Protein AF-0000000085264648 (afdb_homodimer)

Structure (mmCIF, N/CA/C/O backbone):
data_AF-0000000085264648-model_v1
#
loop_
_entity.id
_entity.type
_entity.pdbx_description
1 polymer 'Serine/threonine-protein phosphatase PGAM5, mitochondrial'
#
loop_
_atom_site.group_PDB
_atom_site.id
_atom_site.type_symbol
_atom_site.label_atom_id
_atom_site.label_alt_id
_atom_site.label_comp_id
_atom_site.label_asym_id
_atom_site.label_entity_id
_atom_site.label_seq_id
_atom_site.pdbx_PDB_ins_code
_atom_site.Cartn_x
_atom_site.Cartn_y
_atom_site.Cartn_z
_atom_site.occupancy
_atom_site.B_iso_or_equiv
_atom_site.auth_seq_id
_atom_site.auth_comp_id
_atom_site.auth_asym_id
_atom_site.auth_atom_id
_atom_site.pdbx_PDB_model_num
ATOM 1 N N . MET A 1 1 ? 40.344 -23.625 101.312 1 22.17 1 MET A N 1
ATOM 2 C CA . MET A 1 1 ? 41.281 -23.594 100.188 1 22.17 1 MET A CA 1
ATOM 3 C C . MET A 1 1 ? 40.719 -22.719 99.062 1 22.17 1 MET A C 1
ATOM 5 O O . MET A 1 1 ? 39.781 -23.125 98.375 1 22.17 1 MET A O 1
ATOM 9 N N . TRP A 1 2 ? 40.75 -21.438 99.125 1 22.52 2 TRP A N 1
ATOM 10 C CA . TRP A 1 2 ? 40.094 -20.141 98.938 1 22.52 2 TRP A CA 1
ATOM 11 C C . TRP A 1 2 ? 40.438 -19.547 97.562 1 22.52 2 TRP A C 1
ATOM 13 O O . TRP A 1 2 ? 41.438 -18.812 97.438 1 22.52 2 TRP A O 1
ATOM 23 N N . VAL A 1 3 ? 40.438 -20.453 96.438 1 24.47 3 VAL A N 1
ATOM 24 C CA . VAL A 1 3 ? 41.156 -20.219 95.188 1 24.47 3 VAL A CA 1
ATOM 25 C C . VAL A 1 3 ? 40.625 -18.953 94.562 1 24.47 3 VAL A C 1
ATOM 27 O O . VAL A 1 3 ? 39.406 -18.797 94.375 1 24.47 3 VAL A O 1
ATOM 30 N N . LYS A 1 4 ? 41.438 -17.891 94.375 1 23.34 4 LYS A N 1
ATOM 31 C CA . LYS A 1 4 ? 41.625 -16.484 94.062 1 23.34 4 LYS A CA 1
ATOM 32 C C . LYS A 1 4 ? 41.188 -16.172 92.625 1 23.34 4 LYS A C 1
ATOM 34 O O . LYS A 1 4 ? 41.562 -16.891 91.688 1 23.34 4 LYS A O 1
ATOM 39 N N . LYS A 1 5 ? 40.188 -15.32 92.375 1 23.94 5 LYS A N 1
ATOM 40 C CA . LYS A 1 5 ? 39.219 -14.727 91.438 1 23.94 5 LYS A CA 1
ATOM 41 C C . LYS A 1 5 ? 39.938 -13.914 90.375 1 23.94 5 LYS A C 1
ATOM 43 O O . LYS A 1 5 ? 40.281 -12.742 90.562 1 23.94 5 LYS A O 1
ATOM 48 N N . LEU A 1 6 ? 41.125 -14.477 89.812 1 23.92 6 LEU A N 1
ATOM 49 C CA . LEU A 1 6 ? 42.094 -13.719 89 1 23.92 6 LEU A CA 1
ATOM 50 C C . LEU A 1 6 ? 41.406 -13.023 87.812 1 23.92 6 LEU A C 1
ATOM 52 O O . LEU A 1 6 ? 40.688 -13.672 87.062 1 23.92 6 LEU A O 1
ATOM 56 N N . GLY A 1 7 ? 41.094 -11.719 87.938 1 22.66 7 GLY A N 1
ATOM 57 C CA . GLY A 1 7 ? 40.406 -10.633 87.25 1 22.66 7 GLY A CA 1
ATOM 58 C C . GLY A 1 7 ? 40.969 -10.391 85.875 1 22.66 7 GLY A C 1
ATOM 59 O O . GLY A 1 7 ? 42.156 -10.086 85.688 1 22.66 7 GLY A O 1
ATOM 60 N N . ARG A 1 8 ? 40.594 -11.188 84.812 1 24 8 ARG A N 1
ATOM 61 C CA . ARG A 1 8 ? 41.125 -11.375 83.5 1 24 8 ARG A CA 1
ATOM 62 C C . ARG A 1 8 ? 41.219 -10.047 82.75 1 24 8 ARG A C 1
ATOM 64 O O . ARG A 1 8 ? 40.25 -9.281 82.688 1 24 8 ARG A O 1
ATOM 71 N N . MET A 1 9 ? 42.406 -9.461 82.625 1 21.47 9 MET A N 1
ATOM 72 C CA . MET A 1 9 ? 43 -8.25 82.062 1 21.47 9 MET A CA 1
ATOM 73 C C . MET A 1 9 ? 42.562 -8.039 80.625 1 21.47 9 MET A C 1
ATOM 75 O O . MET A 1 9 ? 42.781 -8.898 79.75 1 21.47 9 MET A O 1
ATOM 79 N N . SER A 1 10 ? 41.406 -7.352 80.312 1 22.8 10 SER A N 1
ATOM 80 C CA . SER A 1 10 ? 40.688 -6.988 79.125 1 22.8 10 SER A CA 1
ATOM 81 C C . SER A 1 10 ? 41.562 -6.125 78.188 1 22.8 10 SER A C 1
ATOM 83 O O . SER A 1 10 ? 41.938 -5.012 78.562 1 22.8 10 SER A O 1
ATOM 85 N N . ILE A 1 11 ? 42.594 -6.73 77.562 1 22.22 11 ILE A N 1
ATOM 86 C CA . ILE A 1 11 ? 43.594 -6.094 76.75 1 22.22 11 ILE A CA 1
ATOM 87 C C . ILE A 1 11 ? 42.906 -5.234 75.688 1 22.22 11 ILE A C 1
ATOM 89 O O . ILE A 1 11 ? 42.156 -5.742 74.812 1 22.22 11 ILE A O 1
ATOM 93 N N . LEU A 1 12 ? 42.656 -3.975 76 1 21.28 12 LEU A N 1
ATOM 94 C CA . LEU A 1 12 ? 42.062 -2.869 75.25 1 21.28 12 LEU A CA 1
ATOM 95 C C . LEU A 1 12 ? 42.906 -2.525 74 1 21.28 12 LEU A C 1
ATOM 97 O O . LEU A 1 12 ? 44 -1.94 74.125 1 21.28 12 LEU A O 1
ATOM 101 N N . ALA A 1 13 ? 43.25 -3.516 73.188 1 22.33 13 ALA A N 1
ATOM 102 C CA . ALA A 1 13 ? 44.188 -3.248 72.125 1 22.33 13 ALA A CA 1
ATOM 103 C C . ALA A 1 13 ? 43.688 -2.078 71.25 1 22.33 13 ALA A C 1
ATOM 105 O O . ALA A 1 13 ? 42.594 -2.111 70.75 1 22.33 13 ALA A O 1
ATOM 106 N N . ALA A 1 14 ? 44.062 -0.857 71.625 1 22.88 14 ALA A N 1
ATOM 107 C CA . ALA A 1 14 ? 43.844 0.448 71 1 22.88 14 ALA A CA 1
ATOM 108 C C . ALA A 1 14 ? 44.281 0.469 69.562 1 22.88 14 ALA A C 1
ATOM 110 O O . ALA A 1 14 ? 45.5 0.455 69.25 1 22.88 14 ALA A O 1
ATOM 111 N N . ALA A 1 15 ? 43.844 -0.385 68.75 1 23.17 15 ALA A N 1
ATOM 112 C CA . ALA A 1 15 ? 44.125 -0.521 67.312 1 23.17 15 ALA A CA 1
ATOM 113 C C . ALA A 1 15 ? 44.031 0.822 66.562 1 23.17 15 ALA A C 1
ATOM 115 O O . ALA A 1 15 ? 43.031 1.546 66.75 1 23.17 15 ALA A O 1
ATOM 116 N N . ALA A 1 16 ? 45.156 1.471 66.25 1 24.91 16 ALA A N 1
ATOM 117 C CA . ALA A 1 16 ? 45.625 2.699 65.562 1 24.91 16 ALA A CA 1
ATOM 118 C C . ALA A 1 16 ? 44.688 3.082 64.438 1 24.91 16 ALA A C 1
ATOM 120 O O . ALA A 1 16 ? 44.156 2.213 63.75 1 24.91 16 ALA A O 1
ATOM 121 N N . GLY A 1 17 ? 44.156 4.289 64.438 1 23.14 17 GLY A N 1
ATOM 122 C CA . GLY A 1 17 ? 43.094 5.078 63.812 1 23.14 17 GLY A CA 1
ATOM 123 C C . GLY A 1 17 ? 43.25 5.23 62.312 1 23.14 17 GLY A C 1
ATOM 124 O O . GLY A 1 17 ? 43.406 6.344 61.812 1 23.14 17 GLY A O 1
ATOM 125 N N . GLY A 1 18 ? 44.156 4.508 61.719 1 22.36 18 GLY A N 1
ATOM 126 C CA . GLY A 1 18 ? 44.531 4.77 60.344 1 22.36 18 GLY A CA 1
ATOM 127 C C . GLY A 1 18 ? 43.312 5.016 59.438 1 22.36 18 GLY A C 1
ATOM 128 O O . GLY A 1 18 ? 42.281 4.367 59.594 1 22.36 18 GLY A O 1
ATOM 129 N N . ALA A 1 19 ? 43.188 6.355 59.062 1 24.11 19 ALA A N 1
ATOM 130 C CA . ALA A 1 19 ? 42.125 6.887 58.219 1 24.11 19 ALA A CA 1
ATOM 131 C C . ALA A 1 19 ? 41.875 5.957 57.031 1 24.11 19 ALA A C 1
ATOM 133 O O . ALA A 1 19 ? 42.781 5.719 56.219 1 24.11 19 ALA A O 1
ATOM 134 N N . ILE A 1 20 ? 41.312 4.887 57.25 1 21.83 20 ILE A N 1
ATOM 135 C CA . ILE A 1 20 ? 40.969 3.975 56.156 1 21.83 20 ILE A CA 1
ATOM 136 C C . ILE A 1 20 ? 40.188 4.73 55.062 1 21.83 20 ILE A C 1
ATOM 138 O O . ILE A 1 20 ?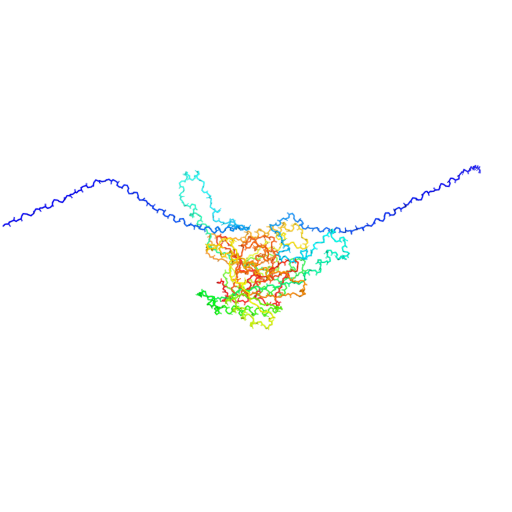 39.125 5.27 55.344 1 21.83 20 ILE A O 1
ATOM 142 N N . VAL A 1 21 ? 40.906 5.562 54.312 1 23.8 21 VAL A N 1
ATOM 143 C CA . VAL A 1 21 ? 40.312 6.125 53.125 1 23.8 21 VAL A CA 1
ATOM 144 C C . VAL A 1 21 ? 39.531 5.035 52.375 1 23.8 21 VAL A C 1
ATOM 146 O O . VAL A 1 21 ? 40.125 4.059 51.906 1 23.8 21 VAL A O 1
ATOM 149 N N . GLY A 1 22 ? 38.469 4.598 52.844 1 21.84 22 GLY A N 1
ATOM 150 C CA . GLY A 1 22 ? 37.594 3.676 52.156 1 21.84 22 GLY A CA 1
ATOM 151 C C . GLY A 1 22 ? 37.406 4.023 50.688 1 21.84 22 GLY A C 1
ATOM 152 O O . GLY A 1 22 ? 36.938 5.113 50.375 1 21.84 22 GLY A O 1
ATOM 153 N N . TYR A 1 23 ? 38.375 3.609 49.906 1 22.78 23 TYR A N 1
ATOM 154 C CA . TYR A 1 23 ? 38.156 3.648 48.469 1 22.78 23 TYR A CA 1
ATOM 155 C C . TYR A 1 23 ? 36.812 3.039 48.062 1 22.78 23 TYR A C 1
ATOM 157 O O . TYR A 1 23 ? 36.594 1.851 48.312 1 22.78 23 TYR A O 1
ATOM 165 N N . VAL A 1 24 ? 35.75 3.564 48.438 1 23.44 24 VAL A N 1
ATOM 166 C CA . VAL A 1 24 ? 34.531 3.094 47.812 1 23.44 24 VAL A CA 1
ATOM 167 C C . VAL A 1 24 ? 34.781 2.941 46.312 1 23.44 24 VAL A C 1
ATOM 169 O O . VAL A 1 24 ? 35.031 3.922 45.625 1 23.44 24 VAL A O 1
ATOM 172 N N . VAL A 1 25 ? 35.375 1.916 45.875 1 24.72 25 VAL A N 1
ATOM 173 C CA . VAL A 1 25 ? 35.312 1.527 44.469 1 24.72 25 VAL A CA 1
ATOM 174 C C . VAL A 1 25 ? 33.844 1.569 44 1 24.72 25 VAL A C 1
ATOM 176 O O . VAL A 1 25 ? 33.031 0.775 44.438 1 24.72 25 VAL A O 1
ATOM 179 N N . SER A 1 26 ? 33.156 2.621 43.938 1 25.53 26 SER A N 1
ATOM 180 C CA . SER A 1 26 ? 31.906 2.723 43.219 1 25.53 26 SER A CA 1
ATOM 181 C C . SER A 1 26 ? 31.984 1.978 41.875 1 25.53 26 SER A C 1
ATOM 183 O O . SER A 1 26 ? 32.781 2.342 41 1 25.53 26 SER A O 1
ATOM 185 N N . SER A 1 27 ? 31.969 0.67 41.875 1 27.03 27 SER A N 1
ATOM 186 C CA . SER A 1 27 ? 31.812 -0.158 40.688 1 27.03 27 SER A CA 1
ATOM 187 C C . SER A 1 27 ? 30.719 0.388 39.781 1 27.03 27 SER A C 1
ATOM 189 O O . SER A 1 27 ? 29.547 0.369 40.125 1 27.03 27 SER A O 1
ATOM 191 N N . ASP A 1 28 ? 30.781 1.528 39.25 1 26.17 28 ASP A N 1
ATOM 192 C CA . ASP A 1 28 ? 30.031 2.008 38.094 1 26.17 28 ASP A CA 1
ATOM 193 C C . ASP A 1 28 ? 29.922 0.918 37.031 1 26.17 28 ASP A C 1
ATOM 195 O O . ASP A 1 28 ? 30.844 0.69 36.25 1 26.17 28 ASP A O 1
ATOM 199 N N . GLU A 1 29 ? 29.453 -0.225 37.375 1 26.59 29 GLU A N 1
ATOM 200 C CA . GLU A 1 29 ? 29.031 -1.179 36.344 1 26.59 29 GLU A CA 1
ATOM 201 C C . GLU A 1 29 ? 28.188 -0.503 35.281 1 26.59 29 GLU A C 1
ATOM 203 O O . GLU A 1 29 ? 26.984 -0.322 35.469 1 26.59 29 GLU A O 1
ATOM 208 N N . ARG A 1 30 ? 28.531 0.547 34.688 1 26.77 30 ARG A N 1
ATOM 209 C CA . ARG A 1 30 ? 28 0.848 33.344 1 26.77 30 ARG A CA 1
ATOM 210 C C . ARG A 1 30 ? 27.844 -0.425 32.531 1 26.77 30 ARG A C 1
ATOM 212 O O . ARG A 1 30 ? 28.828 -1.029 32.094 1 26.77 30 ARG A O 1
ATOM 219 N N . ARG A 1 31 ? 26.938 -1.242 32.875 1 24.67 31 ARG A N 1
ATOM 220 C CA . ARG A 1 31 ? 26.453 -2.17 31.844 1 24.67 31 ARG A CA 1
ATOM 221 C C . ARG A 1 31 ? 26.453 -1.519 30.469 1 24.67 31 ARG A C 1
ATOM 223 O O . ARG A 1 31 ? 25.688 -0.581 30.219 1 24.67 31 ARG A O 1
ATOM 230 N N . ARG A 1 32 ? 27.578 -1.32 29.953 1 27.17 32 ARG A N 1
ATOM 231 C CA . ARG A 1 32 ? 27.578 -1.191 28.5 1 27.17 32 ARG A CA 1
ATOM 232 C C . ARG A 1 32 ? 26.453 -2.006 27.875 1 27.17 32 ARG A C 1
ATOM 234 O O . ARG A 1 32 ? 26.453 -3.236 27.938 1 27.17 32 ARG A O 1
ATOM 241 N N . THR A 1 33 ? 25.312 -1.659 28.219 1 27.73 33 THR A N 1
ATOM 242 C CA . THR A 1 33 ? 24.344 -2.184 27.266 1 27.73 33 THR A CA 1
ATOM 243 C C . THR A 1 33 ? 24.969 -2.348 25.875 1 27.73 33 THR A C 1
ATOM 245 O O . THR A 1 33 ? 25.406 -1.37 25.266 1 27.73 33 THR A O 1
ATOM 248 N N . ALA A 1 34 ? 25.859 -3.242 25.797 1 29.61 34 ALA A N 1
ATOM 249 C CA . ALA A 1 34 ? 26.094 -3.65 24.406 1 29.61 34 ALA A CA 1
ATOM 250 C C . ALA A 1 34 ? 24.906 -3.311 23.531 1 29.61 34 ALA A C 1
ATOM 252 O O . ALA A 1 34 ? 23.828 -3.904 23.656 1 29.61 34 ALA A O 1
ATOM 253 N N . GLN A 1 35 ? 24.641 -2.127 23.484 1 31.36 35 GLN A N 1
ATOM 254 C CA . GLN A 1 35 ? 23.812 -1.92 22.297 1 31.36 35 GLN A CA 1
ATOM 255 C C . GLN A 1 35 ? 24.25 -2.824 21.156 1 31.36 35 GLN A C 1
ATOM 257 O O . GLN A 1 35 ? 25.266 -2.561 20.5 1 31.36 35 GLN A O 1
ATOM 262 N N . ALA A 1 36 ? 24.438 -4.066 21.438 1 32.34 36 ALA A N 1
ATOM 263 C CA . ALA A 1 36 ? 24.531 -4.848 20.219 1 32.34 36 ALA A CA 1
ATOM 264 C C . ALA A 1 36 ? 23.828 -4.141 19.062 1 32.34 36 ALA A C 1
ATOM 266 O O . ALA A 1 36 ? 22.609 -4.156 18.969 1 32.34 36 ALA A O 1
ATOM 267 N N . SER A 1 37 ? 24.172 -2.912 18.891 1 35.81 37 SER A N 1
ATOM 268 C CA . SER A 1 37 ? 23.844 -2.383 17.562 1 35.81 37 SER A CA 1
ATOM 269 C C . SER A 1 37 ? 23.797 -3.494 16.516 1 35.81 37 SER A C 1
ATOM 271 O O . SER A 1 37 ? 24.594 -4.438 16.578 1 35.81 37 SER A O 1
ATOM 273 N N . TRP A 1 38 ? 22.734 -3.891 15.906 1 42.78 38 TRP A N 1
ATOM 274 C CA . TRP A 1 38 ? 22.422 -4.746 14.766 1 42.78 38 TRP A CA 1
ATOM 275 C C . TRP A 1 38 ? 23.531 -4.699 13.719 1 42.78 38 TRP A C 1
ATOM 277 O O . TRP A 1 38 ? 23.5 -3.859 12.82 1 42.78 38 TRP A O 1
ATOM 287 N N . THR A 1 39 ? 24.688 -4.578 14.117 1 43.56 39 THR A N 1
ATOM 288 C CA . THR A 1 39 ? 25.625 -4.48 13 1 43.56 39 THR A CA 1
ATOM 289 C C . THR A 1 39 ? 25.5 -5.688 12.078 1 43.56 39 THR A C 1
ATOM 291 O O . THR A 1 39 ? 26.078 -6.742 12.336 1 43.56 39 THR A O 1
ATOM 294 N N . THR A 1 40 ? 24.234 -6.09 11.727 1 52.81 40 THR A N 1
ATOM 295 C CA . THR A 1 40 ? 24.312 -6.973 10.562 1 52.81 40 THR A CA 1
ATOM 296 C C . THR A 1 40 ? 25.219 -6.375 9.492 1 52.81 40 THR A C 1
ATOM 298 O O . THR A 1 40 ? 25.391 -5.156 9.43 1 52.81 40 THR A O 1
ATOM 301 N N . GLY A 1 41 ? 26.281 -7.035 9.281 1 58.84 41 GLY A N 1
ATOM 302 C CA . GLY A 1 41 ? 27.094 -6.598 8.156 1 58.84 41 GLY A CA 1
ATOM 303 C C . GLY A 1 41 ? 26.266 -6.125 6.973 1 58.84 41 GLY A C 1
ATOM 304 O O . GLY A 1 41 ? 26.812 -5.793 5.918 1 58.84 41 GLY A O 1
ATOM 305 N N . TYR A 1 42 ? 24.969 -6.004 7.297 1 69.5 42 TYR A N 1
ATOM 306 C CA . TYR A 1 42 ? 24.109 -5.555 6.203 1 69.5 42 TYR A CA 1
ATOM 307 C C . TYR A 1 42 ? 24.078 -4.031 6.137 1 69.5 42 TYR A C 1
ATOM 309 O O . TYR A 1 42 ? 23.859 -3.363 7.148 1 69.5 42 TYR A O 1
ATOM 317 N N . THR A 1 43 ? 24.359 -3.455 5.02 1 80.38 43 THR A N 1
ATOM 318 C CA . THR A 1 43 ? 24.25 -2.023 4.766 1 80.38 43 THR A CA 1
ATOM 319 C C . THR A 1 43 ? 22.984 -1.716 3.959 1 80.38 43 THR A C 1
ATOM 321 O O . THR A 1 43 ? 22.844 -2.164 2.818 1 80.38 43 THR A O 1
ATOM 324 N N . PRO A 1 44 ? 22.125 -0.914 4.629 1 81.56 44 PRO A N 1
ATOM 325 C CA . PRO A 1 44 ? 20.938 -0.562 3.863 1 81.56 44 PRO A CA 1
ATOM 326 C C . PRO A 1 44 ? 21.25 0.288 2.635 1 81.56 44 PRO A C 1
ATOM 328 O O . PRO A 1 44 ? 22.219 1.035 2.629 1 81.56 44 PRO A O 1
ATOM 331 N N . SER A 1 45 ? 20.359 0.063 1.64 1 86.12 45 SER A N 1
ATOM 332 C CA . SER A 1 45 ? 20.547 0.859 0.43 1 86.12 45 SER A CA 1
ATOM 333 C C . SER A 1 45 ? 20.266 2.336 0.693 1 86.12 45 SER A C 1
ATOM 335 O O . SER A 1 45 ? 20.922 3.207 0.114 1 86.12 45 SER A O 1
ATOM 337 N N . VAL A 1 46 ? 19.266 2.676 1.547 1 87.25 46 VAL A N 1
ATOM 338 C CA . VAL A 1 46 ? 18.953 4.035 1.971 1 87.25 46 VAL A CA 1
ATOM 339 C C . VAL A 1 46 ? 18.719 4.066 3.48 1 87.25 46 VAL A C 1
ATOM 341 O O . VAL A 1 46 ? 17.891 3.311 4.004 1 87.25 46 VAL A O 1
ATOM 344 N N . LYS A 1 47 ? 19.422 4.898 4.105 1 92.62 47 LYS A N 1
ATOM 345 C CA . LYS A 1 47 ? 19.266 5.031 5.551 1 92.62 47 LYS A CA 1
ATOM 346 C C . LYS A 1 47 ? 18.047 5.887 5.891 1 92.62 47 LYS A C 1
ATOM 348 O O . LYS A 1 47 ? 17.766 6.879 5.215 1 92.62 47 LYS A O 1
ATOM 353 N N . TRP A 1 48 ? 17.453 5.527 6.961 1 95.81 48 TRP A N 1
ATOM 354 C CA . TRP A 1 48 ? 16.297 6.273 7.426 1 95.81 48 TRP A CA 1
ATOM 355 C C . TRP A 1 48 ? 16.703 7.629 7.992 1 95.81 48 TRP A C 1
ATOM 357 O O . TRP A 1 48 ? 17.594 7.707 8.844 1 95.81 48 TRP A O 1
ATOM 367 N N . ASP A 1 49 ? 16.078 8.719 7.48 1 96.25 49 ASP A N 1
ATOM 368 C CA . ASP A 1 49 ? 16.266 10.047 8.055 1 96.25 49 ASP A CA 1
ATOM 369 C C . ASP A 1 49 ? 15.297 10.281 9.211 1 96.25 49 ASP A C 1
ATOM 371 O O . ASP A 1 49 ? 14.102 10.5 8.992 1 96.25 49 ASP A O 1
ATOM 375 N N . TRP A 1 50 ? 15.82 10.281 10.414 1 94.75 50 TRP A N 1
ATOM 376 C CA . TRP A 1 50 ? 14.984 10.43 11.594 1 94.75 50 TRP A CA 1
ATOM 377 C C . TRP A 1 50 ? 14.461 11.859 11.711 1 94.75 50 TRP A C 1
ATOM 379 O O . TRP A 1 50 ? 13.516 12.117 12.461 1 94.75 50 TRP A O 1
ATOM 389 N N . ASN A 1 51 ? 15.055 12.82 11.07 1 95.06 51 ASN A N 1
ATOM 390 C CA . ASN A 1 51 ? 14.648 14.219 11.117 1 95.06 51 ASN A CA 1
ATOM 391 C C . ASN A 1 51 ? 14.039 14.664 9.789 1 95.06 51 ASN A C 1
ATOM 393 O O . ASN A 1 51 ? 14.219 15.812 9.367 1 95.06 51 ASN A O 1
ATOM 397 N N . TRP A 1 52 ? 13.336 13.742 9.172 1 95.62 52 TRP A N 1
ATOM 398 C CA . TRP A 1 52 ? 12.812 13.984 7.836 1 95.62 52 TRP A CA 1
ATOM 399 C C . TRP A 1 52 ? 11.789 15.117 7.844 1 95.62 52 TRP A C 1
ATOM 401 O O . TRP A 1 52 ? 11.578 15.773 6.824 1 95.62 52 TRP A O 1
ATOM 411 N N . ASP A 1 53 ? 11.133 15.414 8.898 1 95.44 53 ASP A N 1
ATOM 412 C CA . ASP A 1 53 ? 10.125 16.453 9 1 95.44 53 ASP A CA 1
ATOM 413 C C . ASP A 1 53 ? 10.656 17.672 9.758 1 95.44 53 ASP A C 1
ATOM 415 O O . ASP A 1 53 ? 9.906 18.594 10.07 1 95.44 53 ASP A O 1
ATOM 419 N N . ARG A 1 54 ? 11.969 17.609 10.141 1 93.19 54 ARG A N 1
ATOM 420 C CA . ARG A 1 54 ? 12.68 18.672 10.836 1 93.19 54 ARG A CA 1
ATOM 421 C C . ARG A 1 54 ? 12.047 18.969 12.188 1 93.19 54 ARG A C 1
ATOM 423 O O . ARG A 1 54 ? 11.977 20.125 12.609 1 93.19 54 ARG A O 1
ATOM 430 N N . ARG A 1 55 ? 11.562 17.891 12.781 1 90.75 55 ARG A N 1
ATOM 431 C CA . ARG A 1 55 ? 10.906 18.047 14.078 1 90.75 55 ARG A CA 1
ATOM 432 C C . ARG A 1 55 ? 11.461 17.062 15.102 1 90.75 55 ARG A C 1
ATOM 434 O O . ARG A 1 55 ? 10.82 16.812 16.125 1 90.75 55 ARG A O 1
ATOM 441 N N . GLU A 1 56 ? 12.555 16.516 14.82 1 89.31 56 GLU A N 1
ATOM 442 C CA . GLU A 1 56 ? 13.203 15.656 15.805 1 89.31 56 GLU A CA 1
ATOM 443 C C . GLU A 1 56 ? 13.617 16.453 17.047 1 89.31 56 GLU A C 1
ATOM 445 O O . GLU A 1 56 ? 14.133 17.562 16.922 1 89.31 56 GLU A O 1
ATOM 450 N N . ALA A 1 57 ? 13.445 15.906 18.141 1 83 57 ALA A N 1
ATOM 451 C CA . ALA A 1 57 ? 13.633 16.625 19.391 1 83 57 ALA A CA 1
ATOM 452 C C . ALA A 1 57 ? 15.047 17.188 19.5 1 83 57 ALA A C 1
ATOM 454 O O . ALA A 1 57 ? 15.234 18.328 19.922 1 83 57 ALA A O 1
ATOM 455 N N . HIS A 1 58 ? 16.031 16.422 19.156 1 79.12 58 HIS A N 1
ATOM 456 C CA . HIS A 1 58 ? 17.422 16.844 19.281 1 79.12 58 HIS A CA 1
ATOM 457 C C . HIS A 1 58 ? 17.703 18.062 18.406 1 79.12 58 HIS A C 1
ATOM 459 O O . HIS A 1 58 ? 18.609 18.844 18.703 1 79.12 58 HIS A O 1
ATOM 465 N N . SER A 1 59 ? 16.906 18.188 17.422 1 78.94 59 SER A N 1
ATOM 466 C CA . SER A 1 59 ? 17.109 19.297 16.484 1 78.94 59 SER A CA 1
ATOM 467 C C . SER A 1 59 ? 16.406 20.562 16.984 1 78.94 59 SER A C 1
ATOM 469 O O . SER A 1 59 ? 16.656 21.656 16.469 1 78.94 59 SER A O 1
ATOM 471 N N . LEU A 1 60 ? 15.625 20.391 17.938 1 78.31 60 LEU A N 1
ATOM 472 C CA . LEU A 1 60 ? 14.812 21.516 18.406 1 78.31 60 LEU A CA 1
ATOM 473 C C . LEU A 1 60 ? 15.445 22.172 19.625 1 78.31 60 LEU A C 1
ATOM 475 O O . LEU A 1 60 ? 14.953 23.188 20.109 1 78.31 60 LEU A O 1
ATOM 479 N N . VAL A 1 61 ? 16.484 21.516 20.156 1 74.25 61 VAL A N 1
ATOM 480 C CA . VAL A 1 61 ? 17.141 22.047 21.344 1 74.25 61 VAL A CA 1
ATOM 481 C C . VAL A 1 61 ? 18.484 22.672 20.953 1 74.25 61 VAL A C 1
ATOM 483 O O . VAL A 1 61 ? 19.312 22.031 20.312 1 74.25 61 VAL A O 1
ATOM 486 N N . LYS A 1 62 ? 18.594 23.938 21.203 1 71.62 62 LYS A N 1
ATOM 487 C CA . LYS A 1 62 ? 19.844 24.641 20.922 1 71.62 62 LYS A CA 1
ATOM 488 C C . LYS A 1 62 ? 21.016 24 21.672 1 71.62 62 LYS A C 1
ATOM 490 O O . LYS A 1 62 ? 20.922 23.734 22.859 1 71.62 62 LYS A O 1
ATOM 495 N N . PRO A 1 63 ? 22.031 23.625 20.828 1 64.62 63 PRO A N 1
ATOM 496 C CA . PRO A 1 63 ? 23.188 23.078 21.531 1 64.62 63 PRO A CA 1
ATOM 497 C C . PRO A 1 63 ? 23.812 24.047 22.516 1 64.62 63 PRO A C 1
ATOM 499 O O . PRO A 1 63 ? 23.75 25.266 22.312 1 64.62 63 PRO A O 1
ATOM 502 N N . ARG A 1 64 ? 24.062 23.594 23.641 1 57.19 64 ARG A N 1
ATOM 503 C CA . ARG A 1 64 ? 24.766 24.438 24.609 1 57.19 64 ARG A CA 1
ATOM 504 C C . ARG A 1 64 ? 26.109 24.891 24.078 1 57.19 64 ARG A C 1
ATOM 506 O O . ARG A 1 64 ? 26.844 24.125 23.438 1 57.19 64 ARG A O 1
ATOM 513 N N . ASN A 1 65 ? 26.266 26.109 23.875 1 54.78 65 ASN A N 1
ATOM 514 C CA . ASN A 1 65 ? 27.594 26.641 23.672 1 54.78 65 ASN A CA 1
ATOM 515 C C . ASN A 1 65 ? 28.422 26.641 24.953 1 54.78 65 ASN A C 1
ATOM 517 O O . ASN A 1 65 ? 28.031 27.266 25.953 1 54.78 65 ASN A O 1
ATOM 521 N N . PRO A 1 66 ? 29.391 25.766 25.031 1 51.06 66 PRO A N 1
ATOM 522 C CA . PRO A 1 66 ? 30.188 25.75 26.266 1 51.06 66 PRO A CA 1
ATOM 523 C C . PRO A 1 66 ? 30.641 27.141 26.688 1 51.06 66 PRO A C 1
ATOM 525 O O . PRO A 1 66 ? 30.75 27.406 27.891 1 51.06 66 PRO A O 1
ATOM 528 N N . LYS A 1 67 ? 31.031 28.047 25.766 1 53.22 67 LYS A N 1
ATOM 529 C CA . LYS A 1 67 ? 31.688 29.281 26.203 1 53.22 67 LYS A CA 1
ATOM 530 C C . LYS A 1 67 ? 30.719 30.188 26.969 1 53.22 67 LYS A C 1
ATOM 532 O O . LYS A 1 67 ? 31.078 30.797 27.969 1 53.22 67 LYS A O 1
ATOM 537 N N . ASN A 1 68 ? 29.547 30.438 26.375 1 47.19 68 ASN A N 1
ATOM 538 C CA . ASN A 1 68 ? 28.641 31.406 27 1 47.19 68 ASN A CA 1
ATOM 539 C C . ASN A 1 68 ? 27.938 30.812 28.219 1 47.19 68 ASN A C 1
ATOM 541 O O . ASN A 1 68 ? 27.281 31.531 28.969 1 47.19 68 ASN A O 1
ATOM 545 N N . ASP A 1 69 ? 27.812 29.5 28.281 1 46.75 69 ASP A N 1
ATOM 546 C CA . ASP A 1 69 ? 27.125 28.922 29.438 1 46.75 69 ASP A CA 1
ATOM 547 C C . ASP A 1 69 ? 27.984 29.031 30.703 1 46.75 69 ASP A C 1
ATOM 549 O O . ASP A 1 69 ? 27.609 28.531 31.75 1 46.75 69 ASP A O 1
ATOM 553 N N . ILE A 1 70 ? 29.234 29.375 30.547 1 43.62 70 ILE A N 1
ATOM 554 C CA . ILE A 1 70 ? 30 29.562 31.766 1 43.62 70 ILE A CA 1
ATOM 555 C C . ILE A 1 70 ? 29.375 30.688 32.594 1 43.62 70 ILE A C 1
ATOM 557 O O . ILE A 1 70 ? 29.312 30.578 33.844 1 43.62 70 ILE A O 1
ATOM 561 N N . ASN A 1 71 ? 29.188 31.922 31.953 1 43.06 71 ASN A N 1
ATOM 562 C CA . ASN A 1 71 ? 28.828 33.031 32.812 1 43.06 71 ASN A CA 1
ATOM 563 C C . ASN A 1 71 ? 27.422 32.875 33.375 1 43.06 71 ASN A C 1
ATOM 565 O O . ASN A 1 71 ? 27.047 33.594 34.312 1 43.06 71 ASN A O 1
ATOM 569 N N . ASN A 1 72 ? 26.344 32.938 32.469 1 43.19 72 ASN A N 1
ATOM 570 C CA . ASN A 1 72 ? 25.016 33 33.094 1 43.19 72 ASN A CA 1
ATOM 571 C C . ASN A 1 72 ? 24.656 31.688 33.781 1 43.19 72 ASN A C 1
ATOM 573 O O . ASN A 1 72 ? 24.859 30.609 33.219 1 43.19 72 ASN A O 1
ATOM 577 N N . ASN A 1 73 ? 24.828 31.5 35.094 1 39.38 73 ASN A N 1
ATOM 578 C CA . ASN A 1 73 ? 24.359 30.484 36.031 1 39.38 73 ASN A CA 1
ATOM 579 C C . ASN A 1 73 ? 23.094 29.781 35.5 1 39.38 73 ASN A C 1
ATOM 581 O O . ASN A 1 73 ? 22.156 29.562 36.281 1 39.38 73 ASN A O 1
ATOM 585 N N . ILE A 1 74 ? 22.516 30.266 34.438 1 40.88 74 ILE A N 1
ATOM 586 C CA . ILE A 1 74 ? 21.281 29.578 34.094 1 40.88 74 ILE A CA 1
ATOM 587 C C . ILE A 1 74 ? 21.5 28.062 34.219 1 40.88 74 ILE A C 1
ATOM 589 O O . ILE A 1 74 ? 22.391 27.5 33.562 1 40.88 74 ILE A O 1
ATOM 593 N N . VAL A 1 75 ? 21.031 27.406 35.188 1 40.41 75 VAL A N 1
ATOM 594 C CA . VAL A 1 75 ? 20.797 26.062 35.688 1 40.41 75 VAL A CA 1
ATOM 595 C C . VAL A 1 75 ? 20.828 25.062 34.531 1 40.41 75 VAL A C 1
ATOM 597 O O . VAL A 1 75 ? 20.625 25.438 33.375 1 40.41 75 VAL A O 1
ATOM 600 N N . ASN A 1 76 ? 21.062 23.688 34.781 1 44.16 76 ASN A N 1
ATOM 601 C CA . ASN A 1 76 ? 21.484 22.312 34.594 1 44.16 76 ASN A CA 1
ATOM 602 C C . ASN A 1 76 ? 20.594 21.562 33.594 1 44.16 76 ASN A C 1
ATOM 604 O O . ASN A 1 76 ? 20.594 20.344 33.562 1 44.16 76 ASN A O 1
ATOM 608 N N . GLY A 1 77 ? 19.422 21.906 33.281 1 52.25 77 GLY A N 1
ATOM 609 C CA . GLY A 1 77 ? 18.797 20.688 32.812 1 52.25 77 GLY A CA 1
ATOM 610 C C . GLY A 1 77 ? 19.547 20.062 31.641 1 52.25 77 GLY A C 1
ATOM 611 O O . GLY A 1 77 ? 20.125 20.781 30.812 1 52.25 77 GLY A O 1
ATOM 612 N N . ASN A 1 78 ? 20.281 18.875 31.906 1 64.31 78 ASN A N 1
ATOM 613 C CA . ASN A 1 78 ? 20.969 18 30.953 1 64.31 78 ASN A CA 1
ATOM 614 C C . ASN A 1 78 ? 20.266 18.016 29.594 1 64.31 78 ASN A C 1
ATOM 616 O O . ASN A 1 78 ? 19.047 18.188 29.516 1 64.31 78 ASN A O 1
ATOM 620 N N . PHE A 1 79 ? 21.203 18.578 28.625 1 66.56 79 PHE A N 1
ATOM 621 C CA . PHE A 1 79 ? 20.766 18.5 27.234 1 66.56 79 PHE A CA 1
ATOM 622 C C . PHE A 1 79 ? 19.703 17.406 27.062 1 66.56 79 PHE A C 1
ATOM 624 O O . PHE A 1 79 ? 18.688 17.625 26.406 1 66.56 79 PHE A O 1
ATOM 631 N N . GLU A 1 80 ? 19.906 16.406 27.766 1 73.75 80 GLU A N 1
ATOM 632 C CA . GLU A 1 80 ? 19.016 15.266 27.625 1 73.75 80 GLU A CA 1
ATOM 633 C C . GLU A 1 80 ? 17.656 15.547 28.25 1 73.75 80 GLU A C 1
ATOM 635 O O . GLU A 1 80 ? 16.625 15.102 27.734 1 73.75 80 GLU A O 1
ATOM 640 N N . ASP A 1 81 ? 17.641 16.312 29.266 1 74.44 81 ASP A N 1
ATOM 641 C CA . ASP A 1 81 ? 16.391 16.656 29.938 1 74.44 81 ASP A CA 1
ATOM 642 C C . ASP A 1 81 ? 15.562 17.609 29.078 1 74.44 81 ASP A C 1
ATOM 644 O O . ASP A 1 81 ? 14.336 17.5 29.016 1 74.44 81 ASP A O 1
ATOM 648 N N . ARG A 1 82 ? 16.266 18.484 28.516 1 74.56 82 ARG A N 1
ATOM 649 C CA . ARG A 1 82 ? 15.578 19.438 27.656 1 74.56 82 ARG A CA 1
ATOM 650 C C . ARG A 1 82 ? 15.008 18.75 26.422 1 74.56 82 ARG A C 1
ATOM 652 O O . ARG A 1 82 ? 13.914 19.078 25.969 1 74.56 82 ARG A O 1
ATOM 659 N N . VAL A 1 83 ? 15.719 17.781 25.953 1 77.88 83 VAL A N 1
ATOM 660 C CA . VAL A 1 83 ? 15.273 17 24.797 1 77.88 83 VAL A CA 1
ATOM 661 C C . VAL A 1 83 ? 14.031 16.203 25.156 1 77.88 83 VAL A C 1
ATOM 663 O O . VAL A 1 83 ? 13.078 16.125 24.375 1 77.88 83 VAL A O 1
ATOM 666 N N . GLU A 1 84 ? 14.047 15.672 26.25 1 77.12 84 GLU A N 1
ATOM 667 C CA . GLU A 1 84 ? 12.93 14.844 26.703 1 77.12 84 GLU A CA 1
ATOM 668 C C . GLU A 1 84 ? 11.656 15.664 26.828 1 77.12 84 GLU A C 1
ATOM 670 O O . GLU A 1 84 ? 10.555 15.164 26.578 1 77.12 84 GLU A O 1
ATOM 675 N N . LYS A 1 85 ? 11.82 16.891 27.172 1 76.5 85 LYS A N 1
ATOM 676 C CA . LYS A 1 85 ? 10.672 17.766 27.375 1 76.5 85 LYS A CA 1
ATOM 677 C C . LYS A 1 85 ? 10.008 18.125 26.047 1 76.5 85 LYS A C 1
ATOM 679 O O . LYS A 1 85 ? 8.836 18.516 26.016 1 76.5 85 LYS A O 1
ATOM 684 N N . VAL A 1 86 ? 10.711 17.906 25.062 1 79.25 86 VAL A N 1
ATOM 685 C CA . VAL A 1 86 ? 10.172 18.359 23.781 1 79.25 86 VAL A CA 1
ATOM 686 C C . VAL A 1 86 ? 9.914 17.141 22.891 1 79.25 86 VAL A C 1
ATOM 688 O O . VAL A 1 86 ? 9.859 17.281 21.656 1 79.25 86 VAL A O 1
ATOM 691 N N . LYS A 1 87 ? 9.766 16.062 23.469 1 86 87 LYS A N 1
ATOM 692 C CA . LYS A 1 87 ? 9.484 14.859 22.688 1 86 87 LYS A CA 1
ATOM 693 C C . LYS A 1 87 ? 7.98 14.672 22.5 1 86 87 LYS A C 1
ATOM 695 O O . LYS A 1 87 ? 7.223 14.695 23.469 1 86 87 LYS A O 1
ATOM 700 N N . PRO A 1 88 ? 7.605 14.586 21.219 1 91.75 88 PRO A N 1
ATOM 701 C CA . PRO A 1 88 ? 6.199 14.242 21 1 91.75 88 PRO A CA 1
ATOM 702 C C . PRO A 1 88 ? 5.832 12.875 21.578 1 91.75 88 PRO A C 1
ATOM 704 O O . PRO A 1 88 ? 6.703 12.008 21.719 1 91.75 88 PRO A O 1
ATOM 707 N N . SER A 1 89 ? 4.602 12.781 21.938 1 93 89 SER A N 1
ATOM 708 C CA . SER A 1 89 ? 4.188 11.516 22.547 1 93 89 SER A CA 1
ATOM 709 C C . SER A 1 89 ? 3.037 10.883 21.766 1 93 89 SER A C 1
ATOM 711 O O . SER A 1 89 ? 2.795 9.68 21.859 1 93 89 SER A O 1
ATOM 713 N N . ALA A 1 90 ? 2.369 11.656 20.953 1 97.38 90 ALA A N 1
ATOM 714 C CA . ALA A 1 90 ? 1.176 11.18 20.266 1 97.38 90 ALA A CA 1
ATOM 715 C C . ALA A 1 90 ? 1.502 10.758 18.844 1 97.38 90 ALA A C 1
ATOM 717 O O . ALA A 1 90 ? 2.404 11.312 18.219 1 97.38 90 ALA A O 1
ATOM 718 N N . SER A 1 91 ? 0.751 9.805 18.344 1 98.25 91 SER A N 1
ATOM 719 C CA . SER A 1 91 ? 0.807 9.445 16.938 1 98.25 91 SER A CA 1
ATOM 720 C C . SER A 1 91 ? -0.251 10.203 16.141 1 98.25 91 SER A C 1
ATOM 722 O O . SER A 1 91 ? -1.31 10.547 16.656 1 98.25 91 SER A O 1
ATOM 724 N N . ARG A 1 92 ? 0.071 10.469 14.93 1 98.56 92 ARG A N 1
ATOM 725 C CA . ARG A 1 92 ? -0.91 11.031 14.008 1 98.56 92 ARG A CA 1
ATOM 726 C C . ARG A 1 92 ? -1.306 10.008 12.945 1 98.56 92 ARG A C 1
ATOM 728 O O . ARG A 1 92 ? -0.449 9.492 12.227 1 98.56 92 ARG A O 1
ATOM 735 N N . HIS A 1 93 ? -2.582 9.68 12.945 1 98.62 93 HIS A N 1
ATOM 736 C CA . HIS A 1 93 ? -3.162 8.867 11.883 1 98.62 93 HIS A CA 1
ATOM 737 C C . HIS A 1 93 ? -3.68 9.742 10.742 1 98.62 93 HIS A C 1
ATOM 739 O O . HIS A 1 93 ? -4.602 10.539 10.938 1 98.62 93 HIS A O 1
ATOM 745 N N . LEU A 1 94 ? -3.051 9.625 9.641 1 98.81 94 LEU A N 1
ATOM 746 C CA . LEU A 1 94 ? -3.43 10.391 8.453 1 98.81 94 LEU A CA 1
ATOM 747 C C . LEU A 1 94 ? -4.121 9.5 7.43 1 98.81 94 LEU A C 1
ATOM 749 O O . LEU A 1 94 ? -3.502 8.586 6.875 1 98.81 94 LEU A O 1
ATOM 753 N N . ILE A 1 95 ? -5.371 9.727 7.203 1 98.81 95 ILE A N 1
ATOM 754 C CA . ILE A 1 95 ? -6.18 8.945 6.273 1 98.81 95 ILE A CA 1
ATOM 755 C C . ILE A 1 95 ? -6.438 9.75 5.004 1 98.81 95 ILE A C 1
ATOM 757 O O . ILE A 1 95 ? -7.16 10.75 5.031 1 98.81 95 ILE A O 1
ATOM 761 N N . PHE A 1 96 ? -5.832 9.312 3.928 1 98.94 96 PHE A N 1
ATOM 762 C CA . PHE A 1 96 ? -5.973 9.984 2.641 1 98.94 96 PHE A CA 1
ATOM 763 C C . PHE A 1 96 ? -7.016 9.281 1.777 1 98.94 96 PHE A C 1
ATOM 765 O O . PHE A 1 96 ? -6.98 8.062 1.622 1 98.94 96 PHE A O 1
ATOM 772 N N . ILE A 1 97 ? -7.891 10.07 1.208 1 98.94 97 ILE A N 1
ATOM 773 C CA . ILE A 1 97 ? -8.969 9.539 0.374 1 98.94 97 ILE A CA 1
ATOM 774 C C . ILE A 1 97 ? -8.898 10.164 -1.016 1 98.94 97 ILE A C 1
ATOM 776 O O . ILE A 1 97 ? -8.836 11.391 -1.148 1 98.94 97 ILE A O 1
ATOM 780 N N . ARG A 1 98 ? -8.898 9.312 -2.012 1 98.94 98 ARG A N 1
ATOM 781 C CA . ARG A 1 98 ? -9.031 9.812 -3.373 1 98.94 98 ARG A CA 1
ATOM 782 C C . ARG A 1 98 ? -10.477 10.203 -3.67 1 98.94 98 ARG A C 1
ATOM 784 O O . ARG A 1 98 ? -11.414 9.516 -3.25 1 98.94 98 ARG A O 1
ATOM 791 N N . HIS A 1 99 ? -10.695 11.18 -4.449 1 98.88 99 HIS A N 1
ATOM 792 C CA . HIS A 1 99 ? -12.047 11.594 -4.832 1 98.88 99 HIS A CA 1
ATOM 793 C C . HIS A 1 99 ? -12.758 10.492 -5.605 1 98.88 99 HIS A C 1
ATOM 795 O O . HIS A 1 99 ? -12.125 9.555 -6.09 1 98.88 99 HIS A O 1
ATOM 801 N N . GLY A 1 100 ? -14.109 10.641 -5.672 1 98.81 100 GLY A N 1
ATOM 802 C CA . GLY A 1 100 ? -14.922 9.727 -6.465 1 98.81 100 GLY A CA 1
ATOM 803 C C . GLY A 1 100 ? -14.812 9.984 -7.957 1 98.81 100 GLY A C 1
ATOM 804 O O . GLY A 1 100 ? -14.227 10.984 -8.383 1 98.81 100 GLY A O 1
ATOM 805 N N . GLN A 1 101 ? -15.422 9.094 -8.68 1 98.69 101 GLN A N 1
ATOM 806 C CA . GLN A 1 101 ? -15.469 9.25 -10.125 1 98.69 101 GLN A CA 1
ATOM 807 C C . GLN A 1 101 ? -16.125 10.57 -10.516 1 98.69 101 GLN A C 1
ATOM 809 O O . GLN A 1 101 ? -17.094 10.992 -9.891 1 98.69 101 GLN A O 1
ATOM 814 N N . TYR A 1 102 ? -15.656 11.164 -11.602 1 98.06 102 TYR A N 1
ATOM 815 C CA . TYR A 1 102 ? -16.109 12.508 -11.945 1 98.06 102 TYR A CA 1
ATOM 816 C C . TYR A 1 102 ? -16.266 12.656 -13.461 1 98.06 102 TYR A C 1
ATOM 818 O O . TYR A 1 102 ? -15.828 11.797 -14.227 1 98.06 102 TYR A O 1
ATOM 826 N N . ASN A 1 103 ? -16.922 13.688 -13.867 1 97.19 103 ASN A N 1
ATOM 827 C CA . ASN A 1 103 ? -17.172 14 -15.273 1 97.19 103 ASN A CA 1
ATOM 828 C C . ASN A 1 103 ? -15.898 14.43 -15.984 1 97.19 103 ASN A C 1
ATOM 830 O O . ASN A 1 103 ? -15.438 15.562 -15.82 1 97.19 103 ASN A O 1
ATOM 834 N N . LEU A 1 104 ? 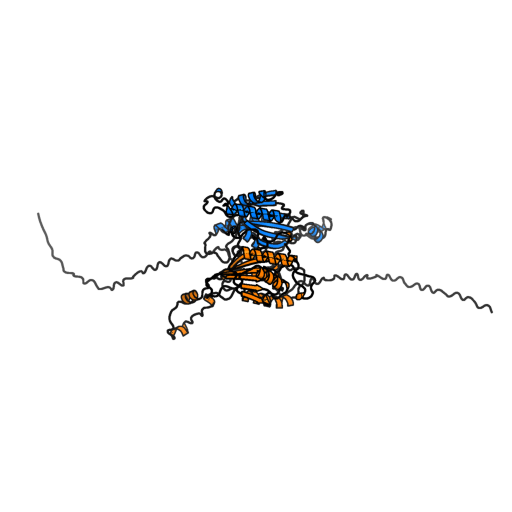-15.398 13.594 -16.859 1 93.69 104 LEU A N 1
ATOM 835 C CA . LEU A 1 104 ? -14.125 13.828 -17.531 1 93.69 104 LEU A CA 1
ATOM 836 C C . LEU A 1 104 ? -14.312 14.781 -18.719 1 93.69 104 LEU A C 1
ATOM 838 O O . LEU A 1 104 ? -13.344 15.312 -19.25 1 93.69 104 LEU A O 1
ATOM 842 N N . GLU A 1 105 ? -15.469 15.031 -19.094 1 93.44 105 GLU A N 1
ATOM 843 C CA . GLU A 1 105 ? -15.758 15.852 -20.266 1 93.44 105 GLU A CA 1
ATOM 844 C C . GLU A 1 105 ? -15.766 17.344 -19.922 1 93.44 105 GLU A C 1
ATOM 846 O O . GLU A 1 105 ? -15.812 18.188 -20.797 1 93.44 105 GLU A O 1
ATOM 851 N N . GLY A 1 106 ? -15.75 17.578 -18.672 1 93.75 106 GLY A N 1
ATOM 852 C CA . GLY A 1 106 ? -15.766 18.984 -18.25 1 93.75 106 GLY A CA 1
ATOM 853 C C . GLY A 1 106 ? -14.508 19.734 -18.625 1 93.75 106 GLY A C 1
ATOM 854 O O . GLY A 1 106 ? -13.398 19.203 -18.5 1 93.75 106 GLY A O 1
ATOM 855 N N . VAL A 1 107 ? -14.734 20.938 -19.047 1 92.88 107 VAL A N 1
ATOM 856 C CA . VAL A 1 107 ? -13.617 21.781 -19.469 1 92.88 107 VAL A CA 1
ATOM 857 C C . VAL A 1 107 ? -13.086 22.562 -18.266 1 92.88 107 VAL A C 1
ATOM 859 O O . VAL A 1 107 ? -11.875 22.672 -18.078 1 92.88 107 VAL A O 1
ATOM 862 N N . SER A 1 108 ? -13.984 23.016 -17.5 1 96.12 108 SER A N 1
ATOM 863 C CA . SER A 1 108 ? -13.625 23.766 -16.297 1 96.12 108 SER A CA 1
ATOM 864 C C . SER A 1 108 ? -13.727 22.891 -15.055 1 96.12 108 SER A C 1
ATOM 866 O O . SER A 1 108 ? -14.367 21.828 -15.078 1 96.12 108 SER A O 1
ATOM 868 N N . ASP A 1 109 ? -13.086 23.297 -14.047 1 96.69 109 ASP A N 1
ATOM 869 C CA . ASP A 1 109 ? -13.125 22.547 -12.789 1 96.69 109 ASP A CA 1
ATOM 870 C C . ASP A 1 109 ? -14.562 22.375 -12.312 1 96.69 109 ASP A C 1
ATOM 872 O O . ASP A 1 109 ? -14.938 21.281 -11.844 1 96.69 109 ASP A O 1
ATOM 876 N N . SER A 1 110 ? -15.328 23.406 -12.43 1 96.5 110 SER A N 1
ATOM 877 C CA . SER A 1 110 ? -16.719 23.344 -11.961 1 96.5 110 SER A CA 1
ATOM 878 C C . SER A 1 110 ? -17.516 22.297 -12.727 1 96.5 110 SER A C 1
ATOM 880 O O . SER A 1 110 ? -18.484 21.75 -12.203 1 96.5 110 SER A O 1
ATOM 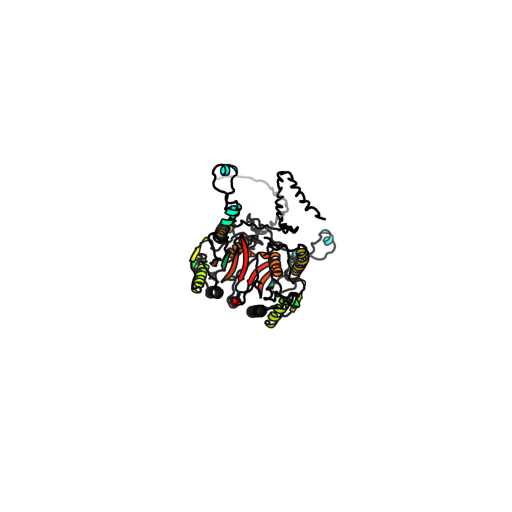882 N N . GLU A 1 111 ? -17.078 21.938 -13.891 1 96.94 111 GLU A N 1
ATOM 883 C CA . GLU A 1 111 ? -17.766 20.953 -14.727 1 96.94 111 GLU A CA 1
ATOM 884 C C . GLU A 1 111 ? -17.297 19.531 -14.43 1 96.94 111 GLU A C 1
ATOM 886 O O . GLU A 1 111 ? -17.891 18.562 -14.891 1 96.94 111 GLU A O 1
ATOM 891 N N . ARG A 1 112 ? -16.297 19.5 -13.695 1 97.69 112 ARG A N 1
ATOM 892 C CA . ARG A 1 112 ? -15.75 18.188 -13.32 1 97.69 112 ARG A CA 1
ATOM 893 C C . ARG A 1 112 ? -16.312 17.734 -11.977 1 97.69 112 ARG A C 1
ATOM 895 O O . ARG A 1 112 ? -15.555 17.359 -11.078 1 97.69 112 ARG A O 1
ATOM 902 N N . TYR A 1 113 ? -17.641 17.719 -11.898 1 98.19 113 TYR A N 1
ATOM 903 C CA . TYR A 1 113 ? -18.375 17.281 -10.727 1 98.19 113 TYR A CA 1
ATOM 904 C C . TYR A 1 113 ? -18.469 15.758 -10.68 1 98.19 113 TYR A C 1
ATOM 906 O O . TYR A 1 113 ? -18.203 15.086 -11.68 1 98.19 113 TYR A O 1
ATOM 914 N N . LEU A 1 114 ? -18.812 15.227 -9.586 1 98.62 114 LEU A N 1
ATOM 915 C CA . LEU A 1 114 ? -18.922 13.781 -9.422 1 98.62 114 LEU A CA 1
ATOM 916 C C . LEU A 1 114 ? -20.031 13.203 -10.289 1 98.62 114 LEU A C 1
ATOM 918 O O . LEU A 1 114 ? -21.109 13.797 -10.391 1 98.62 114 LEU A O 1
ATOM 922 N N . THR A 1 115 ? -19.781 12.078 -10.891 1 98.56 115 THR A N 1
ATOM 923 C CA . THR A 1 115 ? -20.859 11.289 -11.492 1 98.56 115 THR A CA 1
ATOM 924 C C . THR A 1 115 ? -21.719 10.633 -10.414 1 98.56 115 THR A C 1
ATOM 926 O O . THR A 1 115 ? -21.406 10.734 -9.219 1 98.56 115 THR A O 1
ATOM 929 N N . GLN A 1 116 ? -22.781 10.016 -10.828 1 98.62 116 GLN A N 1
ATOM 930 C CA . GLN A 1 116 ? -23.578 9.266 -9.867 1 98.62 116 GLN A CA 1
ATOM 931 C C . GLN A 1 116 ? -22.75 8.18 -9.188 1 98.62 116 GLN A C 1
ATOM 933 O O . GLN A 1 116 ? -22.844 7.98 -7.977 1 98.62 116 GLN A O 1
ATOM 938 N N . LEU A 1 117 ? -21.969 7.512 -9.961 1 98.69 117 LEU A N 1
ATOM 939 C CA . LEU A 1 117 ? -21.078 6.508 -9.398 1 98.69 117 LEU A CA 1
ATOM 940 C C . LEU A 1 117 ? -20.125 7.141 -8.383 1 98.69 117 LEU A C 1
ATOM 942 O O . LEU A 1 117 ? -19.906 6.582 -7.305 1 98.69 117 LEU A O 1
ATOM 946 N N . GLY A 1 118 ? -19.578 8.258 -8.734 1 98.75 118 GLY A N 1
ATOM 947 C CA . GLY A 1 118 ? -18.688 8.969 -7.832 1 98.75 118 GLY A CA 1
ATOM 948 C C . GLY A 1 118 ? -19.328 9.32 -6.508 1 98.75 118 GLY A C 1
ATOM 949 O O . GLY A 1 118 ? -18.703 9.219 -5.453 1 98.75 118 GLY A O 1
ATOM 950 N N . ARG A 1 119 ? -20.547 9.742 -6.574 1 98.81 119 ARG A N 1
ATOM 951 C CA . ARG A 1 119 ? -21.297 10.086 -5.367 1 98.81 119 ARG A CA 1
ATOM 952 C C . ARG A 1 119 ? -21.531 8.852 -4.508 1 98.81 119 ARG A C 1
ATOM 954 O O . ARG A 1 119 ? -21.422 8.914 -3.279 1 98.81 119 ARG A O 1
ATOM 961 N N . GLU A 1 120 ? -21.844 7.797 -5.16 1 98.81 120 GLU A N 1
ATOM 962 C CA . GLU A 1 120 ? -22.031 6.543 -4.434 1 98.81 120 GLU A CA 1
ATOM 963 C C . GLU A 1 120 ? -20.734 6.078 -3.777 1 98.81 120 GLU A C 1
ATOM 965 O O . GLU A 1 120 ? -20.75 5.602 -2.641 1 98.81 120 GLU A O 1
ATOM 970 N N . GLN A 1 121 ? -19.641 6.203 -4.484 1 98.81 121 GLN A N 1
ATOM 971 C CA . GLN A 1 121 ? -18.344 5.859 -3.938 1 98.81 121 GLN A CA 1
ATOM 972 C C . GLN A 1 121 ? -18.031 6.684 -2.689 1 98.81 121 GLN A C 1
ATOM 974 O O . GLN A 1 121 ? -17.594 6.141 -1.672 1 98.81 121 GLN A O 1
ATOM 979 N N . ALA A 1 122 ? -18.281 7.98 -2.789 1 98.81 122 ALA A N 1
ATOM 980 C CA . ALA A 1 122 ? -18.047 8.875 -1.658 1 98.81 122 ALA A CA 1
ATOM 981 C C . ALA A 1 122 ? -18.906 8.477 -0.458 1 98.81 122 ALA A C 1
ATOM 983 O O . ALA A 1 122 ? -18.438 8.477 0.679 1 98.81 122 ALA A O 1
ATOM 984 N N . SER A 1 123 ? -20.125 8.133 -0.755 1 98.69 123 SER A N 1
ATOM 985 C CA . SER A 1 123 ? -21.031 7.715 0.305 1 98.69 123 SER A CA 1
ATOM 986 C C . SER A 1 123 ? -20.547 6.441 0.982 1 98.69 123 SER A C 1
ATOM 988 O O . SER A 1 123 ? -20.562 6.34 2.211 1 98.69 123 SER A O 1
ATOM 990 N N . LEU A 1 124 ? -20.125 5.5 0.224 1 98.75 124 LEU A N 1
ATOM 991 C CA . LEU A 1 124 ? -19.625 4.242 0.761 1 98.75 124 LEU A CA 1
ATOM 992 C C . LEU A 1 124 ? -18.359 4.469 1.594 1 98.75 124 LEU A C 1
ATOM 994 O O . LEU A 1 124 ? -18.172 3.818 2.625 1 98.75 124 LEU A O 1
ATOM 998 N N . THR A 1 125 ? -17.547 5.359 1.146 1 98.75 125 THR A N 1
ATOM 999 C CA . THR A 1 125 ? -16.359 5.707 1.904 1 98.75 125 THR A CA 1
ATOM 1000 C C . THR A 1 125 ? -16.734 6.34 3.242 1 98.75 125 THR A C 1
ATOM 1002 O O . THR A 1 125 ? -16.156 5.992 4.277 1 98.75 125 THR A O 1
ATOM 1005 N N . GLY A 1 126 ? -17.656 7.273 3.166 1 98.38 126 GLY A N 1
ATOM 1006 C CA . GLY A 1 126 ? -18.156 7.848 4.406 1 98.38 126 GLY A CA 1
ATOM 1007 C C . GLY A 1 126 ? -18.734 6.816 5.355 1 98.38 126 GLY A C 1
ATOM 1008 O O . GLY A 1 126 ? -18.484 6.871 6.562 1 98.38 126 GLY A O 1
ATOM 1009 N N . ASP A 1 127 ? -19.484 5.906 4.855 1 98.25 127 ASP A N 1
ATOM 1010 C CA . ASP A 1 127 ? -20.062 4.832 5.66 1 98.25 127 ASP A CA 1
ATOM 1011 C C . ASP A 1 127 ? -18.969 3.996 6.32 1 98.25 127 ASP A C 1
ATOM 1013 O O . ASP A 1 127 ? -19.094 3.594 7.48 1 98.25 127 ASP A O 1
ATOM 1017 N N . ARG A 1 128 ? -17.969 3.73 5.57 1 98.44 128 ARG A N 1
ATOM 1018 C CA . ARG A 1 128 ? -16.875 2.947 6.133 1 98.44 128 ARG A CA 1
ATOM 1019 C C . ARG A 1 128 ? -16.188 3.697 7.273 1 98.44 128 ARG A C 1
ATOM 1021 O O . ARG A 1 128 ? -15.875 3.107 8.312 1 98.44 128 ARG A O 1
ATOM 1028 N N . LEU A 1 129 ? -15.938 4.953 7.043 1 98 129 LEU A N 1
ATOM 1029 C CA . LEU A 1 129 ? -15.352 5.77 8.102 1 98 129 LEU A CA 1
ATOM 1030 C C . LEU A 1 129 ? -16.234 5.75 9.352 1 98 129 LEU A C 1
ATOM 1032 O O . LEU A 1 129 ? -15.727 5.625 10.469 1 98 129 LEU A O 1
ATOM 1036 N N . LYS A 1 130 ? -17.469 5.906 9.133 1 97.44 130 LYS A N 1
ATOM 1037 C CA . LYS A 1 130 ? -18.422 5.863 10.234 1 97.44 130 LYS A CA 1
ATOM 1038 C C . LYS A 1 130 ? -18.359 4.52 10.961 1 97.44 130 LYS A C 1
ATOM 1040 O O . LYS A 1 130 ? -18.359 4.473 12.195 1 97.44 130 LYS A O 1
ATOM 1045 N N . GLN A 1 131 ? -18.328 3.475 10.211 1 96.88 131 GLN A N 1
ATOM 1046 C CA . GLN A 1 131 ? -18.266 2.129 10.766 1 96.88 131 GLN A CA 1
ATOM 1047 C C . GLN A 1 131 ? -17 1.946 11.609 1 96.88 131 GLN A C 1
ATOM 1049 O O . GLN A 1 131 ? -17.047 1.296 12.656 1 96.88 131 GLN A O 1
ATOM 1054 N N . LEU A 1 132 ? -15.898 2.441 11.125 1 96.5 132 LEU A N 1
ATOM 1055 C CA . LEU A 1 132 ? -14.641 2.342 11.852 1 96.5 132 LEU A CA 1
ATOM 1056 C C . LEU A 1 132 ? -14.719 3.094 13.18 1 96.5 132 LEU A C 1
ATOM 1058 O O . LEU A 1 132 ? -14.023 2.742 14.141 1 96.5 132 LEU A O 1
ATOM 1062 N N . ASN A 1 133 ? -15.445 4.18 13.242 1 94.56 133 ASN A N 1
ATOM 1063 C CA . ASN A 1 133 ? -15.781 4.926 14.453 1 94.56 133 ASN A CA 1
ATOM 1064 C C . ASN A 1 133 ? -14.523 5.398 15.18 1 94.56 133 ASN A C 1
ATOM 1066 O O . ASN A 1 133 ? -14.406 5.223 16.391 1 94.56 133 ASN A O 1
ATOM 1070 N N . LEU A 1 134 ? -13.594 5.898 14.445 1 94.38 134 LEU A N 1
ATOM 1071 C CA . LEU A 1 134 ? -12.398 6.496 15.023 1 94.38 134 LEU A CA 1
ATOM 1072 C C . LEU A 1 134 ? -12.641 7.953 15.398 1 94.38 134 LEU A C 1
ATOM 1074 O O . LEU A 1 134 ? -13.555 8.586 14.867 1 94.38 134 LEU A O 1
ATOM 1078 N N . PRO A 1 135 ? -11.945 8.469 16.375 1 94.5 135 PRO A N 1
ATOM 1079 C CA . PRO A 1 135 ? -12.148 9.867 16.75 1 94.5 135 PRO A CA 1
ATOM 1080 C C . PRO A 1 135 ? -11.578 10.852 15.734 1 94.5 135 PRO A C 1
ATOM 1082 O O . PRO A 1 135 ? -10.539 11.469 15.977 1 94.5 135 PRO A O 1
ATOM 1085 N N . TYR A 1 136 ? -12.242 11.016 14.602 1 96.19 136 TYR A N 1
ATOM 1086 C CA . TYR A 1 136 ? -11.781 11.898 13.539 1 96.19 136 TYR A CA 1
ATOM 1087 C C . TYR A 1 136 ? -11.75 13.352 14.008 1 96.19 136 TYR A C 1
ATOM 1089 O O . TYR A 1 136 ? -12.789 13.93 14.336 1 96.19 136 TYR A O 1
ATOM 1097 N N . SER A 1 137 ? -10.57 13.953 13.992 1 94.06 137 SER A N 1
ATOM 1098 C CA . SER A 1 137 ? -10.398 15.281 14.578 1 94.06 137 SER A CA 1
ATOM 1099 C C . SER A 1 137 ? -10.484 16.375 13.523 1 94.06 137 SER A C 1
ATOM 1101 O O . SER A 1 137 ? -10.828 17.516 13.828 1 94.06 137 SER A O 1
ATOM 1103 N N . ARG A 1 138 ? -10.148 16 12.312 1 96.12 138 ARG A N 1
ATOM 1104 C CA . ARG A 1 138 ? -10.039 17.016 11.273 1 96.12 138 ARG A CA 1
ATOM 1105 C C . ARG A 1 138 ? -10.25 16.391 9.891 1 96.12 138 ARG A C 1
ATOM 1107 O O . ARG A 1 138 ? -9.844 15.258 9.648 1 96.12 138 ARG A O 1
ATOM 1114 N N . ILE A 1 139 ? -10.938 17.188 9.039 1 98.19 139 ILE A N 1
ATOM 1115 C CA . ILE A 1 139 ? -11.031 16.859 7.621 1 98.19 139 ILE A CA 1
ATOM 1116 C C . ILE A 1 139 ? -10.492 18.016 6.785 1 98.19 139 ILE A C 1
ATOM 1118 O O . ILE A 1 139 ? -10.883 19.172 6.992 1 98.19 139 ILE A O 1
ATOM 1122 N N . VAL A 1 140 ? -9.555 17.766 5.941 1 98.81 140 VAL A N 1
ATOM 1123 C CA . VAL A 1 140 ? -9.016 18.734 4.98 1 98.81 140 VAL A CA 1
ATOM 1124 C C . VAL A 1 140 ? -9.227 18.219 3.561 1 98.81 140 VAL A C 1
ATOM 1126 O O . VAL A 1 140 ? -9.008 17.031 3.281 1 98.81 140 VAL A O 1
ATOM 1129 N N . TYR A 1 141 ? -9.711 19.031 2.658 1 98.81 141 TYR A N 1
ATOM 1130 C CA . TYR A 1 141 ? -9.922 18.516 1.31 1 98.81 141 TYR A CA 1
ATOM 1131 C C . TYR A 1 141 ? -9.422 19.516 0.264 1 98.81 141 TYR A C 1
ATOM 1133 O O . TYR A 1 141 ? -9.32 20.703 0.535 1 98.81 141 TYR A O 1
ATOM 1141 N N . SER A 1 142 ? -9 18.984 -0.872 1 98.88 142 SER A N 1
ATOM 1142 C CA . SER A 1 142 ? -8.609 19.766 -2.043 1 98.88 142 SER A CA 1
ATOM 1143 C C . SER A 1 142 ? -9.742 20.672 -2.516 1 98.88 142 SER A C 1
ATOM 1145 O O . SER A 1 142 ? -10.906 20.266 -2.502 1 98.88 142 SER A O 1
ATOM 1147 N N . THR A 1 143 ? -9.406 21.797 -3.113 1 98.56 143 THR A N 1
ATOM 1148 C CA . THR A 1 143 ? -10.406 22.781 -3.521 1 98.56 143 THR A CA 1
ATOM 1149 C C . THR A 1 143 ? -11 22.422 -4.879 1 98.56 143 THR A C 1
ATOM 1151 O O . THR A 1 143 ? -11.953 23.047 -5.332 1 98.56 143 THR A O 1
ATOM 1154 N N . MET A 1 144 ? -10.484 21.438 -5.523 1 98.5 144 MET A N 1
ATOM 1155 C CA . MET A 1 144 ? -11.07 21.031 -6.793 1 98.5 144 MET A CA 1
ATOM 1156 C C . MET A 1 144 ? -12.469 20.438 -6.582 1 98.5 144 MET A C 1
ATOM 1158 O O . MET A 1 144 ? -12.703 19.734 -5.602 1 98.5 144 MET A O 1
ATOM 1162 N N . THR A 1 145 ? -13.344 20.625 -7.516 1 98.75 145 THR A N 1
ATOM 1163 C CA . THR A 1 145 ? -14.766 20.328 -7.398 1 98.75 145 THR A CA 1
ATOM 1164 C C . THR A 1 145 ? -14.984 18.859 -7.031 1 98.75 145 THR A C 1
ATOM 1166 O O . THR A 1 145 ? -15.758 18.547 -6.121 1 98.75 145 THR A O 1
ATOM 1169 N N . ARG A 1 146 ? -14.367 17.969 -7.695 1 98.56 146 ARG A N 1
ATOM 1170 C CA . ARG A 1 146 ? -14.562 16.531 -7.465 1 98.56 146 ARG A CA 1
ATOM 1171 C C . ARG A 1 146 ? -14.164 16.156 -6.043 1 98.56 146 ARG A C 1
ATOM 1173 O O . ARG A 1 146 ? -14.836 15.336 -5.406 1 98.56 146 ARG A O 1
ATOM 1180 N N . ALA A 1 147 ? -13.109 16.75 -5.52 1 98.88 147 ALA A N 1
ATOM 1181 C CA . ALA A 1 147 ? -12.656 16.438 -4.164 1 98.88 147 ALA A CA 1
ATOM 1182 C C . ALA A 1 147 ? -13.555 17.109 -3.125 1 98.88 147 ALA A C 1
ATOM 1184 O O . ALA A 1 147 ? -13.883 16.516 -2.102 1 98.88 147 ALA A O 1
ATOM 1185 N N . ALA A 1 148 ? -13.938 18.328 -3.424 1 98.75 148 ALA A N 1
ATOM 1186 C CA . ALA A 1 148 ? -14.82 19.047 -2.514 1 98.75 148 ALA A CA 1
ATOM 1187 C C . ALA A 1 148 ? -16.156 18.328 -2.373 1 98.75 148 ALA A C 1
ATOM 1189 O O . ALA A 1 148 ? -16.672 18.188 -1.264 1 98.75 148 ALA A O 1
ATOM 1190 N N . GLU A 1 149 ? -16.688 17.906 -3.461 1 98.81 149 GLU A N 1
ATOM 1191 C CA . GLU A 1 149 ? -17.953 17.172 -3.418 1 98.81 149 GLU A CA 1
ATOM 1192 C C . GLU A 1 149 ? -17.812 15.859 -2.654 1 98.81 149 GLU A C 1
ATOM 1194 O O . GLU A 1 149 ? -18.688 15.5 -1.858 1 98.81 149 GLU A O 1
ATOM 1199 N N . THR A 1 150 ? -16.734 15.188 -2.889 1 98.88 150 THR A N 1
ATOM 1200 C CA . THR A 1 150 ? -16.469 13.953 -2.166 1 98.88 150 THR A CA 1
ATOM 1201 C C . THR A 1 150 ? -16.406 14.203 -0.662 1 98.88 150 THR A C 1
ATOM 1203 O O . THR A 1 150 ? -17.031 13.477 0.117 1 98.88 150 THR A O 1
ATOM 1206 N N . ALA A 1 151 ? -15.727 15.258 -0.317 1 98.69 151 ALA A N 1
ATOM 1207 C CA . ALA A 1 151 ? -15.57 15.594 1.096 1 98.69 151 ALA A CA 1
ATOM 1208 C C . ALA A 1 151 ? -16.906 15.93 1.734 1 98.69 151 ALA A C 1
ATOM 1210 O O . ALA A 1 151 ? -17.203 15.484 2.846 1 98.69 151 ALA A O 1
ATOM 1211 N N . ARG A 1 152 ? -17.703 16.656 1.054 1 97.69 152 ARG A N 1
ATOM 1212 C CA . ARG A 1 152 ? -19 17.062 1.594 1 97.69 152 ARG A CA 1
ATOM 1213 C C . ARG A 1 152 ? -19.891 15.844 1.852 1 97.69 152 ARG A C 1
ATOM 1215 O O . ARG A 1 152 ? -20.547 15.758 2.889 1 97.69 152 ARG A O 1
ATOM 1222 N N . ILE A 1 153 ? -19.891 14.938 0.947 1 98.38 153 ILE A N 1
ATOM 1223 C CA . ILE A 1 153 ? -20.703 13.727 1.101 1 98.38 153 ILE A CA 1
ATOM 1224 C C . ILE A 1 153 ? -20.188 12.914 2.291 1 98.38 153 ILE A C 1
ATOM 1226 O O . ILE A 1 153 ? -20.969 12.406 3.088 1 98.38 153 ILE A O 1
ATOM 1230 N N . ILE A 1 154 ? -18.875 12.844 2.418 1 98.44 154 ILE A N 1
ATOM 1231 C CA . ILE A 1 154 ? -18.266 12.102 3.52 1 98.44 154 ILE A CA 1
ATOM 1232 C C . ILE A 1 154 ? -18.641 12.758 4.848 1 98.44 154 ILE A C 1
ATOM 1234 O O . ILE A 1 154 ? -19 12.078 5.809 1 98.44 154 ILE A O 1
ATOM 1238 N N . ILE A 1 155 ? -18.516 14.078 4.887 1 97.31 155 ILE A N 1
ATOM 1239 C CA . ILE A 1 155 ? -18.828 14.836 6.094 1 97.31 155 ILE A CA 1
ATOM 1240 C C . ILE A 1 155 ? -20.266 14.602 6.508 1 97.31 155 ILE A C 1
ATOM 1242 O O . ILE A 1 155 ? -20.562 14.461 7.699 1 97.31 155 ILE A O 1
ATOM 1246 N N . GLU A 1 156 ? -21.141 14.508 5.57 1 95.5 156 GLU A N 1
ATOM 1247 C CA . GLU A 1 156 ? -22.562 14.266 5.844 1 95.5 156 GLU A CA 1
ATOM 1248 C C . GLU A 1 156 ? -22.781 12.906 6.5 1 95.5 156 GLU A C 1
ATOM 1250 O O . GLU A 1 156 ? -23.703 12.727 7.293 1 95.5 156 GLU A O 1
ATOM 1255 N N . ARG A 1 157 ? -21.953 12.031 6.133 1 94.94 157 ARG A N 1
ATOM 1256 C CA . ARG A 1 157 ? -22.062 10.688 6.684 1 94.94 157 ARG A CA 1
ATOM 1257 C C . ARG A 1 157 ? -21.484 10.617 8.094 1 94.94 157 ARG A C 1
ATOM 1259 O O . ARG A 1 157 ? -21.828 9.719 8.867 1 94.94 157 ARG A O 1
ATOM 1266 N N . LEU A 1 158 ? -20.609 11.609 8.32 1 93 158 LEU A N 1
ATOM 1267 C CA . LEU A 1 158 ? -19.922 11.609 9.609 1 93 158 LEU A CA 1
ATOM 1268 C C . LEU A 1 158 ? -20.609 12.555 10.586 1 93 158 LEU A C 1
ATOM 1270 O O . LEU A 1 158 ? -21.141 13.594 10.188 1 93 158 LEU A O 1
ATOM 1274 N N . ASP A 1 159 ? -20.969 12.273 11.789 1 79.25 159 ASP A N 1
ATOM 1275 C CA . ASP A 1 159 ? -21.75 13.086 12.727 1 79.25 159 ASP A CA 1
ATOM 1276 C C . ASP A 1 159 ? -20.844 14.031 13.508 1 79.25 159 ASP A C 1
ATOM 1278 O O . ASP A 1 159 ? -21.281 15.086 13.969 1 79.25 159 ASP A O 1
ATOM 1282 N N . ASN A 1 160 ? -19.625 13.883 13.602 1 80.56 160 ASN A N 1
ATOM 1283 C CA . ASN A 1 160 ? -18.859 14.609 14.609 1 80.56 160 ASN A CA 1
ATOM 1284 C C . ASN A 1 160 ? -17.453 14.922 14.109 1 80.56 160 ASN A C 1
ATOM 1286 O O . ASN A 1 160 ? -16.469 14.469 14.695 1 80.56 160 ASN A O 1
ATOM 1290 N N . VAL A 1 161 ? -17.484 15.797 13.047 1 84.31 161 VAL A N 1
ATOM 1291 C CA . VAL A 1 161 ? -16.141 16.219 12.664 1 84.31 161 VAL A CA 1
ATOM 1292 C C . VAL A 1 161 ? -15.844 17.594 13.266 1 84.31 161 VAL A C 1
ATOM 1294 O O . VAL A 1 161 ? -16.609 18.547 13.078 1 84.31 161 VAL A O 1
ATOM 1297 N N . GLU A 1 162 ? -14.781 17.703 14.031 1 84.25 162 GLU A N 1
ATOM 1298 C CA . GLU A 1 162 ? -14.469 18.906 14.797 1 84.25 162 GLU A CA 1
ATOM 1299 C C . GLU A 1 162 ? -14.031 20.047 13.891 1 84.25 162 GLU A C 1
ATOM 1301 O O . GLU A 1 162 ? -14.43 21.203 14.094 1 84.25 162 GLU A O 1
ATOM 1306 N N . GLU A 1 163 ? -13.18 19.719 12.984 1 93.25 163 GLU A N 1
ATOM 1307 C CA . GLU A 1 163 ? -12.594 20.75 12.125 1 93.25 163 GLU A CA 1
ATOM 1308 C C . GLU A 1 163 ? -12.664 20.344 10.656 1 93.25 163 GLU A C 1
ATOM 1310 O O . GLU A 1 163 ? -12.273 19.234 10.297 1 93.25 163 GLU A O 1
ATOM 1315 N N . VAL A 1 164 ? -13.18 21.234 9.844 1 96.5 164 VAL A N 1
ATOM 1316 C CA . VAL A 1 164 ? -13.227 21.031 8.398 1 96.5 164 VAL A CA 1
ATOM 1317 C C . VAL A 1 164 ? -12.531 22.188 7.691 1 96.5 164 VAL A C 1
ATOM 1319 O O . VAL A 1 164 ? -12.828 23.359 7.961 1 96.5 164 VAL A O 1
ATOM 1322 N N . GLU A 1 165 ? -11.57 21.859 6.848 1 97.25 165 GLU A N 1
ATOM 1323 C CA . GLU A 1 165 ? -10.828 22.875 6.094 1 97.25 165 GLU A CA 1
ATOM 1324 C C . GLU A 1 165 ? -10.617 22.438 4.645 1 97.25 165 GLU A C 1
ATOM 1326 O O . GLU A 1 165 ? -10.758 21.25 4.324 1 97.25 165 GLU A O 1
ATOM 1331 N N . HIS A 1 166 ? -10.43 23.406 3.779 1 97.62 166 HIS A N 1
ATOM 1332 C CA . HIS A 1 166 ? -9.992 23.125 2.418 1 97.62 166 HIS A CA 1
ATOM 1333 C C . HIS A 1 166 ? -8.641 23.766 2.131 1 97.62 166 HIS A C 1
ATOM 1335 O O . HIS A 1 166 ? -8.242 24.719 2.812 1 97.62 166 HIS A O 1
ATOM 1341 N N . CYS A 1 167 ? -7.875 23.25 1.188 1 98.38 167 CYS A N 1
ATOM 1342 C CA . CYS A 1 167 ? -6.52 23.719 0.936 1 98.38 167 CYS A CA 1
ATOM 1343 C C . CYS A 1 167 ? -6.148 23.562 -0.533 1 98.38 167 CYS A C 1
ATOM 1345 O O . CYS A 1 167 ? -6.223 22.453 -1.077 1 98.38 167 CYS A O 1
ATOM 1347 N N . ASP A 1 168 ? -5.605 24.594 -1.12 1 98.12 168 ASP A N 1
ATOM 1348 C CA . ASP A 1 168 ? -5.211 24.594 -2.525 1 98.12 168 ASP A CA 1
ATOM 1349 C C . ASP A 1 168 ? -3.945 23.766 -2.74 1 98.12 168 ASP A C 1
ATOM 1351 O O . ASP A 1 168 ? -3.703 23.266 -3.84 1 98.12 168 ASP A O 1
ATOM 1355 N N . LEU A 1 169 ? -3.191 23.641 -1.766 1 98.25 169 LEU A N 1
ATOM 1356 C CA . LEU A 1 169 ? -1.948 22.891 -1.906 1 98.25 169 LEU A CA 1
ATOM 1357 C C . LEU A 1 169 ? -2.229 21.438 -2.264 1 98.25 169 LEU A C 1
ATOM 1359 O O . LEU A 1 169 ? -1.369 20.75 -2.822 1 98.25 169 LEU A O 1
ATOM 1363 N N . LEU A 1 170 ? -3.449 20.938 -1.977 1 98.69 170 LEU A N 1
ATOM 1364 C CA . LEU A 1 170 ? -3.803 19.531 -2.152 1 98.69 170 LEU A CA 1
ATOM 1365 C C . LEU A 1 170 ? -4.379 19.281 -3.543 1 98.69 170 LEU A C 1
ATOM 1367 O O . LEU A 1 170 ? -4.797 18.156 -3.859 1 98.69 170 LEU A O 1
ATOM 1371 N N . ARG A 1 171 ? -4.371 20.266 -4.391 1 98.25 171 ARG A N 1
ATOM 1372 C CA . ARG A 1 171 ? -4.918 20.109 -5.734 1 98.25 171 ARG A CA 1
ATOM 1373 C C . ARG A 1 171 ? -4.09 19.125 -6.555 1 98.25 171 ARG A C 1
ATOM 1375 O O . ARG A 1 171 ? -2.906 18.922 -6.273 1 98.25 171 ARG A O 1
ATOM 1382 N N . GLU A 1 172 ? -4.719 18.625 -7.566 1 96 172 GLU A N 1
ATOM 1383 C CA . GLU A 1 172 ? -4.082 17.625 -8.406 1 96 172 GLU A CA 1
ATOM 1384 C C . GLU A 1 172 ? -2.914 18.219 -9.188 1 96 172 GLU A C 1
ATOM 1386 O O . GLU A 1 172 ? -2.887 19.422 -9.453 1 96 172 GLU A O 1
ATOM 1391 N N . GLY A 1 173 ? -1.95 17.375 -9.43 1 93.94 173 GLY A N 1
ATOM 1392 C CA . GLY A 1 173 ? -0.787 17.734 -10.227 1 93.94 173 GLY A CA 1
ATOM 1393 C C . GLY A 1 173 ? 0.215 16.609 -10.359 1 93.94 173 GLY A C 1
ATOM 1394 O O . GLY A 1 173 ? -0.059 15.477 -9.953 1 93.94 173 GLY A O 1
ATOM 1395 N N . ALA A 1 174 ? 1.293 16.891 -10.992 1 92.69 174 ALA A N 1
ATOM 1396 C CA . ALA A 1 174 ? 2.375 15.922 -11.188 1 92.69 174 ALA A CA 1
ATOM 1397 C C . ALA A 1 174 ? 3.564 16.25 -10.289 1 92.69 174 ALA A C 1
ATOM 1399 O O . ALA A 1 174 ? 4.277 17.219 -10.531 1 92.69 174 ALA A O 1
ATOM 1400 N N . PRO A 1 175 ? 3.801 15.406 -9.344 1 94.38 175 PRO A N 1
ATOM 1401 C CA . PRO A 1 175 ? 4.781 15.797 -8.328 1 94.38 175 PRO A CA 1
ATOM 1402 C C . PRO A 1 175 ? 6.219 15.758 -8.844 1 94.38 175 PRO A C 1
ATOM 1404 O O . PRO A 1 175 ? 6.992 16.688 -8.594 1 94.38 175 PRO A O 1
ATOM 1407 N N . VAL A 1 176 ? 6.617 14.711 -9.508 1 93.56 176 VAL A N 1
ATOM 1408 C CA . VAL A 1 176 ? 7.945 14.523 -10.078 1 93.56 176 VAL A CA 1
ATOM 1409 C C . VAL A 1 176 ? 7.859 13.594 -11.289 1 93.56 176 VAL A C 1
ATOM 1411 O O . VAL A 1 176 ? 6.926 12.797 -11.406 1 93.56 176 VAL A O 1
ATOM 1414 N N . PRO A 1 177 ? 8.844 13.711 -12.219 1 91.12 177 PRO A N 1
ATOM 1415 C CA . PRO A 1 177 ? 8.836 12.719 -13.305 1 91.12 177 PRO A CA 1
ATOM 1416 C C . PRO A 1 177 ? 8.93 11.281 -12.797 1 91.12 177 PRO A C 1
ATOM 1418 O O . PRO A 1 177 ? 9.828 10.953 -12.016 1 91.12 177 PRO A O 1
ATOM 1421 N N . PRO A 1 178 ? 8 10.508 -13.258 1 93 178 PRO A N 1
ATOM 1422 C CA . PRO A 1 178 ? 7.965 9.141 -12.727 1 93 178 PRO A CA 1
ATOM 1423 C C . PRO A 1 178 ? 9.047 8.242 -13.328 1 93 178 PRO A C 1
ATOM 1425 O O . PRO A 1 178 ? 9.555 8.523 -14.414 1 93 178 PRO A O 1
ATOM 1428 N N . GLU A 1 179 ? 9.414 7.25 -12.562 1 93.62 179 GLU A N 1
ATOM 1429 C CA . GLU A 1 179 ? 10.273 6.152 -12.992 1 93.62 179 GLU A CA 1
ATOM 1430 C C . GLU A 1 179 ? 9.641 4.801 -12.688 1 93.62 179 GLU A C 1
ATOM 1432 O O . GLU A 1 179 ? 9.367 4.484 -11.523 1 93.62 179 GLU A O 1
ATOM 1437 N N . PRO A 1 180 ? 9.383 3.912 -13.672 1 94 180 PRO A N 1
ATOM 1438 C CA . PRO A 1 180 ? 9.727 4.094 -15.078 1 94 180 PRO A CA 1
ATOM 1439 C C . PRO A 1 180 ? 8.898 5.188 -15.75 1 94 180 PRO A C 1
ATOM 1441 O O . PRO A 1 180 ? 7.801 5.508 -15.289 1 94 180 PRO A O 1
ATOM 1444 N N . PRO A 1 181 ? 9.422 5.754 -16.781 1 88.25 181 PRO A N 1
ATOM 1445 C CA . PRO A 1 181 ? 8.688 6.812 -17.469 1 88.25 181 PRO A CA 1
ATOM 1446 C C . PRO A 1 181 ? 7.418 6.305 -18.156 1 88.25 181 PRO A C 1
ATOM 1448 O O . PRO A 1 181 ? 7.336 5.125 -18.5 1 88.25 181 PRO A O 1
ATOM 1451 N N . ILE A 1 182 ? 6.512 7.246 -18.094 1 80.19 182 ILE A N 1
ATOM 1452 C CA . ILE A 1 182 ? 5.293 6.93 -18.828 1 80.19 182 ILE A CA 1
ATOM 1453 C C . ILE A 1 182 ? 5.352 7.57 -20.219 1 80.19 182 ILE A C 1
ATOM 1455 O O . ILE A 1 182 ? 6.059 8.562 -20.422 1 80.19 182 ILE A O 1
ATOM 1459 N N . GLY A 1 183 ? 4.965 6.867 -21.25 1 66.94 183 GLY A N 1
ATOM 1460 C CA . GLY A 1 183 ? 5.062 7.266 -22.641 1 66.94 183 GLY A CA 1
ATOM 1461 C C . GLY A 1 183 ? 4.531 8.656 -22.906 1 66.94 183 GLY A C 1
ATOM 1462 O O . GLY A 1 183 ? 4.953 9.328 -23.859 1 66.94 183 GLY A O 1
ATOM 1463 N N . SER A 1 184 ? 3.559 9.109 -22.062 1 59.75 184 SER A N 1
ATOM 1464 C CA . SER A 1 184 ? 2.99 10.398 -22.422 1 59.75 184 SER A CA 1
ATOM 1465 C C . SER A 1 184 ? 3.879 11.547 -21.953 1 59.75 184 SER A C 1
ATOM 1467 O O . SER A 1 184 ? 4.332 11.562 -20.812 1 59.75 184 SER A O 1
ATOM 1469 N N . TRP A 1 185 ? 4.312 12.32 -22.875 1 55.59 185 TRP A N 1
ATOM 1470 C CA . TRP A 1 185 ? 5.145 13.5 -22.656 1 55.59 185 TRP A CA 1
ATOM 1471 C C . TRP A 1 185 ? 4.422 14.523 -21.781 1 55.59 185 TRP A C 1
ATOM 1473 O O . TRP A 1 185 ? 3.229 14.773 -21.969 1 55.59 185 TRP A O 1
ATOM 1483 N N . LYS A 1 186 ? 5.035 14.812 -20.625 1 67.56 186 LYS A N 1
ATOM 1484 C CA . LYS A 1 186 ? 4.578 15.984 -19.891 1 67.56 186 LYS A CA 1
ATOM 1485 C C . LYS A 1 186 ? 5.68 17.031 -19.797 1 67.56 186 LYS A C 1
ATOM 1487 O O . LYS A 1 186 ? 6.844 16.703 -19.547 1 67.56 186 LYS A O 1
ATOM 1492 N N . PRO A 1 187 ? 5.234 18.281 -20.062 1 69.38 187 PRO A N 1
ATOM 1493 C CA . PRO A 1 187 ? 6.234 19.359 -19.969 1 69.38 187 PRO A CA 1
ATOM 1494 C C . PRO A 1 187 ? 6.875 19.438 -18.594 1 69.38 187 PRO A C 1
ATOM 1496 O O . PRO A 1 187 ? 6.191 19.25 -17.578 1 69.38 187 PRO A O 1
ATOM 1499 N N . GLU A 1 188 ? 8.055 19.719 -18.594 1 77.12 188 GLU A N 1
ATOM 1500 C CA . GLU A 1 1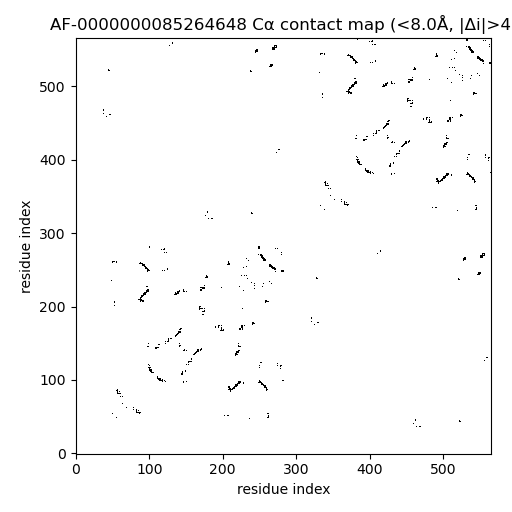88 ? 8.844 19.859 -17.391 1 77.12 188 GLU A CA 1
ATOM 1501 C C . GLU A 1 188 ? 8.281 20.938 -16.469 1 77.12 188 GLU A C 1
ATOM 1503 O O . GLU A 1 188 ? 8.375 20.828 -15.242 1 77.12 188 GLU A O 1
ATOM 1508 N N . MET A 1 189 ? 7.68 21.922 -17.125 1 79.88 189 MET A N 1
ATOM 1509 C CA . MET A 1 189 ? 7.148 23.047 -16.359 1 79.88 189 MET A CA 1
ATOM 1510 C C . MET A 1 189 ? 6.055 22.594 -15.398 1 79.88 189 MET A C 1
ATOM 1512 O O . MET A 1 189 ? 5.914 23.125 -14.305 1 79.88 189 MET A O 1
ATOM 1516 N N . HIS A 1 190 ? 5.363 21.594 -15.727 1 82.38 190 HIS A N 1
ATOM 1517 C CA . HIS A 1 190 ? 4.301 21.078 -14.867 1 82.38 190 HIS A CA 1
ATOM 1518 C C . HIS A 1 190 ? 4.871 20.422 -13.617 1 82.38 190 HIS A C 1
ATOM 1520 O O . HIS A 1 190 ? 4.383 20.656 -12.508 1 82.38 190 HIS A O 1
ATOM 1526 N N . PHE A 1 191 ? 5.875 19.812 -13.836 1 86.12 191 PHE A N 1
ATOM 1527 C CA . PHE A 1 191 ? 6.512 19.156 -12.695 1 86.12 191 PHE A CA 1
ATOM 1528 C C . PHE A 1 191 ? 7.156 20.188 -11.773 1 86.12 191 PHE A C 1
ATOM 1530 O O . PHE A 1 191 ? 7.129 20.047 -10.555 1 86.12 191 PHE A O 1
ATOM 1537 N N . TYR A 1 192 ? 7.664 21.203 -12.406 1 85.81 192 TYR A N 1
ATOM 1538 C CA . TYR A 1 192 ? 8.344 22.234 -11.633 1 85.81 192 TYR A CA 1
ATOM 1539 C C . TYR A 1 192 ? 7.363 22.953 -10.711 1 85.81 192 TYR A C 1
ATOM 1541 O O . TYR A 1 192 ? 7.641 23.141 -9.523 1 85.81 192 TYR A O 1
ATOM 1549 N N . ALA A 1 193 ? 6.285 23.344 -11.211 1 89.25 193 ALA A N 1
ATOM 1550 C CA . ALA A 1 193 ? 5.305 24.094 -10.43 1 89.25 193 ALA A CA 1
ATOM 1551 C C . ALA A 1 193 ? 4.52 23.172 -9.5 1 89.25 193 ALA A C 1
ATOM 1553 O O . ALA A 1 193 ? 4.418 23.422 -8.305 1 89.25 193 ALA A O 1
ATOM 1554 N N . ASP A 1 194 ? 3.98 22.109 -9.992 1 93.19 194 ASP A N 1
ATOM 1555 C CA . ASP A 1 194 ? 3.162 21.188 -9.219 1 93.19 194 ASP A CA 1
ATOM 1556 C C . ASP A 1 194 ? 3.984 20.5 -8.125 1 93.19 194 ASP A C 1
ATOM 1558 O O . ASP A 1 194 ? 3.498 20.297 -7.008 1 93.19 194 ASP A O 1
ATOM 1562 N N . GLY A 1 195 ? 5.16 20.188 -8.492 1 94.62 195 GLY A N 1
ATOM 1563 C CA . GLY A 1 195 ? 6.035 19.516 -7.547 1 94.62 195 GLY A CA 1
ATOM 1564 C C . GLY A 1 195 ? 6.262 20.312 -6.273 1 94.62 195 GLY A C 1
ATOM 1565 O O . GLY A 1 195 ? 6.137 19.766 -5.172 1 94.62 195 GLY A O 1
ATOM 1566 N N . ALA A 1 196 ? 6.559 21.594 -6.5 1 94.62 196 ALA A N 1
ATOM 1567 C CA . ALA A 1 196 ? 6.801 22.453 -5.348 1 94.62 196 ALA A CA 1
ATOM 1568 C C . ALA A 1 196 ? 5.539 22.609 -4.504 1 94.62 196 ALA A C 1
ATOM 1570 O O . ALA A 1 196 ? 5.605 22.609 -3.273 1 94.62 196 ALA A O 1
ATOM 1571 N N . ARG A 1 197 ? 4.473 22.734 -5.133 1 96.5 197 ARG A N 1
ATOM 1572 C CA . ARG A 1 197 ? 3.201 22.891 -4.434 1 96.5 197 ARG A CA 1
ATOM 1573 C C . ARG A 1 197 ? 2.84 21.641 -3.654 1 96.5 197 ARG A C 1
ATOM 1575 O O . ARG A 1 197 ? 2.467 21.703 -2.48 1 96.5 197 ARG A O 1
ATOM 1582 N N . ILE A 1 198 ? 2.969 20.531 -4.281 1 97.62 198 ILE A N 1
ATOM 1583 C CA . ILE A 1 198 ? 2.621 19.266 -3.66 1 97.62 198 ILE A CA 1
ATOM 1584 C C . ILE A 1 198 ? 3.602 18.953 -2.529 1 97.62 198 ILE A C 1
ATOM 1586 O O . ILE A 1 198 ? 3.207 18.438 -1.48 1 97.62 198 ILE A O 1
ATOM 1590 N N . GLU A 1 199 ? 4.859 19.312 -2.73 1 97.19 199 GLU A N 1
ATOM 1591 C CA . GLU A 1 199 ? 5.84 19.172 -1.659 1 97.19 199 GLU A CA 1
ATOM 1592 C C . GLU A 1 199 ? 5.492 20.062 -0.47 1 97.19 199 GLU A C 1
ATOM 1594 O O . GLU A 1 199 ? 5.625 19.641 0.683 1 97.19 199 GLU A O 1
ATOM 1599 N N . ALA A 1 200 ? 5.031 21.25 -0.753 1 97.88 200 ALA A N 1
ATOM 1600 C CA . ALA A 1 200 ? 4.602 22.156 0.309 1 97.88 200 ALA A CA 1
ATOM 1601 C C . ALA A 1 200 ? 3.443 21.547 1.105 1 97.88 200 ALA A C 1
ATOM 1603 O O . ALA A 1 200 ? 3.406 21.656 2.332 1 97.88 200 ALA A O 1
ATOM 1604 N N . ALA A 1 201 ? 2.521 20.938 0.434 1 98.5 201 ALA A N 1
ATOM 1605 C CA . ALA A 1 201 ? 1.407 20.266 1.096 1 98.5 201 ALA A CA 1
ATOM 1606 C C . ALA A 1 201 ? 1.905 19.125 1.987 1 98.5 201 ALA A C 1
ATOM 1608 O O . ALA A 1 201 ? 1.446 18.969 3.121 1 98.5 201 ALA A O 1
ATOM 1609 N N . PHE A 1 202 ? 2.861 18.375 1.496 1 98.62 202 PHE A N 1
ATOM 1610 C CA . PHE A 1 202 ? 3.445 17.281 2.27 1 98.62 202 PHE A CA 1
ATOM 1611 C C . PHE A 1 202 ? 4.039 17.812 3.572 1 98.62 202 PHE A C 1
ATOM 1613 O O . PHE A 1 202 ? 3.766 17.266 4.645 1 98.62 202 PHE A O 1
ATOM 1620 N N . ARG A 1 203 ? 4.805 18.797 3.445 1 97.38 203 ARG A N 1
ATOM 1621 C CA . ARG A 1 203 ? 5.488 19.359 4.609 1 97.38 203 ARG A CA 1
ATOM 1622 C C . ARG A 1 203 ? 4.492 19.953 5.594 1 97.38 203 ARG A C 1
ATOM 1624 O O . ARG A 1 203 ? 4.707 19.906 6.809 1 97.38 203 ARG A O 1
ATOM 1631 N N . LYS A 1 204 ? 3.441 20.438 5.082 1 98.12 204 LYS A N 1
ATOM 1632 C CA . LYS A 1 204 ? 2.426 21.078 5.914 1 98.12 204 LYS A CA 1
ATOM 1633 C C . LYS A 1 204 ? 1.623 20.031 6.695 1 98.12 204 LYS A C 1
ATOM 1635 O O . LYS A 1 204 ? 1.333 20.234 7.879 1 98.12 204 LYS A O 1
ATOM 1640 N N . TYR A 1 205 ? 1.331 18.875 6.055 1 98.38 205 TYR A N 1
ATOM 1641 C CA . TYR A 1 205 ? 0.298 18.031 6.637 1 98.38 205 TYR A CA 1
ATOM 1642 C C . TYR A 1 205 ? 0.89 16.719 7.145 1 98.38 205 TYR A C 1
ATOM 1644 O O . TYR A 1 205 ? 0.29 16.047 7.98 1 98.38 205 TYR A O 1
ATOM 1652 N N . VAL A 1 206 ? 2.006 16.328 6.609 1 98.69 206 VAL A N 1
ATOM 1653 C CA . VAL A 1 206 ? 2.602 15.062 7.012 1 98.69 206 VAL A CA 1
ATOM 1654 C C . VAL A 1 206 ? 3.832 15.32 7.879 1 98.69 206 VAL A C 1
ATOM 1656 O O . VAL A 1 206 ? 4.918 15.594 7.359 1 98.69 206 VAL A O 1
ATOM 1659 N N . HIS A 1 207 ? 3.684 15.219 9.102 1 98.06 207 HIS A N 1
ATOM 1660 C CA . HIS A 1 207 ? 4.738 15.414 10.086 1 98.06 207 HIS A CA 1
ATOM 1661 C C . HIS A 1 207 ? 4.324 14.867 11.453 1 98.06 207 HIS A C 1
ATOM 1663 O O . HIS A 1 207 ? 3.148 14.578 11.68 1 98.06 207 HIS A O 1
ATOM 1669 N N . ARG A 1 208 ? 5.277 14.727 12.352 1 97.56 208 ARG A N 1
ATOM 1670 C CA . ARG A 1 208 ? 4.992 14.242 13.703 1 97.56 208 ARG A CA 1
ATOM 1671 C C . ARG A 1 208 ? 4.121 15.234 14.461 1 97.56 208 ARG A C 1
ATOM 1673 O O . ARG A 1 208 ? 4.059 16.422 14.109 1 97.56 208 ARG A O 1
ATOM 1680 N N . ALA A 1 209 ? 3.467 14.703 15.43 1 97.19 209 ALA A N 1
ATOM 1681 C CA . ALA A 1 209 ? 2.623 15.531 16.281 1 97.19 209 ALA A CA 1
ATOM 1682 C C . ALA A 1 209 ? 3.459 16.547 17.047 1 97.19 209 ALA A C 1
ATOM 1684 O O . ALA A 1 209 ? 4.613 16.281 17.391 1 97.19 209 ALA A O 1
ATOM 1685 N N . PRO A 1 210 ? 2.838 17.75 17.297 1 94.25 210 PRO A N 1
ATOM 1686 C CA . PRO A 1 210 ? 3.523 18.672 18.219 1 94.25 210 PRO A CA 1
ATOM 1687 C C . PRO A 1 210 ? 3.645 18.109 19.625 1 94.25 210 PRO A C 1
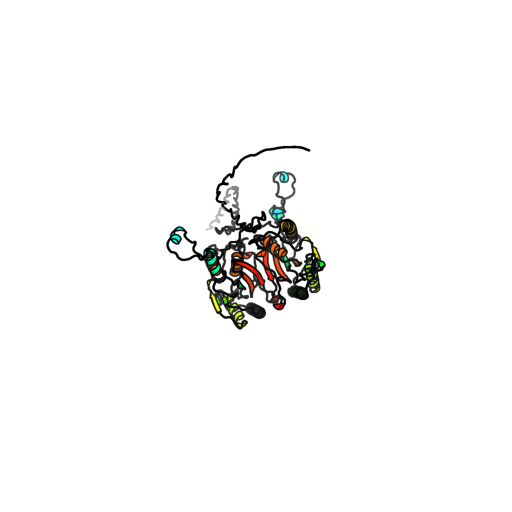ATOM 1689 O O . PRO A 1 210 ? 2.871 17.219 20.016 1 94.25 210 PRO A O 1
ATOM 1692 N N . THR A 1 211 ? 4.551 18.594 20.391 1 91.88 211 THR A N 1
ATOM 1693 C CA . THR A 1 211 ? 4.832 18.109 21.734 1 91.88 211 THR A CA 1
ATOM 1694 C C . THR A 1 211 ? 3.633 18.328 22.656 1 91.88 211 THR A C 1
ATOM 1696 O O . THR A 1 211 ? 3.451 17.594 23.625 1 91.88 211 THR A O 1
ATOM 1699 N N . SER A 1 212 ? 2.867 19.312 22.312 1 93.19 212 SER A N 1
ATOM 1700 C CA . SER A 1 212 ? 1.728 19.656 23.156 1 93.19 212 SER A CA 1
ATOM 1701 C C . SER A 1 212 ? 0.579 18.672 22.953 1 93.19 212 SER A C 1
ATOM 1703 O O . SER A 1 212 ? -0.359 18.625 23.75 1 93.19 212 SER A O 1
ATOM 1705 N N . GLN A 1 213 ? 0.637 17.875 21.891 1 94.81 213 GLN A N 1
ATOM 1706 C CA . GLN A 1 213 ? -0.44 16.922 21.625 1 94.81 213 GLN A CA 1
ATOM 1707 C C . GLN A 1 213 ? -0.317 15.688 22.5 1 94.81 213 GLN A C 1
ATOM 1709 O O . GLN A 1 213 ? 0.686 14.969 22.438 1 94.81 213 GLN A O 1
ATOM 1714 N N . GLU A 1 214 ? -1.386 15.375 23.219 1 94.12 214 GLU A N 1
ATOM 1715 C CA . GLU A 1 214 ? -1.318 14.297 24.203 1 94.12 214 GLU A CA 1
ATOM 1716 C C . GLU A 1 214 ? -1.972 13.023 23.672 1 94.12 214 GLU A C 1
ATOM 1718 O O . GLU A 1 214 ? -1.589 11.914 24.047 1 94.12 214 GLU A O 1
ATOM 1723 N N . LYS A 1 215 ? -2.916 13.234 22.812 1 96.38 215 LYS A N 1
ATOM 1724 C CA . LYS A 1 215 ? -3.662 12.086 22.312 1 96.38 215 LYS A CA 1
ATOM 1725 C C . LYS A 1 215 ? -3.434 11.891 20.812 1 96.38 215 LYS A C 1
ATOM 1727 O O . LYS A 1 215 ? -3.219 12.859 20.078 1 96.38 215 LYS A O 1
ATOM 1732 N N . ASP A 1 216 ? -3.521 10.641 20.438 1 97.75 216 ASP A N 1
ATOM 1733 C CA . ASP A 1 216 ? -3.432 10.367 19.016 1 97.75 216 ASP A CA 1
ATOM 1734 C C . ASP A 1 216 ? -4.527 11.102 18.234 1 97.75 216 ASP A C 1
ATOM 1736 O O . ASP A 1 216 ? -5.629 11.297 18.75 1 97.75 216 ASP A O 1
ATOM 1740 N N . SER A 1 217 ? -4.215 11.492 17.094 1 97.5 217 SER A N 1
ATOM 1741 C CA . SER A 1 217 ? -5.199 12.148 16.25 1 97.5 217 SER A CA 1
ATOM 1742 C C . SER A 1 217 ? -5.484 11.328 14.992 1 97.5 217 SER A C 1
ATOM 1744 O O . SER A 1 217 ? -4.645 10.531 14.562 1 97.5 217 SER A O 1
ATOM 1746 N N . TYR A 1 218 ? -6.668 11.445 14.516 1 97.62 218 TYR A N 1
ATOM 1747 C CA . TYR A 1 218 ? -7.125 10.859 13.258 1 97.62 218 TYR A CA 1
ATOM 1748 C C . TYR A 1 218 ? -7.629 11.938 12.305 1 97.62 218 TYR A C 1
ATOM 1750 O O . TYR A 1 218 ? -8.656 12.57 12.555 1 97.62 218 TYR A O 1
ATOM 1758 N N . GLU A 1 219 ? -6.871 12.148 11.281 1 98.25 219 GLU A N 1
ATOM 1759 C CA . GLU A 1 219 ? -7.141 13.227 10.328 1 98.25 219 GLU A CA 1
ATOM 1760 C C . GLU A 1 219 ? -7.441 12.672 8.938 1 98.25 219 GLU A C 1
ATOM 1762 O O . GLU A 1 219 ? -6.754 11.766 8.461 1 98.25 219 GLU A O 1
ATOM 1767 N N . VAL A 1 220 ? -8.492 13.211 8.328 1 98.69 220 VAL A N 1
ATOM 1768 C CA . VAL A 1 220 ? -8.922 12.742 7.02 1 98.69 220 VAL A CA 1
ATOM 1769 C C . VAL A 1 220 ? -8.594 13.797 5.961 1 98.69 220 VAL A C 1
ATOM 1771 O O . VAL A 1 220 ? -8.906 14.977 6.137 1 98.69 220 VAL A O 1
ATOM 1774 N N . PHE A 1 221 ? -7.941 13.359 4.918 1 98.94 221 PHE A N 1
ATOM 1775 C CA . PHE A 1 221 ? -7.613 14.219 3.785 1 98.94 221 PHE A CA 1
ATOM 1776 C C . PHE A 1 221 ? -8.281 13.711 2.514 1 98.94 221 PHE A C 1
ATOM 1778 O O . PHE A 1 221 ? -8.102 12.555 2.127 1 98.94 221 PHE A O 1
ATOM 1785 N N . VAL A 1 222 ? -9.102 14.516 1.865 1 98.94 222 VAL A N 1
ATOM 1786 C CA . VAL A 1 222 ? -9.734 14.156 0.6 1 98.94 222 VAL A CA 1
ATOM 1787 C C . VAL A 1 222 ? -9.047 14.898 -0.547 1 98.94 222 VAL A C 1
ATOM 1789 O O . VAL A 1 222 ? -9.117 16.125 -0.624 1 98.94 222 VAL A O 1
ATOM 1792 N N . CYS A 1 223 ? -8.438 14.133 -1.396 1 98.62 223 CYS A N 1
ATOM 1793 C CA . CYS A 1 223 ? -7.676 14.781 -2.457 1 98.62 223 CYS A CA 1
ATOM 1794 C C . CYS A 1 223 ? -7.516 13.859 -3.658 1 98.62 223 CYS A C 1
ATOM 1796 O O . CYS A 1 223 ? -8.5 13.312 -4.16 1 98.62 223 CYS A O 1
ATOM 1798 N N . HIS A 1 224 ? -6.301 13.688 -4.191 1 98.56 224 HIS A N 1
ATOM 1799 C CA . HIS A 1 224 ? -6.148 13.094 -5.516 1 98.56 224 HIS A CA 1
ATOM 1800 C C . HIS A 1 224 ? -5.078 12.008 -5.508 1 98.56 224 HIS A C 1
ATOM 1802 O O . HIS A 1 224 ? -4.23 11.969 -4.617 1 98.56 224 HIS A O 1
ATOM 1808 N N . ALA A 1 225 ? -5.137 11.172 -6.547 1 98.31 225 ALA A N 1
ATOM 1809 C CA . ALA A 1 225 ? -4.281 9.984 -6.613 1 98.31 225 ALA A CA 1
ATOM 1810 C C . ALA A 1 225 ? -2.809 10.375 -6.672 1 98.31 225 ALA A C 1
ATOM 1812 O O . ALA A 1 225 ? -1.994 9.859 -5.898 1 98.31 225 ALA A O 1
ATOM 1813 N N . ASN A 1 226 ? -2.451 11.297 -7.559 1 97.31 226 ASN A N 1
ATOM 1814 C CA . ASN A 1 226 ? -1.043 11.648 -7.703 1 97.31 226 ASN A CA 1
ATOM 1815 C C . ASN A 1 226 ? -0.472 12.219 -6.41 1 97.31 226 ASN A C 1
ATOM 1817 O O . ASN A 1 226 ? 0.658 11.906 -6.031 1 97.31 226 ASN A O 1
ATOM 1821 N N . VAL A 1 227 ? -1.284 13.008 -5.742 1 98.44 227 VAL A N 1
ATOM 1822 C CA . VAL A 1 227 ? -0.872 13.664 -4.504 1 98.44 227 VAL A CA 1
ATOM 1823 C C . VAL A 1 227 ? -0.665 12.609 -3.414 1 98.44 227 VAL A C 1
ATOM 1825 O O . VAL A 1 227 ? 0.382 12.578 -2.764 1 98.44 227 VAL A O 1
ATOM 1828 N N . ILE A 1 228 ? -1.582 11.695 -3.287 1 98.81 228 ILE A N 1
ATOM 1829 C CA . ILE A 1 228 ? -1.542 10.68 -2.246 1 98.81 228 ILE A CA 1
ATOM 1830 C C . ILE A 1 228 ? -0.358 9.742 -2.484 1 98.81 228 ILE A C 1
ATOM 1832 O O . ILE A 1 228 ? 0.39 9.43 -1.556 1 98.81 228 ILE A O 1
ATOM 1836 N N . ARG A 1 229 ? -0.202 9.305 -3.695 1 98.5 229 ARG A N 1
ATOM 1837 C CA . ARG A 1 229 ? 0.89 8.391 -4.02 1 98.5 229 ARG A CA 1
ATOM 1838 C C . ARG A 1 229 ? 2.244 9.039 -3.754 1 98.5 229 ARG A C 1
ATOM 1840 O O . ARG A 1 229 ? 3.158 8.391 -3.238 1 98.5 229 ARG A O 1
ATOM 1847 N N . TYR A 1 230 ? 2.381 10.328 -4.074 1 98.31 230 TYR A N 1
ATOM 1848 C CA . TYR A 1 230 ? 3.609 11.062 -3.781 1 98.31 230 TYR A CA 1
ATOM 1849 C C . TYR A 1 230 ? 3.846 11.148 -2.279 1 98.31 230 TYR A C 1
ATOM 1851 O O . TYR A 1 230 ? 4.965 10.922 -1.808 1 98.31 230 TYR A O 1
ATOM 1859 N N . PHE A 1 231 ? 2.768 11.477 -1.508 1 98.88 231 PHE A N 1
ATOM 1860 C CA . PHE A 1 231 ? 2.865 11.555 -0.055 1 98.88 231 PHE A CA 1
ATOM 1861 C C . PHE A 1 231 ? 3.346 10.227 0.524 1 98.88 231 PHE A C 1
ATOM 1863 O O . PHE A 1 231 ? 4.164 10.203 1.445 1 98.88 231 PHE A O 1
ATOM 1870 N N . VAL A 1 232 ? 2.859 9.148 -0.006 1 98.69 232 VAL A N 1
ATOM 1871 C CA . VAL A 1 232 ? 3.23 7.824 0.469 1 98.69 232 VAL A CA 1
ATOM 1872 C C . VAL A 1 232 ? 4.727 7.598 0.252 1 98.69 232 VAL A C 1
ATOM 1874 O O . VAL A 1 232 ? 5.438 7.191 1.175 1 98.69 232 VAL A O 1
ATOM 1877 N N . CYS A 1 233 ? 5.188 7.883 -0.95 1 98.31 233 CYS A N 1
ATOM 1878 C CA . CYS A 1 233 ? 6.605 7.707 -1.238 1 98.31 233 CYS A CA 1
ATOM 1879 C C . CYS A 1 233 ? 7.461 8.555 -0.302 1 98.31 233 CYS A C 1
ATOM 1881 O O . CYS A 1 233 ? 8.414 8.055 0.297 1 98.31 233 CYS A O 1
ATOM 1883 N N . ARG A 1 234 ? 7.07 9.797 -0.133 1 97.94 234 ARG A N 1
ATOM 1884 C CA . ARG A 1 234 ? 7.84 10.727 0.68 1 97.94 234 ARG A CA 1
ATOM 1885 C C . ARG A 1 234 ? 7.832 10.312 2.148 1 97.94 234 ARG A C 1
ATOM 1887 O O . ARG A 1 234 ? 8.883 10.266 2.791 1 97.94 234 ARG A O 1
ATOM 1894 N N . ALA A 1 235 ? 6.707 9.953 2.609 1 98.56 235 ALA A N 1
ATOM 1895 C CA . ALA A 1 235 ? 6.539 9.633 4.023 1 98.56 235 ALA A CA 1
ATOM 1896 C C . ALA A 1 235 ? 7.32 8.375 4.398 1 98.56 235 ALA A C 1
ATOM 1898 O O . ALA A 1 235 ? 7.906 8.305 5.48 1 98.56 235 ALA A O 1
ATOM 1899 N N . LEU A 1 236 ? 7.297 7.449 3.543 1 98.44 236 LEU A N 1
ATOM 1900 C CA . LEU A 1 236 ? 7.969 6.184 3.811 1 98.44 236 LEU A CA 1
ATOM 1901 C C . LEU A 1 236 ? 9.43 6.242 3.383 1 98.44 236 LEU A C 1
ATOM 1903 O O . LEU A 1 236 ? 10.141 5.238 3.453 1 98.44 236 LEU A O 1
ATOM 1907 N N . GLN A 1 237 ? 9.852 7.367 2.906 1 97.69 237 GLN A N 1
ATOM 1908 C CA . GLN A 1 237 ? 11.211 7.598 2.432 1 97.69 237 GLN A CA 1
ATOM 1909 C C . GLN A 1 237 ? 11.586 6.602 1.341 1 97.69 237 GLN A C 1
ATOM 1911 O O . GLN A 1 237 ? 12.641 5.969 1.409 1 97.69 237 GLN A O 1
ATOM 1916 N N . LEU A 1 238 ? 10.719 6.402 0.43 1 97.75 238 LEU A N 1
ATOM 1917 C CA . LEU A 1 238 ? 10.914 5.684 -0.826 1 97.75 238 LEU A CA 1
ATOM 1918 C C . LEU A 1 238 ? 11.258 6.648 -1.955 1 97.75 238 LEU A C 1
ATOM 1920 O O . LEU A 1 238 ? 11.039 7.855 -1.834 1 97.75 238 LE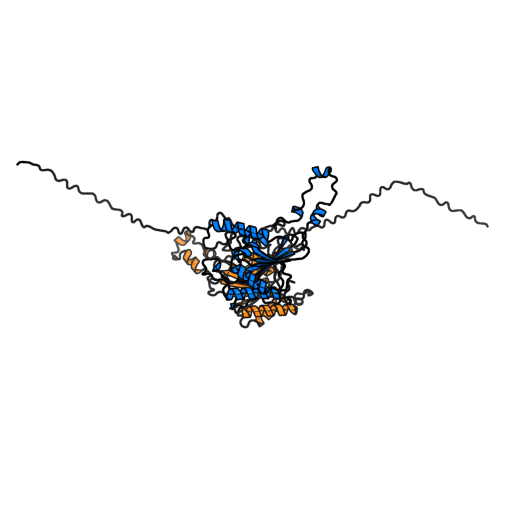U A O 1
ATOM 1924 N N . PRO A 1 239 ? 11.82 6.102 -3.066 1 96.31 239 PRO A N 1
ATOM 1925 C CA . PRO A 1 239 ? 12.039 7.016 -4.188 1 96.31 239 PRO A CA 1
ATOM 1926 C C . PRO A 1 239 ? 10.773 7.754 -4.605 1 96.31 239 PRO A C 1
ATOM 1928 O O . PRO A 1 239 ? 9.766 7.121 -4.949 1 96.31 239 PRO A O 1
ATOM 1931 N N . PRO A 1 240 ? 10.797 9.055 -4.562 1 95.56 240 PRO A N 1
ATOM 1932 C CA . PRO A 1 240 ? 9.594 9.812 -4.906 1 95.56 240 PRO A CA 1
ATOM 1933 C C . PRO A 1 240 ? 9.109 9.539 -6.328 1 95.56 240 PRO A C 1
ATOM 1935 O O . PRO A 1 240 ? 7.906 9.617 -6.602 1 95.56 240 PRO A O 1
ATOM 1938 N N . GLU A 1 241 ? 9.969 9.172 -7.215 1 95 241 GLU A N 1
ATOM 1939 C CA . GLU A 1 241 ? 9.625 8.93 -8.617 1 95 241 GLU A CA 1
ATOM 1940 C C . GLU A 1 241 ? 8.875 7.613 -8.781 1 95 241 GLU A C 1
ATOM 1942 O O . GLU A 1 241 ? 8.43 7.281 -9.883 1 95 241 GLU A O 1
ATOM 1947 N N . ALA A 1 242 ? 8.68 6.898 -7.703 1 97.25 242 ALA A N 1
ATOM 1948 C CA . ALA A 1 242 ? 7.992 5.609 -7.758 1 97.25 242 ALA A CA 1
ATOM 1949 C C . ALA A 1 242 ? 6.48 5.785 -7.625 1 97.25 242 ALA A C 1
ATOM 1951 O O . ALA A 1 242 ? 5.738 4.805 -7.582 1 97.25 242 ALA A O 1
ATOM 1952 N N . TRP A 1 243 ? 5.965 7 -7.641 1 96.06 243 TRP A N 1
ATOM 1953 C CA . TRP A 1 243 ? 4.574 7.266 -7.281 1 96.06 243 TRP A CA 1
ATOM 1954 C C . TRP A 1 243 ? 3.623 6.664 -8.312 1 96.06 243 TRP A C 1
ATOM 1956 O O . TRP A 1 243 ? 2.496 6.289 -7.977 1 96.06 243 TRP A O 1
ATOM 1966 N N . LEU A 1 244 ? 4.082 6.414 -9.492 1 95.44 244 LEU A N 1
ATOM 1967 C CA . LEU A 1 244 ? 3.195 5.844 -10.5 1 95.44 244 LEU A CA 1
ATOM 1968 C C . LEU A 1 244 ? 3.26 4.32 -10.484 1 95.44 244 LEU A C 1
ATOM 1970 O O . LEU A 1 244 ? 2.578 3.658 -11.266 1 95.44 244 LEU A O 1
ATOM 1974 N N . ARG A 1 245 ? 4.055 3.736 -9.633 1 97.38 245 ARG A N 1
ATOM 1975 C CA . ARG A 1 245 ? 4.07 2.285 -9.484 1 97.38 245 ARG A CA 1
ATOM 1976 C C . ARG A 1 245 ? 2.896 1.808 -8.641 1 97.38 245 ARG A C 1
ATOM 1978 O O . ARG A 1 245 ? 2.662 0.604 -8.516 1 97.38 245 ARG A O 1
ATOM 1985 N N . MET A 1 246 ? 2.125 2.764 -8.102 1 97.25 246 MET A N 1
ATOM 1986 C CA . MET A 1 246 ? 0.947 2.502 -7.277 1 97.25 246 MET A CA 1
ATOM 1987 C C . MET A 1 246 ? -0.311 3.055 -7.941 1 97.25 246 MET A C 1
ATOM 1989 O O . MET A 1 246 ? -0.259 4.074 -8.625 1 97.25 246 MET A O 1
ATOM 1993 N N . THR A 1 247 ? -1.42 2.367 -7.691 1 96.06 247 THR A N 1
ATOM 1994 C CA . THR A 1 247 ? -2.723 2.812 -8.172 1 96.06 247 THR A CA 1
ATOM 1995 C C . THR A 1 247 ? -3.689 3.016 -7.012 1 96.06 247 THR A C 1
ATOM 1997 O O . THR A 1 247 ? -3.477 2.482 -5.918 1 96.06 247 THR A O 1
ATOM 2000 N N . LEU A 1 248 ? -4.66 3.852 -7.254 1 97.94 248 LEU A N 1
ATOM 2001 C CA . LEU A 1 248 ? -5.723 4.094 -6.285 1 97.94 248 LEU A CA 1
ATOM 2002 C C . LEU A 1 248 ? -7.086 4.121 -6.969 1 97.94 248 LEU A C 1
ATOM 2004 O O . LEU A 1 248 ? -7.285 4.863 -7.934 1 97.94 248 LEU A O 1
ATOM 2008 N N . HIS A 1 249 ? -8 3.357 -6.473 1 98.31 249 HIS A N 1
ATOM 2009 C CA . HIS A 1 249 ? -9.383 3.453 -6.934 1 98.31 249 HIS A CA 1
ATOM 2010 C C . HIS A 1 249 ? -10.039 4.742 -6.445 1 98.31 249 HIS A C 1
ATOM 2012 O O . HIS A 1 249 ? -9.609 5.316 -5.441 1 98.31 249 HIS A O 1
ATOM 2018 N N . ASN A 1 250 ? -11.062 5.18 -7.246 1 98.69 250 ASN A N 1
ATOM 2019 C CA . ASN A 1 250 ? -11.883 6.285 -6.77 1 98.69 250 ASN A CA 1
ATOM 2020 C C . ASN A 1 250 ? -12.562 5.949 -5.441 1 98.69 250 ASN A C 1
ATOM 2022 O O . ASN A 1 250 ? -13.133 4.871 -5.289 1 98.69 250 ASN A O 1
ATOM 2026 N N . GLY A 1 251 ? -12.414 6.887 -4.508 1 98.62 251 GLY A N 1
ATOM 2027 C CA . GLY A 1 251 ? -13.055 6.703 -3.215 1 98.62 251 GLY A CA 1
ATOM 2028 C C . GLY A 1 251 ? -12.258 5.84 -2.264 1 98.62 251 GLY A C 1
ATOM 2029 O O . GLY A 1 251 ? -12.688 5.582 -1.138 1 98.62 251 GLY A O 1
ATOM 2030 N N . SER A 1 252 ? -11.07 5.395 -2.652 1 98.62 252 SER A N 1
ATOM 2031 C CA . SER A 1 252 ? -10.281 4.496 -1.816 1 98.62 252 SER A CA 1
ATOM 2032 C C . SER A 1 252 ? -9.57 5.262 -0.706 1 98.62 252 SER A C 1
ATOM 2034 O O . SER A 1 252 ? -9.367 6.473 -0.81 1 98.62 252 SER A O 1
ATOM 2036 N N . MET A 1 253 ? -9.18 4.543 0.327 1 98.56 253 MET A N 1
ATOM 2037 C CA . MET A 1 253 ? -8.531 5.137 1.493 1 98.56 253 MET A CA 1
ATOM 2038 C C . MET A 1 253 ? -7.094 4.641 1.634 1 98.56 253 MET A C 1
ATOM 2040 O O . MET A 1 253 ? -6.824 3.453 1.451 1 98.56 253 MET A O 1
ATOM 2044 N N . THR A 1 254 ? -6.191 5.488 1.886 1 98.81 254 THR A N 1
ATOM 2045 C CA . THR A 1 254 ? -4.812 5.195 2.271 1 98.81 254 THR A CA 1
ATOM 2046 C C . THR A 1 254 ? -4.527 5.703 3.682 1 98.81 254 THR A C 1
ATOM 2048 O O . THR A 1 254 ? -4.824 6.855 4.004 1 98.81 254 THR A O 1
ATOM 2051 N N . HIS A 1 255 ? -3.971 4.852 4.523 1 98.62 255 HIS A N 1
ATOM 2052 C CA . HIS A 1 255 ? -3.785 5.16 5.938 1 98.62 255 HIS A CA 1
ATOM 2053 C C . HIS A 1 255 ? -2.312 5.09 6.328 1 98.62 255 HIS A C 1
ATOM 2055 O O . HIS A 1 255 ? -1.709 4.016 6.301 1 98.62 255 HIS A O 1
ATOM 2061 N N . ILE A 1 256 ? -1.77 6.246 6.707 1 98.5 256 ILE A N 1
ATOM 2062 C CA . ILE A 1 256 ? -0.391 6.336 7.176 1 98.5 256 ILE A CA 1
ATOM 2063 C C . ILE A 1 256 ? -0.374 6.77 8.641 1 98.5 256 ILE A C 1
ATOM 2065 O O . ILE A 1 256 ? -1.187 7.598 9.062 1 98.5 256 ILE A O 1
ATOM 2069 N N . VAL A 1 257 ? 0.579 6.281 9.391 1 98.56 257 VAL A N 1
ATOM 2070 C CA . VAL A 1 257 ? 0.74 6.641 10.797 1 98.56 257 VAL A CA 1
ATOM 2071 C C . VAL A 1 257 ? 2.127 7.238 11.023 1 98.56 257 VAL A C 1
ATOM 2073 O O . VAL A 1 257 ? 3.141 6.609 10.711 1 98.56 257 VAL A O 1
ATOM 2076 N N . VAL A 1 258 ? 2.129 8.422 11.477 1 98.56 258 VAL A N 1
ATOM 2077 C CA . VAL A 1 258 ? 3.371 9.062 11.891 1 98.56 258 VAL A CA 1
ATOM 2078 C C . VAL A 1 258 ? 3.547 8.93 13.398 1 98.56 258 VAL A C 1
ATOM 2080 O O . VAL A 1 258 ? 2.762 9.484 14.172 1 98.56 258 VAL A O 1
ATOM 2083 N N . ARG A 1 259 ? 4.543 8.258 13.789 1 97.5 259 ARG A N 1
ATOM 2084 C CA . ARG A 1 259 ? 4.812 8 15.195 1 97.5 259 ARG A CA 1
ATOM 2085 C C . ARG A 1 259 ? 5.633 9.125 15.812 1 97.5 259 ARG A C 1
ATOM 2087 O O . ARG A 1 259 ? 6.273 9.898 15.094 1 97.5 259 ARG A O 1
ATOM 2094 N N . PRO A 1 260 ? 5.656 9.172 17.156 1 96 260 PRO A N 1
ATOM 2095 C CA . PRO A 1 260 ? 6.359 10.266 17.828 1 96 260 PRO A CA 1
ATOM 2096 C C . PRO A 1 260 ? 7.855 10.289 17.516 1 96 260 PRO A C 1
ATOM 2098 O O . PRO A 1 260 ? 8.469 11.352 17.5 1 96 260 PRO A O 1
ATOM 2101 N N . ASP A 1 261 ? 8.469 9.148 17.312 1 93.38 261 ASP A N 1
ATOM 2102 C CA . ASP A 1 261 ? 9.914 9.078 17.109 1 93.38 261 ASP A CA 1
ATOM 2103 C C . ASP A 1 261 ? 10.273 9.367 15.656 1 93.38 261 ASP A C 1
ATOM 2105 O O . ASP A 1 261 ? 11.453 9.352 15.289 1 93.38 261 ASP A O 1
ATOM 2109 N N . GLY A 1 262 ? 9.242 9.555 14.859 1 95.81 262 GLY A N 1
ATOM 2110 C CA . GLY A 1 262 ? 9.516 9.891 13.469 1 95.81 262 GLY A CA 1
ATOM 2111 C C . GLY A 1 262 ? 9.32 8.719 12.523 1 95.81 262 GLY A C 1
ATOM 2112 O O . GLY A 1 262 ? 9.344 8.883 11.305 1 95.81 262 GLY A O 1
ATOM 2113 N N . ARG A 1 263 ? 9.102 7.531 13.07 1 96.81 263 ARG A N 1
ATOM 2114 C CA . ARG A 1 263 ? 8.773 6.395 12.219 1 96.81 263 ARG A CA 1
ATOM 2115 C C . ARG A 1 263 ? 7.426 6.59 11.539 1 96.81 263 ARG A C 1
ATOM 2117 O O . ARG A 1 263 ? 6.496 7.137 12.141 1 96.81 263 ARG A O 1
ATOM 2124 N N . VAL A 1 264 ? 7.406 6.16 10.32 1 98.31 264 VAL A N 1
ATOM 2125 C CA . VAL A 1 264 ? 6.152 6.199 9.578 1 98.31 264 VAL A CA 1
ATOM 2126 C C . VAL A 1 264 ? 5.781 4.793 9.109 1 98.31 264 VAL A C 1
ATOM 2128 O O . VAL A 1 264 ? 6.641 4.047 8.633 1 98.31 264 VAL A O 1
ATOM 2131 N N . GLY A 1 265 ? 4.539 4.414 9.32 1 97.81 265 GLY A N 1
ATOM 2132 C CA . GLY A 1 265 ? 4.016 3.148 8.836 1 97.81 265 GLY A CA 1
ATOM 2133 C C . GLY A 1 265 ? 2.783 3.309 7.965 1 97.81 265 GLY A C 1
ATOM 2134 O O . GLY A 1 265 ? 1.931 4.156 8.234 1 97.81 265 GLY A O 1
ATOM 2135 N N . MET A 1 266 ? 2.756 2.521 6.945 1 98 266 MET A N 1
ATOM 2136 C CA . MET A 1 266 ? 1.564 2.457 6.105 1 98 266 MET A CA 1
ATOM 2137 C C . MET A 1 266 ? 0.692 1.265 6.484 1 98 266 MET A C 1
ATOM 2139 O O . MET A 1 266 ? 1.141 0.118 6.426 1 98 266 MET A O 1
ATOM 2143 N N . TRP A 1 267 ? -0.479 1.538 6.859 1 96.56 267 TRP A N 1
ATOM 2144 C CA . TRP A 1 267 ? -1.381 0.481 7.305 1 96.56 267 TRP A CA 1
ATOM 2145 C C . TRP A 1 267 ? -2.139 -0.121 6.129 1 96.56 267 TRP A C 1
ATOM 2147 O O . TRP A 1 267 ? -2.369 -1.332 6.082 1 96.56 267 TRP A O 1
ATOM 2157 N N . HIS A 1 268 ? -2.559 0.681 5.18 1 96.12 268 HIS A N 1
ATOM 2158 C CA . HIS A 1 268 ? -3.08 0.203 3.904 1 96.12 268 HIS A CA 1
ATOM 2159 C C . HIS A 1 268 ? -2.943 1.266 2.82 1 96.12 268 HIS A C 1
ATOM 2161 O O . HIS A 1 268 ? -2.832 2.455 3.121 1 96.12 268 HIS A O 1
ATOM 2167 N N . LEU A 1 269 ? -2.891 0.836 1.625 1 98.38 269 LEU A N 1
ATOM 2168 C CA . LEU A 1 269 ? -2.879 1.68 0.435 1 98.38 269 LEU A CA 1
ATOM 2169 C C . LEU A 1 269 ? -4.035 1.325 -0.494 1 98.38 269 LEU A C 1
ATOM 2171 O O . LEU A 1 269 ? -4.156 0.179 -0.931 1 98.38 269 LEU A O 1
ATOM 2175 N N . GLY A 1 270 ? -4.887 2.33 -0.751 1 98.06 270 GLY A N 1
ATOM 2176 C CA . GLY A 1 270 ? -5.945 2.152 -1.73 1 98.06 270 GLY A CA 1
ATOM 2177 C C . GLY A 1 270 ? -7.02 1.179 -1.279 1 98.06 270 GLY A C 1
ATOM 2178 O O . GLY A 1 270 ? -7.52 0.386 -2.078 1 98.06 270 GLY A O 1
ATOM 2179 N N . GLU A 1 271 ? -7.324 1.202 -0.013 1 96.94 271 GLU A N 1
ATOM 2180 C CA . GLU A 1 271 ? -8.359 0.324 0.527 1 96.94 271 GLU A CA 1
ATOM 2181 C C . GLU A 1 271 ? -9.734 0.698 -0.01 1 96.94 271 GLU A C 1
ATOM 2183 O O . GLU A 1 271 ? -10.172 1.845 0.122 1 96.94 271 GLU A O 1
ATOM 2188 N N . CYS A 1 272 ? -10.375 -0.26 -0.67 1 97.12 272 CYS A N 1
ATOM 2189 C CA . CYS A 1 272 ? -11.695 -0.004 -1.247 1 97.12 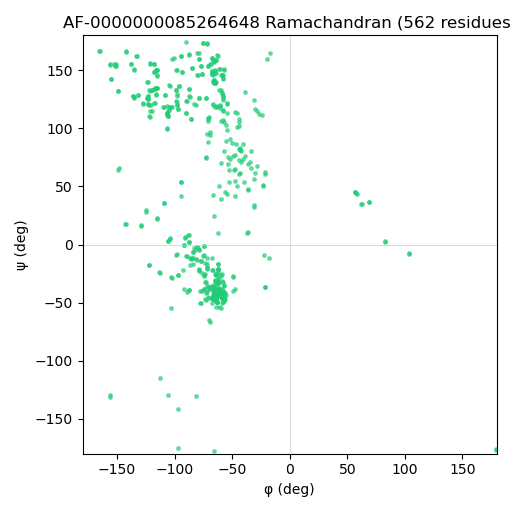272 CYS A CA 1
ATOM 2190 C C . CYS A 1 272 ? -12.594 -1.229 -1.123 1 97.12 272 CYS A C 1
ATOM 2192 O O . CYS A 1 272 ? -13.586 -1.348 -1.838 1 97.12 272 CYS A O 1
ATOM 2194 N N . GLY A 1 273 ? -12.242 -2.137 -0.257 1 96.94 273 GLY A N 1
ATOM 2195 C CA . GLY A 1 273 ? -12.969 -3.385 -0.081 1 96.94 273 GLY A CA 1
ATOM 2196 C C . GLY A 1 273 ? -14.398 -3.184 0.386 1 96.94 273 GLY A C 1
ATOM 2197 O O . GLY A 1 273 ? -15.227 -4.09 0.276 1 96.94 273 GLY A O 1
ATOM 2198 N N . TYR A 1 274 ? -14.672 -2.037 0.876 1 97.81 274 TYR A N 1
ATOM 2199 C CA . TYR A 1 274 ? -16.016 -1.731 1.357 1 97.81 274 TYR A CA 1
ATOM 2200 C C . TYR A 1 274 ? -16.938 -1.379 0.201 1 97.81 274 TYR A C 1
ATOM 2202 O O . TYR A 1 274 ? -18.141 -1.173 0.399 1 97.81 274 TYR A O 1
ATOM 2210 N N . MET A 1 275 ? -16.406 -1.368 -0.981 1 98.19 275 MET A N 1
ATOM 2211 C CA . MET A 1 275 ? -17.219 -1.121 -2.176 1 98.19 275 MET A CA 1
ATOM 2212 C C . MET A 1 275 ? -17.453 -2.416 -2.945 1 98.19 275 MET A C 1
ATOM 2214 O O . MET A 1 275 ? -16.531 -3.211 -3.139 1 98.19 275 MET A O 1
ATOM 2218 N N . PRO A 1 276 ? -18.703 -2.604 -3.402 1 97.94 276 PRO A N 1
ATOM 2219 C CA . PRO A 1 276 ? -18.906 -3.738 -4.305 1 97.94 276 PRO A CA 1
ATOM 2220 C C . PRO A 1 276 ? -18.219 -3.553 -5.652 1 97.94 276 PRO A C 1
ATOM 2222 O O . PRO A 1 276 ? -17.891 -2.424 -6.039 1 97.94 276 PRO A O 1
ATOM 2225 N N . PRO A 1 277 ? -18 -4.621 -6.355 1 96.94 277 PRO A N 1
ATOM 2226 C CA . PRO A 1 277 ? -17.188 -4.582 -7.574 1 96.94 277 PRO A CA 1
ATOM 2227 C C . PRO A 1 277 ? -17.719 -3.592 -8.609 1 96.94 277 PRO A C 1
ATOM 2229 O O . PRO A 1 277 ? -16.938 -2.934 -9.297 1 96.94 277 PRO A O 1
ATOM 2232 N N . GLU A 1 278 ? -19 -3.434 -8.703 1 97.62 278 GLU A N 1
ATOM 2233 C CA . GLU A 1 278 ? -19.578 -2.59 -9.742 1 97.62 278 GLU A CA 1
ATOM 2234 C C . GLU A 1 278 ? -19.391 -1.11 -9.422 1 97.62 278 GLU A C 1
ATOM 2236 O O . GLU A 1 278 ? -19.672 -0.248 -10.258 1 97.62 278 GLU A O 1
ATOM 2241 N N . LYS A 1 279 ? -18.938 -0.857 -8.203 1 98.38 279 LYS A N 1
ATOM 2242 C CA . LYS A 1 279 ? -18.719 0.53 -7.805 1 98.38 279 LYS A CA 1
ATOM 2243 C C . LYS A 1 279 ? -17.234 0.881 -7.82 1 98.38 279 LYS A C 1
ATOM 2245 O O . LYS A 1 279 ? -16.844 1.977 -7.41 1 98.38 279 LYS A O 1
ATOM 2250 N N . LEU A 1 280 ? -16.422 -0.03 -8.273 1 97.88 280 LEU A N 1
ATOM 2251 C CA . LEU A 1 280 ? -14.992 0.216 -8.367 1 97.88 280 LEU A CA 1
ATOM 2252 C C . LEU A 1 280 ? -14.641 0.873 -9.695 1 97.88 280 LEU A C 1
ATOM 2254 O O . LEU A 1 280 ? -15.164 0.491 -10.742 1 97.88 280 LEU A O 1
ATOM 2258 N N . SER A 1 281 ? -13.812 1.933 -9.664 1 97.69 281 SER A N 1
ATOM 2259 C CA . SER A 1 281 ? -13.273 2.572 -10.859 1 97.69 281 SER A CA 1
ATOM 2260 C C . SER A 1 281 ? -11.914 3.203 -10.586 1 97.69 281 SER A C 1
ATOM 2262 O O . SER A 1 281 ? -11.555 3.443 -9.438 1 97.69 281 SER A O 1
ATOM 2264 N N . ARG A 1 282 ? -11.023 3.35 -11.641 1 90.81 282 ARG A N 1
ATOM 2265 C CA . ARG A 1 282 ? -9.695 3.955 -11.531 1 90.81 282 ARG A CA 1
ATOM 2266 C C . ARG A 1 282 ? -9.531 5.094 -12.531 1 90.81 282 ARG A C 1
ATOM 2268 O O . ARG A 1 282 ? -8.406 5.438 -12.906 1 90.81 282 ARG A O 1
ATOM 2275 N N . SER A 1 283 ? -10.453 5.781 -12.93 1 76.69 283 SER A N 1
ATOM 2276 C CA . SER A 1 283 ? -10.367 6.816 -13.953 1 76.69 283 SER A CA 1
ATOM 2277 C C . SER A 1 283 ? -9.758 8.102 -13.391 1 76.69 283 SER A C 1
ATOM 2279 O O . SER A 1 283 ? -9.773 8.32 -12.18 1 76.69 283 SER A O 1
ATOM 2281 N N . MET B 1 1 ? 13.125 53.594 -98.75 1 17.31 1 MET B N 1
ATOM 2282 C CA . MET B 1 1 ? 14.578 53.688 -98.75 1 17.31 1 MET B CA 1
ATOM 2283 C C . MET B 1 1 ? 15.211 52.312 -98.625 1 17.31 1 MET B C 1
ATOM 2285 O O . MET B 1 1 ? 14.57 51.375 -98.125 1 17.31 1 MET B O 1
ATOM 2289 N N . TRP B 1 2 ? 16.469 52.281 -98.125 1 17.06 2 TRP B N 1
ATOM 2290 C CA . TRP B 1 2 ? 17.703 51.625 -98.562 1 17.06 2 TRP B CA 1
ATOM 2291 C C . TRP B 1 2 ? 17.719 50.156 -98.125 1 17.06 2 TRP B C 1
ATOM 2293 O O . TRP B 1 2 ? 16.938 49.75 -97.25 1 17.06 2 TRP B O 1
ATOM 2303 N N . VAL B 1 3 ? 18.906 49.656 -97.438 1 16.39 3 VAL B N 1
ATOM 2304 C CA . VAL B 1 3 ? 20.094 48.875 -97.812 1 16.39 3 VAL B CA 1
ATOM 2305 C C . VAL B 1 3 ? 19.953 47.438 -97.25 1 16.39 3 VAL B C 1
ATOM 2307 O O . VAL B 1 3 ? 19.109 47.156 -96.438 1 16.39 3 VAL B O 1
ATOM 2310 N N . LYS B 1 4 ? 21.078 46.938 -96.5 1 16.3 4 LYS B N 1
ATOM 2311 C CA . LYS B 1 4 ? 22.203 46.062 -96.812 1 16.3 4 LYS B CA 1
ATOM 2312 C C . LYS B 1 4 ? 21.938 44.625 -96.375 1 16.3 4 LYS B C 1
ATOM 2314 O O . LYS B 1 4 ? 21.078 44.406 -95.562 1 16.3 4 LYS B O 1
ATOM 2319 N N . LYS B 1 5 ? 23.016 43.875 -95.812 1 16.73 5 LYS B N 1
ATOM 2320 C CA . LYS B 1 5 ? 23.984 42.906 -96.312 1 16.73 5 LYS B CA 1
ATOM 2321 C C . LYS B 1 5 ? 23.703 41.531 -95.688 1 16.73 5 LYS B C 1
ATOM 2323 O O . LYS B 1 5 ? 23.5 40.531 -96.375 1 16.73 5 LYS B O 1
ATOM 2328 N N . LEU B 1 6 ? 24.703 41 -94.812 1 18.42 6 LEU B N 1
ATOM 2329 C CA . LEU B 1 6 ? 25.75 39.969 -94.938 1 18.42 6 LEU B CA 1
ATOM 2330 C C . LEU B 1 6 ? 25.297 38.625 -94.375 1 18.42 6 LEU B C 1
ATOM 2332 O O . LEU B 1 6 ? 24.359 38.594 -93.562 1 18.42 6 LEU B O 1
ATOM 2336 N N . GLY B 1 7 ? 26.188 37.562 -94.312 1 17.33 7 GLY B N 1
ATOM 2337 C CA . GLY B 1 7 ? 26.547 36.188 -94.688 1 17.33 7 GLY B CA 1
ATOM 2338 C C . GLY B 1 7 ? 26.312 35.219 -93.562 1 17.33 7 GLY B C 1
ATOM 2339 O O . GLY B 1 7 ? 25.859 34.094 -93.75 1 17.33 7 GLY B O 1
ATOM 2340 N N . ARG B 1 8 ? 26.922 35.5 -92.312 1 18.52 8 ARG B N 1
ATOM 2341 C CA . ARG B 1 8 ? 27.953 34.562 -91.812 1 18.52 8 ARG B CA 1
ATOM 2342 C C . ARG B 1 8 ? 27.359 33.219 -91.5 1 18.52 8 ARG B C 1
ATOM 2344 O O . ARG B 1 8 ? 26.156 33.094 -91.25 1 18.52 8 ARG B O 1
ATOM 2351 N N . MET B 1 9 ? 28.234 32.188 -90.938 1 19.12 9 MET B N 1
ATOM 2352 C CA . MET B 1 9 ? 28.844 30.875 -90.812 1 19.12 9 MET B CA 1
ATOM 2353 C C . MET B 1 9 ? 28.031 29.969 -89.875 1 19.12 9 MET B C 1
ATOM 2355 O O . MET B 1 9 ? 27.266 30.469 -89.062 1 19.12 9 MET B O 1
ATOM 2359 N N . SER B 1 10 ? 28.453 28.562 -89.75 1 19.86 10 SER B N 1
ATOM 2360 C CA . SER B 1 10 ? 28 27.188 -89.75 1 19.86 10 SER B CA 1
ATOM 2361 C C . SER B 1 10 ? 27.703 26.719 -88.312 1 19.86 10 SER B C 1
ATOM 2363 O O . SER B 1 10 ? 26.938 25.781 -88.125 1 19.86 10 SER B O 1
ATOM 2365 N N . ILE B 1 11 ? 28.219 27.281 -87.188 1 19.75 11 ILE B N 1
ATOM 2366 C CA . ILE B 1 11 ? 28.938 26.453 -86.25 1 19.75 11 ILE B CA 1
ATOM 2367 C C . ILE B 1 11 ? 27.969 25.516 -85.5 1 19.75 11 ILE B C 1
ATOM 2369 O O . ILE B 1 11 ? 27.062 25.984 -84.812 1 19.75 11 ILE B O 1
ATOM 2373 N N . LEU B 1 12 ? 27.656 24.328 -86 1 19.61 12 LEU B N 1
ATOM 2374 C CA . LEU B 1 12 ? 26.828 23.219 -85.5 1 19.61 12 LEU B CA 1
ATOM 2375 C C . LEU B 1 12 ? 27.328 22.688 -84.188 1 19.61 12 LEU B C 1
ATOM 2377 O O . LEU B 1 12 ? 28.125 21.734 -84.125 1 19.61 12 LEU B O 1
ATOM 2381 N N . ALA B 1 13 ? 27.781 23.406 -83.25 1 21.11 13 ALA B N 1
ATOM 2382 C CA . ALA B 1 13 ? 28.609 22.797 -82.188 1 21.11 13 ALA B CA 1
ATOM 2383 C C . ALA B 1 13 ? 27.875 21.625 -81.562 1 21.11 13 ALA B C 1
ATOM 2385 O O . ALA B 1 13 ? 26.703 21.75 -81.188 1 21.11 13 ALA B O 1
ATOM 2386 N N . ALA B 1 14 ? 28.297 20.297 -81.688 1 21.62 14 ALA B N 1
ATOM 2387 C CA . ALA B 1 14 ? 28.094 18.922 -81.25 1 21.62 14 ALA B CA 1
ATOM 2388 C C . ALA B 1 14 ? 28.031 18.828 -79.75 1 21.62 14 ALA B C 1
ATOM 2390 O O . ALA B 1 14 ? 29.031 19.062 -79.062 1 21.62 14 ALA B O 1
ATOM 2391 N N . ALA B 1 15 ? 27.094 19.141 -78.938 1 21.33 15 ALA B N 1
ATOM 2392 C CA . ALA B 1 15 ? 26.938 19.328 -77.5 1 21.33 15 ALA B CA 1
ATOM 2393 C C . ALA B 1 15 ? 27.047 18 -76.75 1 21.33 15 ALA B C 1
ATOM 2395 O O . ALA B 1 15 ? 26.328 17.047 -77.062 1 21.33 15 ALA B O 1
ATOM 2396 N N . ALA B 1 16 ? 28.219 17.516 -76.188 1 23.33 16 ALA B N 1
ATOM 2397 C CA . ALA B 1 16 ? 28.859 16.391 -75.5 1 23.33 16 ALA B CA 1
ATOM 2398 C C . ALA B 1 16 ? 27.922 15.766 -74.5 1 23.33 16 ALA B C 1
ATOM 2400 O O . ALA B 1 16 ? 27.156 16.484 -73.812 1 23.33 16 ALA B O 1
ATOM 2401 N N . GLY B 1 17 ? 27.656 14.391 -74.375 1 22.84 17 GLY B N 1
ATOM 2402 C CA . GLY B 1 17 ? 26.812 13.312 -73.875 1 22.84 17 GLY B CA 1
ATOM 2403 C C . GLY B 1 17 ? 26.781 13.211 -72.375 1 22.84 17 GLY B C 1
ATOM 2404 O O . GLY B 1 17 ? 27.438 12.344 -71.812 1 22.84 17 GLY B O 1
ATOM 2405 N N . GLY B 1 18 ? 27 14.125 -71.562 1 21.47 18 GLY B N 1
ATOM 2406 C CA . GLY B 1 18 ? 27.297 14.055 -70.188 1 21.47 18 GLY B CA 1
ATOM 2407 C C . GLY B 1 18 ? 26.234 13.305 -69.375 1 21.47 18 GLY B C 1
ATOM 2408 O O . GLY B 1 18 ? 25.031 13.5 -69.625 1 21.47 18 GLY B O 1
ATOM 2409 N N . ALA B 1 19 ? 26.547 12.023 -68.938 1 23.84 19 ALA B N 1
ATOM 2410 C CA . ALA B 1 19 ? 25.781 11.078 -68.125 1 23.84 19 ALA B CA 1
ATOM 2411 C C . ALA B 1 19 ? 25.062 11.781 -67 1 23.84 19 ALA B C 1
ATOM 2413 O O . ALA B 1 19 ? 25.688 12.5 -66.25 1 23.84 19 ALA B O 1
ATOM 2414 N N . ILE B 1 20 ? 23.969 12.266 -67.188 1 22.08 20 ILE B N 1
ATOM 2415 C CA . ILE B 1 20 ? 23.109 12.883 -66.188 1 22.08 20 ILE B CA 1
ATOM 2416 C C . ILE B 1 20 ? 22.891 11.906 -65 1 22.08 20 ILE B C 1
ATOM 2418 O O . ILE B 1 20 ? 22.312 10.828 -65.188 1 22.08 20 ILE B O 1
ATOM 2422 N N . VAL B 1 21 ? 23.891 11.672 -64.25 1 22.8 21 VAL B N 1
ATOM 2423 C CA . VAL B 1 21 ? 23.672 10.891 -63 1 22.8 21 VAL B CA 1
ATOM 2424 C C . VAL B 1 21 ? 22.469 11.445 -62.25 1 22.8 21 VAL B C 1
ATOM 2426 O O . VAL B 1 21 ? 22.469 12.602 -61.844 1 22.8 21 VAL B O 1
ATOM 2429 N N . GLY B 1 22 ? 21.312 11.195 -62.625 1 22.17 22 GLY B N 1
ATOM 2430 C CA . GLY B 1 22 ? 20.094 11.5 -61.906 1 22.17 22 GLY B CA 1
ATOM 2431 C C . GLY B 1 22 ? 20.203 11.18 -60.406 1 22.17 22 GLY B C 1
ATOM 2432 O O . GLY B 1 22 ? 20.453 10.023 -60.031 1 22.17 22 GLY B O 1
ATOM 2433 N N . TYR B 1 23 ? 20.75 12.078 -59.656 1 22.5 23 TYR B N 1
ATOM 2434 C CA . TYR B 1 23 ? 20.719 11.977 -58.219 1 22.5 23 TYR B CA 1
ATOM 2435 C C . TYR B 1 23 ? 19.281 11.797 -57.719 1 22.5 23 TYR B C 1
ATOM 2437 O O . TYR B 1 23 ? 18.438 12.656 -57.938 1 22.5 23 TYR B O 1
ATOM 2445 N N . VAL B 1 24 ? 18.656 10.75 -57.812 1 23.59 24 VAL B N 1
ATOM 2446 C CA . VAL B 1 24 ? 17.438 10.5 -57.062 1 23.59 24 VAL B CA 1
ATOM 2447 C C . VAL B 1 24 ? 17.641 10.891 -55.594 1 23.59 24 VAL B C 1
ATOM 2449 O O . VAL B 1 24 ? 18.484 10.305 -54.906 1 23.59 24 VAL B O 1
ATOM 2452 N N . VAL B 1 25 ? 17.453 12.078 -55.219 1 25.27 25 VAL B N 1
ATOM 2453 C CA . VAL B 1 25 ? 17.297 12.508 -53.844 1 25.27 25 VAL B CA 1
ATOM 2454 C C . VAL B 1 25 ? 16.203 11.688 -53.156 1 25.27 25 VAL B C 1
ATOM 2456 O O . VAL B 1 25 ? 15.031 11.805 -53.5 1 25.27 25 VAL B O 1
ATOM 2459 N N . SER B 1 26 ? 16.25 10.422 -52.938 1 25.94 26 SER B N 1
ATOM 2460 C CA . SER B 1 26 ? 15.375 9.695 -52.031 1 25.94 26 SER B CA 1
ATOM 2461 C C . SER B 1 26 ? 15.203 10.445 -50.688 1 25.94 26 SER B C 1
ATOM 2463 O O . SER B 1 26 ? 16.188 10.68 -50 1 25.94 26 SER B O 1
ATOM 2465 N N . SER B 1 27 ? 14.32 11.438 -50.594 1 27.33 27 SER B N 1
ATOM 2466 C CA . SER B 1 27 ? 13.844 12.141 -49.406 1 27.33 27 SER B CA 1
ATOM 2467 C C . SER B 1 27 ? 13.453 11.172 -48.281 1 27.33 27 SER B C 1
ATOM 2469 O O . SER B 1 27 ? 12.453 10.469 -48.406 1 27.33 27 SER B O 1
ATOM 2471 N N . ASP B 1 28 ? 14.219 10.281 -47.812 1 27.03 28 ASP B N 1
ATOM 2472 C CA . ASP B 1 28 ? 14.078 9.531 -46.594 1 27.03 28 ASP B CA 1
ATOM 2473 C C . ASP B 1 28 ? 13.656 10.438 -45.438 1 27.03 28 ASP B C 1
ATOM 2475 O O . ASP B 1 28 ? 14.477 11.18 -44.875 1 27.03 28 ASP B O 1
ATOM 2479 N N . GLU B 1 29 ? 12.547 11.07 -45.531 1 27.02 29 GLU B N 1
ATOM 2480 C CA . GLU B 1 29 ? 11.883 11.711 -44.375 1 27.02 29 GLU B CA 1
ATOM 2481 C C . GLU B 1 29 ? 11.82 10.781 -43.188 1 27.02 29 GLU B C 1
ATOM 2483 O O . GLU B 1 29 ? 10.891 9.984 -43.062 1 27.02 29 GLU B O 1
ATOM 2488 N N . ARG B 1 30 ? 12.727 10.039 -42.812 1 27.14 30 ARG B N 1
ATOM 2489 C CA . ARG B 1 30 ? 12.805 9.547 -41.438 1 27.14 30 ARG B CA 1
ATOM 2490 C C . ARG B 1 30 ? 12.398 10.625 -40.469 1 27.14 30 ARG B C 1
ATOM 2492 O O . ARG B 1 30 ? 13.086 11.633 -40.312 1 27.14 30 ARG B O 1
ATOM 2499 N N . ARG B 1 31 ? 11.156 10.867 -40.375 1 27.33 31 ARG B N 1
ATOM 2500 C CA . ARG B 1 31 ? 10.617 11.555 -39.219 1 27.33 31 ARG B CA 1
ATOM 2501 C C . ARG B 1 31 ? 11.406 11.195 -37.969 1 27.33 31 ARG B C 1
ATOM 2503 O O . ARG B 1 31 ? 11.438 10.039 -37.562 1 27.33 31 ARG B O 1
ATOM 2510 N N . ARG B 1 32 ? 12.492 11.781 -37.75 1 27.55 32 ARG B N 1
ATOM 2511 C CA . ARG B 1 32 ? 12.977 11.875 -36.375 1 27.55 32 ARG B CA 1
ATOM 2512 C C . ARG B 1 32 ? 11.82 11.945 -35.375 1 27.55 32 ARG B C 1
ATOM 2514 O O . ARG B 1 32 ? 11.125 12.961 -35.312 1 27.55 32 ARG B O 1
ATOM 2521 N N . THR B 1 33 ? 11.016 11.016 -35.438 1 27.58 33 THR B N 1
ATOM 2522 C CA . THR B 1 33 ? 10.266 10.984 -34.188 1 27.58 33 THR B CA 1
ATOM 2523 C C . THR B 1 33 ? 11.156 11.422 -33.031 1 27.58 33 THR B C 1
ATOM 2525 O O . THR B 1 33 ? 12.141 10.758 -32.719 1 27.58 33 THR B O 1
ATOM 2528 N N . ALA B 1 34 ? 11.562 12.617 -33.031 1 29.75 34 ALA B N 1
ATOM 2529 C CA . ALA B 1 34 ? 12.023 13.141 -31.75 1 29.75 34 ALA B CA 1
ATOM 2530 C C . ALA B 1 34 ? 11.438 12.336 -30.578 1 29.75 34 ALA B C 1
ATOM 2532 O O . ALA B 1 34 ? 10.234 12.383 -30.328 1 29.75 34 ALA B O 1
ATOM 2533 N N . GLN B 1 35 ? 11.734 11.195 -30.531 1 31.09 35 GLN B N 1
ATOM 2534 C CA . GLN B 1 35 ? 11.547 10.68 -29.188 1 31.09 35 GLN B CA 1
ATOM 2535 C C . GLN B 1 35 ? 11.906 11.727 -28.141 1 31.09 35 GLN B C 1
ATOM 2537 O O . GLN B 1 35 ? 13.086 12 -27.891 1 31.09 35 GLN B O 1
ATOM 2542 N N . ALA B 1 36 ? 11.438 12.914 -28.312 1 31.75 36 ALA B N 1
ATOM 2543 C CA . ALA B 1 36 ? 11.578 13.727 -27.109 1 31.75 36 ALA B CA 1
ATOM 2544 C C . ALA B 1 36 ? 11.695 12.859 -25.875 1 31.75 36 ALA B C 1
ATOM 2546 O O . ALA B 1 36 ? 10.695 12.289 -25.406 1 31.75 36 ALA B O 1
ATOM 2547 N N . SER B 1 37 ? 12.547 11.93 -25.906 1 35.5 37 SER B N 1
ATOM 2548 C CA . SER B 1 37 ? 12.977 11.406 -24.609 1 35.5 37 SER B CA 1
ATOM 2549 C C . SER B 1 37 ? 12.789 12.438 -23.5 1 35.5 37 SER B C 1
ATOM 2551 O O . SER B 1 37 ? 12.992 13.633 -23.719 1 35.5 37 SER B O 1
ATOM 2553 N N . TRP B 1 38 ? 11.93 12.336 -22.547 1 42.53 38 TRP B N 1
ATOM 2554 C CA . TRP B 1 38 ? 11.648 13.031 -21.297 1 42.53 38 TRP B CA 1
ATOM 2555 C C . TRP B 1 38 ? 12.93 13.586 -20.672 1 42.53 38 TRP B C 1
ATOM 2557 O O . TRP B 1 38 ? 13.602 12.898 -19.891 1 42.53 38 TRP B O 1
ATOM 2567 N N . THR B 1 39 ? 13.805 13.945 -21.438 1 42.97 39 THR B N 1
ATOM 2568 C CA . THR B 1 39 ? 14.992 14.375 -20.719 1 42.97 39 THR B CA 1
ATOM 2569 C C . THR B 1 39 ? 14.648 15.453 -19.688 1 42.97 39 THR B C 1
ATOM 2571 O O . THR B 1 39 ? 14.562 16.641 -20.031 1 42.97 39 THR B O 1
ATOM 2574 N N . THR B 1 40 ? 13.531 15.273 -18.922 1 52.44 40 THR B N 1
ATOM 2575 C CA . THR B 1 40 ? 13.594 16.172 -17.766 1 52.44 40 THR B CA 1
ATOM 2576 C C . THR B 1 40 ? 14.969 16.125 -17.125 1 52.44 40 THR B C 1
ATOM 2578 O O . THR B 1 40 ? 15.688 15.133 -17.234 1 52.44 40 THR B O 1
ATOM 2581 N N . GLY B 1 41 ? 15.633 17.203 -17.234 1 58.41 41 GLY B N 1
ATOM 2582 C CA . GLY B 1 41 ? 16.875 17.266 -16.484 1 58.41 41 GLY B CA 1
ATOM 2583 C C . GLY B 1 41 ? 16.797 16.562 -15.141 1 58.41 41 GLY B C 1
ATOM 2584 O O . GLY B 1 41 ? 17.75 16.594 -14.352 1 58.41 41 GLY B O 1
ATOM 2585 N N . TYR B 1 42 ? 15.656 15.82 -15.031 1 69.56 42 TYR B N 1
ATOM 2586 C CA . TYR B 1 42 ? 15.516 15.125 -13.758 1 69.56 42 TYR B CA 1
ATOM 2587 C C . TYR B 1 42 ? 16.188 13.758 -13.805 1 69.56 42 TYR B C 1
ATOM 2589 O O . TYR B 1 42 ? 15.977 12.992 -14.742 1 69.56 42 TYR B O 1
ATOM 2597 N N . THR B 1 43 ? 17.031 13.469 -12.891 1 80.31 43 THR B N 1
ATOM 2598 C CA . THR B 1 43 ? 17.656 12.164 -12.727 1 80.31 43 THR B CA 1
ATOM 2599 C C . THR B 1 43 ? 17.016 11.391 -11.578 1 80.31 43 THR B C 1
ATOM 2601 O O . THR B 1 43 ? 17.062 11.812 -10.422 1 80.31 43 THR B O 1
ATOM 2604 N N . PRO B 1 44 ? 16.438 10.234 -12.008 1 81.31 44 PRO B N 1
ATOM 2605 C CA . PRO B 1 44 ? 15.852 9.445 -10.922 1 81.31 44 PRO B CA 1
ATOM 2606 C C . PRO B 1 44 ? 16.891 8.922 -9.938 1 81.31 44 PRO B C 1
ATOM 2608 O O . PRO B 1 44 ? 18.047 8.703 -10.312 1 81.31 44 PRO B O 1
ATOM 2611 N N . SER B 1 45 ? 16.375 8.797 -8.695 1 86.19 45 SER B N 1
ATOM 2612 C CA . SER B 1 45 ? 17.281 8.266 -7.68 1 86.19 45 SER B CA 1
ATOM 2613 C C . SER B 1 45 ? 17.641 6.809 -7.961 1 86.19 45 SER B C 1
ATOM 2615 O O . SER B 1 45 ? 18.75 6.371 -7.695 1 86.19 45 SER B O 1
ATOM 2617 N N . VAL B 1 46 ? 16.672 5.988 -8.484 1 87.25 46 VAL B N 1
ATOM 2618 C CA . VAL B 1 46 ? 16.891 4.605 -8.891 1 87.25 46 VAL B CA 1
ATOM 2619 C C . VAL B 1 46 ? 16.219 4.359 -10.242 1 87.25 46 VAL B C 1
ATOM 2621 O O . VAL B 1 46 ? 15.031 4.637 -10.414 1 87.25 46 VAL B O 1
ATOM 2624 N N . LYS B 1 47 ? 16.969 3.875 -11.125 1 92.5 47 LYS B N 1
ATOM 2625 C CA . LYS B 1 47 ? 16.438 3.57 -12.445 1 92.5 47 LYS B CA 1
ATOM 2626 C C . LYS B 1 47 ? 15.695 2.234 -12.438 1 92.5 47 LYS B C 1
ATOM 2628 O O . LYS B 1 47 ? 16.125 1.281 -11.789 1 92.5 47 LYS B O 1
ATOM 2633 N N . TRP B 1 48 ? 14.695 2.201 -13.219 1 95.88 48 TRP B N 1
ATOM 2634 C CA . TRP B 1 48 ? 13.914 0.977 -13.344 1 95.88 48 TRP B CA 1
ATOM 2635 C C . TRP B 1 48 ? 14.68 -0.087 -14.117 1 95.88 48 TRP B C 1
ATOM 2637 O O . TRP B 1 48 ? 15.18 0.176 -15.219 1 95.88 48 TRP B O 1
ATOM 2647 N N . ASP B 1 49 ? 14.82 -1.286 -13.531 1 96.25 49 ASP B N 1
ATOM 2648 C CA . ASP B 1 49 ? 15.383 -2.436 -14.234 1 96.25 49 ASP B CA 1
ATOM 2649 C C . ASP B 1 49 ? 14.305 -3.174 -15.031 1 96.25 49 ASP B C 1
ATOM 2651 O O . ASP B 1 49 ? 13.484 -3.889 -14.453 1 96.25 49 ASP B O 1
ATOM 2655 N N . TRP B 1 50 ? 14.359 -3.041 -16.328 1 94.75 50 TRP B N 1
ATOM 2656 C CA . TRP B 1 50 ? 13.344 -3.65 -17.188 1 94.75 50 TRP B CA 1
ATOM 2657 C C . TRP B 1 50 ? 13.516 -5.164 -17.234 1 94.75 50 TRP B C 1
ATOM 2659 O O . TRP B 1 50 ? 12.609 -5.883 -17.641 1 94.75 50 TRP B O 1
ATOM 2669 N N . ASN B 1 51 ? 14.648 -5.695 -16.906 1 95.06 51 ASN B N 1
ATOM 2670 C CA . ASN B 1 51 ? 14.93 -7.125 -16.922 1 95.06 51 ASN B CA 1
ATOM 2671 C C . ASN B 1 51 ? 15.062 -7.691 -15.508 1 95.06 51 ASN B C 1
ATOM 2673 O O . ASN B 1 51 ? 15.867 -8.586 -15.266 1 95.06 51 ASN B O 1
ATOM 2677 N N . TRP B 1 52 ? 14.258 -7.141 -14.648 1 95.69 52 TRP B N 1
ATOM 2678 C CA . TRP B 1 52 ? 14.367 -7.48 -13.227 1 95.69 52 TRP B CA 1
ATOM 2679 C C . TRP B 1 52 ? 14.023 -8.945 -13 1 95.69 52 TRP B C 1
ATOM 2681 O O . TRP B 1 52 ? 14.469 -9.547 -12.016 1 95.69 52 TRP B O 1
ATOM 2691 N N . ASP B 1 53 ? 13.273 -9.594 -13.797 1 95.5 53 ASP B N 1
ATOM 2692 C CA . ASP B 1 53 ? 12.875 -10.992 -13.641 1 95.5 53 ASP B CA 1
ATOM 2693 C C . ASP B 1 53 ? 13.617 -11.883 -14.633 1 95.5 53 ASP B C 1
ATOM 2695 O O . ASP B 1 53 ? 13.297 -13.07 -14.766 1 95.5 53 ASP B O 1
ATOM 2699 N N . ARG B 1 54 ? 14.547 -11.258 -15.422 1 93.25 54 ARG B N 1
ATOM 2700 C CA . ARG B 1 54 ? 15.398 -11.945 -16.391 1 93.25 54 ARG B CA 1
ATOM 2701 C C . ARG B 1 54 ? 14.562 -12.602 -17.484 1 93.25 54 ARG B C 1
ATOM 2703 O O . ARG B 1 54 ? 14.883 -13.695 -17.953 1 93.25 54 ARG B O 1
ATOM 2710 N N . ARG B 1 55 ? 13.477 -11.906 -17.797 1 90.81 55 ARG B N 1
ATOM 2711 C CA . ARG B 1 55 ? 12.586 -12.453 -18.812 1 90.81 55 ARG B CA 1
ATOM 2712 C C . ARG B 1 55 ? 12.273 -11.414 -19.875 1 90.81 55 ARG B C 1
ATOM 2714 O O . ARG B 1 55 ? 11.297 -11.547 -20.609 1 90.81 55 ARG B O 1
ATOM 2721 N N . GLU B 1 56 ? 13.039 -10.414 -19.922 1 89.19 56 GLU B N 1
ATOM 2722 C CA . GLU B 1 56 ? 12.875 -9.438 -21 1 89.19 56 GLU B CA 1
ATOM 2723 C C . GLU B 1 56 ? 13.172 -10.055 -22.359 1 89.19 56 GLU B C 1
ATOM 2725 O O . GLU B 1 56 ? 14.141 -10.805 -22.5 1 89.19 56 GLU B O 1
ATOM 2730 N N . ALA B 1 57 ? 12.422 -9.734 -23.281 1 83.12 57 ALA B N 1
ATOM 2731 C CA . ALA B 1 57 ? 12.492 -10.383 -24.594 1 83.12 57 ALA B CA 1
ATOM 2732 C C . ALA B 1 57 ? 13.898 -10.266 -25.188 1 83.12 57 ALA B C 1
ATOM 2734 O O . ALA B 1 57 ? 14.43 -11.234 -25.734 1 83.12 57 ALA B O 1
ATOM 2735 N N . HIS B 1 58 ? 14.492 -9.102 -25.156 1 78.94 58 HIS B N 1
ATOM 2736 C CA . HIS B 1 58 ? 15.805 -8.867 -25.734 1 78.94 58 HIS B CA 1
ATOM 2737 C C . HIS B 1 58 ? 16.859 -9.758 -25.109 1 78.94 58 HIS B C 1
ATOM 2739 O O . HIS B 1 58 ? 17.875 -10.078 -25.734 1 78.94 58 HIS B O 1
ATOM 2745 N N . SER B 1 59 ? 16.578 -10.148 -23.922 1 78.88 59 SER B N 1
ATOM 2746 C CA . SER B 1 59 ? 17.531 -10.961 -23.188 1 78.88 59 SER B CA 1
ATOM 2747 C C . SER B 1 59 ? 17.375 -12.445 -23.516 1 78.88 59 SER B C 1
ATOM 2749 O O . SER B 1 59 ? 18.25 -13.258 -23.203 1 78.88 59 SER B O 1
ATOM 2751 N N . LEU B 1 60 ? 16.328 -12.719 -24.141 1 78.19 60 LEU B N 1
ATOM 2752 C CA . LEU B 1 60 ? 16.016 -14.117 -24.406 1 78.19 60 LEU B CA 1
ATOM 2753 C C . LEU B 1 60 ? 16.438 -14.523 -25.812 1 78.19 60 LEU B C 1
ATOM 2755 O O . LEU B 1 60 ? 16.359 -15.695 -26.172 1 78.19 60 LEU B O 1
ATOM 2759 N N . VAL B 1 61 ? 16.844 -13.508 -26.594 1 74.12 61 VAL B N 1
ATOM 2760 C CA . VAL B 1 61 ? 17.234 -13.797 -27.969 1 74.12 61 VAL B CA 1
ATOM 2761 C C . VAL B 1 61 ? 18.766 -13.711 -28.094 1 74.12 61 VAL B C 1
ATOM 2763 O O . VAL B 1 61 ? 19.359 -12.703 -27.703 1 74.12 61 VAL B O 1
ATOM 2766 N N . LYS B 1 62 ? 19.344 -14.82 -28.469 1 71.94 62 LYS B N 1
ATOM 2767 C CA . LYS B 1 62 ? 20.797 -14.852 -28.672 1 71.94 62 LYS B CA 1
ATOM 2768 C C . LYS B 1 62 ? 21.219 -13.82 -29.703 1 71.94 62 LYS B C 1
ATOM 2770 O O . LYS B 1 62 ? 20.625 -13.727 -30.781 1 71.94 62 LYS B O 1
ATOM 2775 N N . PRO B 1 63 ? 22.188 -12.984 -29.219 1 63.81 63 PRO B N 1
ATOM 2776 C CA . PRO B 1 63 ? 22.656 -12.023 -30.203 1 63.81 63 PRO B CA 1
ATOM 2777 C C . PRO B 1 63 ? 23.297 -12.695 -31.422 1 63.81 63 PRO B C 1
ATOM 2779 O O . PRO B 1 63 ? 23.844 -13.789 -31.297 1 63.81 63 PRO B O 1
ATOM 2782 N N . ARG B 1 64 ? 22.922 -12.273 -32.531 1 57.38 64 ARG B N 1
ATOM 2783 C CA . ARG B 1 64 ? 23.578 -12.781 -33.75 1 57.38 64 ARG B CA 1
ATOM 2784 C C . ARG B 1 64 ? 25.078 -12.516 -33.719 1 57.38 64 ARG B C 1
ATOM 2786 O O . ARG B 1 64 ? 25.516 -11.461 -33.25 1 57.38 64 ARG B O 1
ATOM 2793 N N . ASN B 1 65 ? 25.812 -13.523 -33.688 1 56 65 ASN B N 1
ATOM 2794 C CA . ASN B 1 65 ? 27.234 -13.359 -33.969 1 56 65 ASN B CA 1
ATOM 2795 C C . ASN B 1 65 ? 27.484 -13.047 -35.438 1 56 65 ASN B C 1
ATOM 2797 O O . ASN B 1 65 ? 27.188 -13.875 -36.312 1 56 65 ASN B O 1
ATOM 2801 N N . PRO B 1 66 ? 27.812 -11.852 -35.75 1 51.44 66 PRO B N 1
ATOM 2802 C CA . PRO B 1 66 ? 28.078 -11.531 -37.156 1 51.44 66 PRO B CA 1
ATOM 2803 C C . PRO B 1 66 ? 29.031 -12.523 -37.812 1 51.44 66 PRO B C 1
ATOM 2805 O O . PRO B 1 66 ? 29 -12.672 -39.031 1 51.44 66 PRO B O 1
ATOM 2808 N N . LYS B 1 67 ? 30.016 -12.93 -37.094 1 51.25 67 LYS B N 1
ATOM 2809 C CA . LYS B 1 67 ? 31.031 -13.719 -37.812 1 51.25 67 LYS B CA 1
ATOM 2810 C C . LYS B 1 67 ? 30.438 -15.023 -38.344 1 51.25 67 LYS B C 1
ATOM 2812 O O . LYS B 1 67 ? 30.781 -15.477 -39.438 1 51.25 67 LYS B O 1
ATOM 2817 N N . ASN B 1 68 ? 29.828 -15.75 -37.406 1 44.41 68 ASN B N 1
ATOM 2818 C CA . ASN B 1 68 ? 29.359 -17.078 -37.781 1 44.41 68 ASN B CA 1
ATOM 2819 C C . ASN B 1 68 ? 28.109 -17 -38.656 1 44.41 68 ASN B C 1
ATOM 2821 O O . ASN B 1 68 ? 27.656 -18.031 -39.188 1 44.41 68 ASN B O 1
ATOM 2825 N N . ASP B 1 69 ? 27.359 -15.969 -38.5 1 46.94 69 ASP B N 1
ATOM 2826 C CA . ASP B 1 69 ? 26.141 -15.883 -39.344 1 46.94 69 ASP B CA 1
ATOM 2827 C C . ASP B 1 69 ? 26.5 -15.688 -40.812 1 46.94 69 ASP B C 1
ATOM 2829 O O . ASP B 1 69 ? 25.609 -15.5 -41.625 1 46.94 69 ASP B O 1
ATOM 2833 N N . ILE B 1 70 ? 27.719 -15.406 -41.094 1 43.19 70 ILE B N 1
ATOM 2834 C CA . ILE B 1 70 ? 28.047 -15.312 -42.5 1 43.19 70 ILE B CA 1
ATOM 2835 C C . ILE B 1 70 ? 27.75 -16.641 -43.188 1 43.19 70 ILE B C 1
ATOM 2837 O O . ILE B 1 70 ? 27.234 -16.672 -44.312 1 43.19 70 ILE B O 1
ATOM 2841 N N . ASN B 1 71 ? 28.375 -17.781 -42.594 1 41.91 71 ASN B N 1
ATOM 2842 C CA . ASN B 1 71 ? 28.312 -18.984 -43.406 1 41.91 71 ASN B CA 1
ATOM 2843 C C . ASN B 1 71 ? 26.891 -19.531 -43.469 1 41.91 71 ASN B C 1
ATOM 2845 O O . ASN B 1 71 ? 26.594 -20.391 -44.312 1 41.91 71 ASN B O 1
ATOM 2849 N N . ASN B 1 72 ? 26.312 -20 -42.281 1 43.09 72 ASN B N 1
ATOM 2850 C CA . ASN B 1 72 ? 25.078 -20.766 -42.469 1 43.09 72 ASN B CA 1
ATOM 2851 C C . ASN B 1 72 ? 23.922 -19.859 -42.875 1 43.09 72 ASN B C 1
ATOM 2853 O O . ASN B 1 72 ? 23.703 -18.812 -42.281 1 43.09 72 ASN B O 1
ATOM 2857 N N . ASN B 1 73 ? 23.578 -19.656 -44.156 1 38.62 73 ASN B N 1
ATOM 2858 C CA . ASN B 1 73 ? 22.422 -19.078 -44.844 1 38.62 73 ASN B CA 1
ATOM 2859 C C . ASN B 1 73 ? 21.203 -19 -43.906 1 38.62 73 ASN B C 1
ATOM 2861 O O . ASN B 1 73 ? 20.062 -19.109 -44.375 1 38.62 73 ASN B O 1
ATOM 2865 N N . ILE B 1 74 ? 21.25 -19.625 -42.781 1 40.09 74 ILE B N 1
ATOM 2866 C CA . ILE B 1 74 ? 20 -19.562 -42 1 40.09 74 ILE B CA 1
ATOM 2867 C C . ILE B 1 74 ? 19.453 -18.141 -42.031 1 40.09 74 ILE B C 1
ATOM 2869 O O . ILE B 1 74 ? 20.141 -17.188 -41.656 1 40.09 74 ILE B O 1
ATOM 2873 N N . VAL B 1 75 ? 18.484 -17.828 -42.781 1 39.38 75 VAL B N 1
ATOM 2874 C CA . VAL B 1 75 ? 17.531 -16.766 -43.062 1 39.38 75 VAL B CA 1
ATOM 2875 C C . VAL B 1 75 ? 17.453 -15.797 -41.906 1 39.38 75 VAL B C 1
ATOM 2877 O O . VAL B 1 75 ? 17.797 -16.156 -40.781 1 39.38 75 VAL B O 1
ATOM 2880 N N . ASN B 1 76 ? 16.844 -14.508 -42.062 1 43.44 76 ASN B N 1
ATOM 2881 C CA . ASN B 1 76 ? 16.578 -13.078 -41.906 1 43.44 76 ASN B CA 1
ATOM 2882 C C . ASN B 1 76 ? 15.844 -12.758 -40.625 1 43.44 76 ASN B C 1
ATOM 2884 O O . ASN B 1 76 ? 15.242 -11.688 -40.5 1 43.44 76 ASN B O 1
ATOM 2888 N N . GLY B 1 77 ? 15.133 -13.586 -39.969 1 51.88 77 GLY B N 1
ATOM 2889 C CA . GLY B 1 77 ? 14.219 -12.742 -39.219 1 51.88 77 GLY B CA 1
ATOM 2890 C C . GLY B 1 77 ? 14.93 -11.766 -38.281 1 51.88 77 GLY B C 1
ATOM 2891 O O . GLY B 1 77 ? 16.016 -12.062 -37.781 1 51.88 77 GLY B O 1
ATOM 2892 N N . ASN B 1 78 ? 14.922 -10.398 -38.719 1 63.12 78 ASN B N 1
ATOM 2893 C CA . ASN B 1 78 ? 15.398 -9.234 -37.969 1 63.12 78 ASN B CA 1
ATOM 2894 C C . ASN B 1 78 ? 15.273 -9.445 -36.469 1 63.12 78 ASN B C 1
ATOM 2896 O O . ASN B 1 78 ? 14.375 -10.156 -36 1 63.12 78 ASN B O 1
ATOM 2900 N N . PHE B 1 79 ? 16.641 -9.469 -35.938 1 66.44 79 PHE B N 1
ATOM 2901 C CA . PHE B 1 79 ? 16.703 -9.492 -34.469 1 66.44 79 PHE B CA 1
ATOM 2902 C C . PHE B 1 79 ? 15.398 -8.969 -33.875 1 66.44 79 PHE B C 1
ATOM 2904 O O . PHE B 1 79 ? 14.859 -9.57 -32.938 1 66.44 79 PHE B O 1
ATOM 2911 N N . GLU B 1 80 ? 14.883 -8.055 -34.5 1 73.81 80 GLU B N 1
ATOM 2912 C CA . GLU B 1 80 ? 13.672 -7.426 -34 1 73.81 80 GLU B CA 1
ATOM 2913 C C . GLU B 1 80 ? 12.461 -8.336 -34.156 1 73.81 80 GLU B C 1
ATOM 2915 O O . GLU B 1 80 ? 11.578 -8.359 -33.312 1 73.81 80 GLU B O 1
ATOM 2920 N N . ASP B 1 81 ? 12.477 -9.109 -35.156 1 74.25 81 ASP B N 1
ATOM 2921 C CA . ASP B 1 81 ? 11.375 -10.039 -35.406 1 74.25 81 ASP B CA 1
ATOM 2922 C C . ASP B 1 81 ? 11.391 -11.188 -34.406 1 74.25 81 ASP B C 1
ATOM 2924 O O . ASP B 1 81 ? 10.336 -11.625 -33.938 1 74.25 81 ASP B O 1
ATOM 2928 N N . ARG B 1 82 ? 12.555 -11.609 -34.188 1 74.69 82 ARG B N 1
ATOM 2929 C CA . ARG B 1 82 ? 12.688 -12.688 -33.219 1 74.69 82 ARG B CA 1
ATOM 2930 C C . ARG B 1 82 ? 12.297 -12.219 -31.812 1 74.69 82 ARG B C 1
ATOM 2932 O O . ARG B 1 82 ? 11.68 -12.969 -31.047 1 74.69 82 ARG B O 1
ATOM 2939 N N . VAL B 1 83 ? 12.625 -11.008 -31.531 1 77.69 83 VAL B N 1
ATOM 2940 C CA . VAL B 1 83 ? 12.281 -10.422 -30.234 1 77.69 83 VAL B CA 1
ATOM 2941 C C . VAL B 1 83 ? 10.766 -10.289 -30.109 1 77.69 83 VAL B C 1
ATOM 2943 O O . VAL B 1 83 ? 10.195 -10.586 -29.062 1 77.69 83 VAL B O 1
ATOM 2946 N N . GLU B 1 84 ? 10.195 -9.914 -31.109 1 77.19 84 GLU B N 1
ATOM 2947 C CA . GLU B 1 84 ? 8.75 -9.703 -31.109 1 77.19 84 GLU B CA 1
ATOM 2948 C C . GLU B 1 84 ? 8.008 -11.016 -30.875 1 77.19 84 GLU B C 1
ATOM 2950 O O . GLU B 1 84 ? 6.945 -11.039 -30.25 1 77.19 84 GLU B O 1
ATOM 2955 N N . LYS B 1 85 ? 8.578 -12.055 -31.328 1 76.62 85 LYS B N 1
ATOM 2956 C CA . LYS B 1 85 ? 7.938 -13.359 -31.219 1 76.62 85 LYS B CA 1
ATOM 2957 C C . LYS B 1 85 ? 7.984 -13.883 -29.797 1 76.62 85 LYS B C 1
ATOM 2959 O O . LYS B 1 85 ? 7.188 -14.742 -29.406 1 76.62 85 LYS B O 1
ATOM 2964 N N . VAL B 1 86 ? 8.789 -13.297 -29.078 1 79.12 86 VAL B N 1
ATOM 2965 C CA . VAL B 1 86 ? 8.961 -13.836 -27.734 1 79.12 86 VAL B CA 1
ATOM 2966 C C . VAL B 1 86 ? 8.492 -12.805 -26.703 1 79.12 86 VAL B C 1
ATOM 2968 O O . VAL B 1 86 ? 8.914 -12.836 -25.547 1 79.12 86 VAL B O 1
ATOM 2971 N N . LYS B 1 87 ? 7.691 -11.953 -27.125 1 86.06 87 LYS B N 1
ATOM 2972 C CA . LYS B 1 87 ? 7.176 -10.945 -26.203 1 86.06 87 LYS B CA 1
ATOM 2973 C C . LYS B 1 87 ? 5.898 -11.438 -25.531 1 86.06 87 LYS B C 1
ATOM 2975 O O . LYS B 1 87 ? 4.961 -11.875 -26.203 1 86.06 87 LYS B O 1
ATOM 2980 N N . PRO B 1 88 ? 5.965 -11.438 -24.188 1 91.75 88 PRO B N 1
ATOM 2981 C CA . PRO B 1 88 ? 4.707 -11.742 -23.5 1 91.75 88 PRO B CA 1
ATOM 2982 C C . PRO B 1 88 ? 3.605 -10.734 -23.812 1 91.75 88 PRO B C 1
ATOM 2984 O O . PRO B 1 88 ? 3.895 -9.586 -24.156 1 91.75 88 PRO B O 1
ATOM 2987 N N . SER B 1 89 ? 2.412 -11.227 -23.75 1 93.12 89 SER B N 1
ATOM 2988 C CA . SER B 1 89 ? 1.305 -10.328 -24.078 1 93.12 89 SER B CA 1
ATOM 2989 C C . SER B 1 89 ? 0.32 -10.227 -22.922 1 93.12 89 SER B C 1
ATOM 2991 O O . SER B 1 89 ? -0.452 -9.273 -22.828 1 93.12 89 SER B O 1
ATOM 2993 N N . ALA B 1 90 ? 0.37 -11.164 -22.016 1 97.38 90 ALA B N 1
ATOM 2994 C CA . ALA B 1 90 ? -0.614 -11.219 -20.938 1 97.38 90 ALA B CA 1
ATOM 2995 C C . ALA B 1 90 ? -0.069 -10.586 -19.656 1 97.38 90 ALA B C 1
ATOM 2997 O O . ALA B 1 90 ? 1.137 -10.625 -19.406 1 97.38 90 ALA B O 1
ATOM 2998 N N . SER B 1 91 ? -0.963 -10.039 -18.875 1 98.25 91 SER B N 1
ATOM 2999 C CA . SER B 1 91 ? -0.619 -9.586 -17.531 1 98.25 91 SER B CA 1
ATOM 3000 C C . SER B 1 91 ? -0.9 -10.664 -16.5 1 98.25 91 SER B C 1
ATOM 3002 O O . SER B 1 91 ? -1.798 -11.492 -16.672 1 98.25 91 SER B O 1
ATOM 3004 N N . ARG B 1 92 ? -0.119 -10.664 -15.492 1 98.56 92 ARG B N 1
ATOM 3005 C CA . ARG B 1 92 ? -0.382 -11.531 -14.344 1 98.56 92 ARG B CA 1
ATOM 3006 C C . ARG B 1 92 ? -0.826 -10.711 -13.133 1 98.56 92 ARG B C 1
ATOM 3008 O O . ARG B 1 92 ? -0.114 -9.805 -12.695 1 98.56 92 ARG B O 1
ATOM 3015 N N . HIS B 1 93 ? -2.037 -10.992 -12.695 1 98.62 93 HIS B N 1
ATOM 3016 C CA . HIS B 1 93 ? -2.539 -10.445 -11.438 1 98.62 93 HIS B CA 1
ATOM 3017 C C . HIS B 1 93 ? -2.209 -11.367 -10.266 1 98.62 93 HIS B C 1
ATOM 3019 O O . HIS B 1 93 ? -2.689 -12.5 -10.211 1 98.62 93 HIS B O 1
ATOM 3025 N N . LEU B 1 94 ? -1.383 -10.891 -9.414 1 98.81 94 LEU B N 1
ATOM 3026 C CA . LEU B 1 94 ? -0.97 -11.648 -8.242 1 98.81 94 LEU B CA 1
ATOM 3027 C C . LEU B 1 94 ? -1.612 -11.086 -6.977 1 98.81 94 LEU B C 1
ATOM 3029 O O . LEU B 1 94 ? -1.326 -9.953 -6.586 1 98.81 94 LEU B O 1
ATOM 3033 N N . ILE B 1 95 ? -2.473 -11.836 -6.383 1 98.81 95 ILE B N 1
ATOM 3034 C CA . ILE B 1 95 ? -3.197 -11.43 -5.188 1 98.81 95 ILE B CA 1
ATOM 3035 C C . ILE B 1 95 ? -2.633 -12.156 -3.969 1 98.81 95 ILE B C 1
ATOM 3037 O O . ILE B 1 95 ? -2.791 -13.375 -3.838 1 98.81 95 ILE B O 1
ATOM 3041 N N . PHE B 1 96 ? -1.982 -11.406 -3.107 1 98.94 96 PHE B N 1
ATOM 3042 C CA . PHE B 1 96 ? -1.381 -11.961 -1.902 1 98.94 96 PHE B CA 1
ATOM 3043 C C . PHE B 1 96 ? -2.283 -11.742 -0.694 1 98.94 96 PHE B C 1
ATOM 3045 O O . PHE B 1 96 ? -2.75 -10.625 -0.46 1 98.94 96 PHE B O 1
ATOM 3052 N N . ILE B 1 97 ? -2.471 -12.789 0.062 1 98.94 97 ILE B N 1
ATOM 3053 C CA . ILE B 1 97 ? -3.332 -12.734 1.239 1 98.94 97 ILE B CA 1
ATOM 3054 C C . ILE B 1 97 ? -2.539 -13.156 2.477 1 98.94 97 ILE B C 1
ATOM 3056 O O . ILE B 1 97 ? -1.896 -14.203 2.484 1 98.94 97 ILE B O 1
ATOM 3060 N N . ARG B 1 98 ? -2.598 -12.305 3.482 1 98.94 98 ARG B N 1
ATOM 3061 C CA . ARG B 1 98 ? -2.043 -12.711 4.77 1 98.94 98 ARG B CA 1
ATOM 3062 C C . ARG B 1 98 ? -2.975 -13.68 5.484 1 98.94 98 ARG B C 1
ATOM 3064 O O . ARG B 1 98 ? -4.195 -13.523 5.445 1 98.94 98 ARG B O 1
ATOM 3071 N N . HIS B 1 99 ? -2.471 -14.594 6.211 1 98.88 99 HIS B N 1
ATOM 3072 C CA . HIS B 1 99 ? -3.277 -15.531 6.98 1 98.88 99 HIS B CA 1
ATOM 3073 C C . HIS B 1 99 ? -4.121 -14.812 8.023 1 98.88 99 HIS B C 1
ATOM 3075 O O . HIS B 1 99 ? -3.854 -13.648 8.352 1 98.88 99 HIS B O 1
ATOM 3081 N N . GLY B 1 100 ? -5.156 -15.547 8.516 1 98.81 100 GLY B N 1
ATOM 3082 C CA . GLY B 1 100 ? -5.977 -15.031 9.602 1 98.81 100 GLY B CA 1
ATOM 3083 C C . GLY B 1 100 ? -5.289 -15.102 10.953 1 98.81 100 GLY B C 1
ATOM 3084 O O . GLY B 1 100 ? -4.215 -15.688 11.078 1 98.81 100 GLY B O 1
ATOM 3085 N N . GLN B 1 101 ? -5.961 -14.523 11.898 1 98.69 101 GLN B N 1
ATOM 3086 C CA . GLN B 1 101 ? -5.453 -14.562 13.266 1 98.69 101 GLN B CA 1
ATOM 3087 C C . GLN B 1 101 ? -5.285 -16 13.742 1 98.69 101 GLN B C 1
ATOM 3089 O O . GLN B 1 101 ? -6.113 -16.859 13.445 1 98.69 101 GLN B O 1
ATOM 3094 N N . TYR B 1 102 ? -4.277 -16.234 14.562 1 98.12 102 TYR B N 1
ATOM 3095 C CA . TYR B 1 102 ? -3.945 -17.609 14.938 1 98.12 102 TYR B CA 1
ATOM 3096 C C . TYR B 1 102 ? -3.521 -17.688 16.406 1 98.12 102 TYR B C 1
ATOM 3098 O O . TYR B 1 102 ? -3.281 -16.656 17.047 1 98.12 102 TYR B O 1
ATOM 3106 N N . ASN B 1 103 ? -3.457 -18.875 16.922 1 97.25 103 ASN B N 1
ATOM 3107 C CA . ASN B 1 103 ? -3.07 -19.141 18.297 1 97.25 103 ASN B CA 1
ATOM 3108 C C . ASN B 1 103 ? -1.582 -18.891 18.531 1 97.25 103 ASN B C 1
ATOM 3110 O O . ASN B 1 103 ? -0.744 -19.703 18.125 1 97.25 103 ASN B O 1
ATOM 3114 N N . LEU B 1 104 ? -1.264 -17.844 19.25 1 93.81 104 LEU B N 1
ATOM 3115 C CA . LEU B 1 104 ? 0.119 -17.438 19.469 1 93.81 104 LEU B CA 1
ATOM 3116 C C . LEU B 1 104 ? 0.768 -18.266 20.562 1 93.81 104 LEU B C 1
ATOM 3118 O O . LEU B 1 104 ? 1.992 -18.25 20.719 1 93.81 104 LEU B O 1
ATOM 3122 N N . GLU B 1 105 ? 0.043 -18.969 21.281 1 93.5 105 GLU B N 1
ATOM 3123 C CA . GLU B 1 105 ? 0.553 -19.734 22.422 1 93.5 105 GLU B CA 1
ATOM 3124 C C . GLU B 1 105 ? 1.103 -21.078 21.969 1 93.5 105 GLU B C 1
ATOM 3126 O O . GLU B 1 105 ? 1.736 -21.797 22.75 1 93.5 105 GLU B O 1
ATOM 3131 N N . GLY B 1 106 ? 0.824 -21.391 20.766 1 93.81 106 GLY B N 1
ATOM 3132 C CA . GLY B 1 106 ? 1.307 -22.672 20.266 1 93.81 106 GLY B CA 1
ATOM 3133 C C . GLY B 1 106 ? 2.818 -22.734 20.156 1 93.81 106 GLY B C 1
ATOM 3134 O O . GLY B 1 106 ? 3.453 -21.781 19.703 1 93.81 106 GLY B O 1
ATOM 3135 N N . VAL B 1 107 ? 3.324 -23.875 20.516 1 92.88 107 VAL B N 1
ATOM 3136 C CA . VAL B 1 107 ? 4.77 -24.062 20.469 1 92.88 107 VAL B CA 1
ATOM 3137 C C . VAL B 1 107 ? 5.176 -24.641 19.109 1 92.88 107 VAL B C 1
ATOM 3139 O O . VAL B 1 107 ? 6.164 -24.188 18.516 1 92.88 107 VAL B O 1
ATOM 3142 N N . SER B 1 108 ? 4.375 -25.5 18.641 1 96.19 108 SER B N 1
ATOM 3143 C CA . SER B 1 108 ? 4.621 -26.109 17.344 1 96.19 108 SER B CA 1
ATOM 3144 C C . SER B 1 108 ? 3.732 -25.484 16.266 1 96.19 108 SER B C 1
ATOM 3146 O O . SER B 1 108 ? 2.732 -24.828 16.578 1 96.19 108 SER B O 1
ATOM 3148 N N . ASP B 1 109 ? 4.117 -25.641 15.086 1 96.75 109 ASP B N 1
ATOM 3149 C CA . ASP B 1 109 ? 3.338 -25.109 13.969 1 96.75 109 ASP B CA 1
ATOM 3150 C C . ASP B 1 109 ? 1.904 -25.625 14 1 96.75 109 ASP B C 1
ATOM 3152 O O . ASP B 1 109 ? 0.958 -24.875 13.773 1 96.75 109 ASP B O 1
ATOM 3156 N N . SER B 1 110 ? 1.78 -26.891 14.273 1 96.56 110 SER B N 1
ATOM 3157 C CA . SER B 1 110 ? 0.454 -27.5 14.289 1 96.56 110 SER B CA 1
ATOM 3158 C C . SER B 1 110 ? -0.434 -26.875 15.352 1 96.56 110 SER B C 1
ATOM 3160 O O . SER B 1 110 ? -1.66 -26.859 15.227 1 96.56 110 SER B O 1
ATOM 3162 N N . GLU B 1 111 ? 0.144 -26.25 16.344 1 97 111 GLU B N 1
ATOM 3163 C CA . GLU B 1 111 ? -0.602 -25.625 17.438 1 97 111 GLU B CA 1
ATOM 3164 C C . GLU B 1 111 ? -0.941 -24.172 17.109 1 97 111 GLU B C 1
ATOM 3166 O O . GLU B 1 111 ? -1.73 -23.531 17.812 1 97 111 GLU B O 1
ATOM 3171 N N . ARG B 1 112 ? -0.366 -23.75 16.094 1 97.69 112 ARG B N 1
ATOM 3172 C CA . ARG B 1 112 ? -0.631 -22.375 15.672 1 97.69 112 ARG B CA 1
ATOM 3173 C C . ARG B 1 112 ? -1.74 -22.328 14.625 1 97.69 112 ARG B C 1
ATOM 3175 O O . ARG B 1 112 ? -1.575 -21.719 13.562 1 97.69 112 ARG B O 1
ATOM 3182 N N . TYR B 1 113 ? -2.883 -22.938 14.977 1 98.25 113 TYR B N 1
ATOM 3183 C CA . TYR B 1 113 ? -4.082 -22.969 14.148 1 98.25 113 TYR B CA 1
ATOM 3184 C C . TYR B 1 113 ? -4.855 -21.656 14.25 1 98.25 113 TYR B C 1
ATOM 3186 O O . TYR B 1 113 ? -4.609 -20.859 15.156 1 98.25 113 TYR B O 1
ATOM 3194 N N . LEU B 1 114 ? -5.734 -21.438 13.375 1 98.62 114 LEU B N 1
ATOM 3195 C CA . LEU B 1 114 ? -6.52 -20.203 13.367 1 98.62 114 LEU B CA 1
ATOM 3196 C C . LEU B 1 114 ? -7.426 -20.125 14.594 1 98.62 114 LEU B C 1
ATOM 3198 O O . LEU B 1 114 ? -8.016 -21.125 14.992 1 98.62 114 LEU B O 1
ATOM 3202 N N . THR B 1 115 ? -7.531 -18.969 15.172 1 98.56 115 THR B N 1
ATOM 3203 C CA . THR B 1 115 ? -8.578 -18.688 16.141 1 98.56 115 THR B CA 1
ATOM 3204 C C . THR B 1 115 ? -9.938 -18.578 15.461 1 98.56 115 THR B C 1
ATOM 3206 O O . THR B 1 115 ? -10.023 -18.625 14.227 1 98.56 115 THR B O 1
ATOM 3209 N N . GLN B 1 116 ? -10.969 -18.484 16.25 1 98.62 116 GLN B N 1
ATOM 3210 C CA . GLN B 1 116 ? -12.281 -18.25 15.656 1 98.62 116 GLN B CA 1
ATOM 3211 C C . GLN B 1 116 ? -12.305 -16.969 14.836 1 98.62 116 GLN B C 1
ATOM 3213 O O . GLN B 1 116 ? -12.867 -16.938 13.734 1 98.62 116 GLN B O 1
ATOM 3218 N N . LEU B 1 117 ? -11.711 -15.961 15.367 1 98.69 117 LEU B N 1
ATOM 3219 C CA . LEU B 1 117 ? -11.594 -14.711 14.625 1 98.69 117 LEU B CA 1
ATOM 3220 C C . LEU B 1 117 ? -10.852 -14.922 13.312 1 98.69 117 LEU B C 1
ATOM 3222 O O . LEU B 1 117 ? -11.273 -14.414 12.273 1 98.69 117 LEU B O 1
ATOM 3226 N N . GLY B 1 118 ? -9.781 -15.641 13.375 1 98.75 118 GLY B N 1
ATOM 3227 C CA . GLY B 1 118 ? -9.008 -15.945 12.18 1 98.75 118 GLY B CA 1
ATOM 3228 C C . GLY B 1 118 ? -9.82 -16.656 11.117 1 98.75 118 GLY B C 1
ATOM 3229 O O . GLY B 1 118 ? -9.68 -16.375 9.922 1 98.75 118 GLY B O 1
ATOM 3230 N N . ARG B 1 119 ? -10.617 -17.578 11.531 1 98.81 119 ARG B N 1
ATOM 3231 C CA . ARG B 1 119 ? -11.469 -18.312 10.609 1 98.81 119 ARG B CA 1
ATOM 3232 C C . ARG B 1 119 ? -12.508 -17.391 9.977 1 98.81 119 ARG B C 1
ATOM 3234 O O . ARG B 1 119 ? -12.789 -17.5 8.781 1 98.81 119 ARG B O 1
ATOM 3241 N N . GLU B 1 120 ? -13.031 -16.531 10.766 1 98.81 120 GLU B N 1
ATOM 3242 C CA . GLU B 1 120 ? -14 -15.57 10.25 1 98.81 120 GLU B CA 1
ATOM 3243 C C . GLU B 1 120 ? -13.344 -14.625 9.25 1 98.81 120 GLU B C 1
ATOM 3245 O O . GLU B 1 120 ? -13.93 -14.297 8.219 1 98.81 120 GLU B O 1
ATOM 3250 N N . GLN B 1 121 ? -12.148 -14.188 9.555 1 98.81 121 GLN B N 1
ATOM 3251 C CA . GLN B 1 121 ? -11.391 -13.344 8.641 1 98.81 121 GLN B CA 1
ATOM 3252 C C . GLN B 1 121 ? -11.164 -14.031 7.301 1 98.81 121 GLN B C 1
ATOM 3254 O O . GLN B 1 121 ? -11.375 -13.438 6.246 1 98.81 121 GLN B O 1
ATOM 3259 N N . ALA B 1 122 ? -10.766 -15.289 7.371 1 98.81 122 ALA B N 1
ATOM 3260 C CA . ALA B 1 122 ? -10.531 -16.078 6.156 1 98.81 122 ALA B CA 1
ATOM 3261 C C . ALA B 1 122 ? -11.812 -16.203 5.336 1 98.81 122 ALA B C 1
ATOM 3263 O O . ALA B 1 122 ? -11.789 -16.078 4.109 1 98.81 122 ALA B O 1
ATOM 3264 N N . SER B 1 123 ? -12.883 -16.422 6.027 1 98.69 123 SER B N 1
ATOM 3265 C CA . SER B 1 123 ? -14.172 -16.547 5.359 1 98.69 123 SER B CA 1
ATOM 3266 C C . SER B 1 123 ? -14.562 -15.234 4.664 1 98.69 123 SER B C 1
ATOM 3268 O O . SER B 1 123 ? -15.016 -15.25 3.516 1 98.69 123 SER B O 1
ATOM 3270 N N . LEU B 1 124 ? -14.383 -14.148 5.316 1 98.75 124 LEU B N 1
ATOM 3271 C CA . LEU B 1 124 ? -14.703 -12.844 4.75 1 98.75 124 LEU B CA 1
ATOM 3272 C C . LEU B 1 124 ? -13.828 -12.547 3.539 1 98.75 124 LEU B C 1
ATOM 3274 O O . LEU B 1 124 ? -14.297 -11.969 2.557 1 98.75 124 LEU B O 1
ATOM 3278 N N . THR B 1 125 ? -12.617 -12.945 3.633 1 98.75 125 THR B N 1
ATOM 3279 C CA . THR B 1 125 ? -11.711 -12.773 2.504 1 98.75 125 THR B CA 1
ATOM 3280 C C . THR B 1 125 ? -12.164 -13.609 1.312 1 98.75 125 THR B C 1
ATOM 3282 O O . THR B 1 125 ? -12.188 -13.125 0.178 1 98.75 125 THR B O 1
ATOM 3285 N N . GLY B 1 126 ? -12.5 -14.859 1.605 1 98.38 126 GLY B N 1
ATOM 3286 C CA . GLY B 1 126 ? -13.055 -15.688 0.552 1 98.38 126 GLY B CA 1
ATOM 3287 C C . GLY B 1 126 ? -14.305 -15.109 -0.078 1 98.38 126 GLY B C 1
ATOM 3288 O O . GLY B 1 126 ? -14.461 -15.141 -1.299 1 98.38 126 GLY B O 1
ATOM 3289 N N . ASP B 1 127 ? -15.164 -14.594 0.712 1 98.25 127 ASP B N 1
ATOM 3290 C CA . ASP B 1 127 ? -16.391 -13.961 0.226 1 98.25 127 ASP B CA 1
ATOM 3291 C C . ASP B 1 127 ? -16.078 -12.781 -0.686 1 98.25 127 ASP B C 1
ATOM 3293 O O . ASP B 1 127 ? -16.75 -12.57 -1.7 1 98.25 127 ASP B O 1
ATOM 3297 N N . ARG B 1 128 ? -15.117 -12.031 -0.274 1 98.44 128 ARG B N 1
ATOM 3298 C CA . ARG B 1 128 ? -14.742 -10.891 -1.098 1 98.44 128 ARG B CA 1
ATOM 3299 C C . ARG B 1 128 ? -14.211 -11.336 -2.455 1 98.44 128 ARG B C 1
ATOM 3301 O O . ARG B 1 128 ? -14.547 -10.758 -3.486 1 98.44 128 ARG B O 1
ATOM 3308 N N . LEU B 1 129 ? -13.359 -12.328 -2.42 1 98 129 LEU B N 1
ATOM 3309 C CA . LEU B 1 129 ? -12.852 -12.875 -3.674 1 98 129 LEU B CA 1
ATOM 3310 C C . LEU B 1 129 ? -14 -13.352 -4.559 1 98 129 LEU B C 1
ATOM 3312 O O . LEU B 1 129 ? -14 -13.102 -5.766 1 98 129 LEU B O 1
ATOM 3316 N N . LYS B 1 130 ? -14.883 -14.039 -3.967 1 97.38 130 LYS B N 1
ATOM 3317 C CA . LYS B 1 130 ? -16.047 -14.516 -4.695 1 97.38 130 LYS B CA 1
ATOM 3318 C C . LYS B 1 130 ? -16.844 -13.352 -5.293 1 97.38 130 LYS B C 1
ATOM 3320 O O . LYS B 1 130 ? -17.266 -13.406 -6.449 1 97.38 130 LYS B O 1
ATOM 3325 N N . GLN B 1 131 ? -17.031 -12.336 -4.516 1 96.88 131 GLN B N 1
ATOM 3326 C CA . GLN B 1 131 ? -17.766 -11.156 -4.957 1 96.88 131 GLN B CA 1
ATOM 3327 C C . GLN B 1 131 ? -17.078 -10.492 -6.145 1 96.88 131 GLN B C 1
ATOM 3329 O O . GLN B 1 131 ? -17.734 -10.016 -7.07 1 96.88 131 GLN B O 1
ATOM 3334 N N . LEU B 1 132 ? -15.773 -10.398 -6.086 1 96.5 132 LEU B N 1
ATOM 3335 C CA . LEU B 1 132 ? -15.008 -9.805 -7.172 1 96.5 132 LEU B CA 1
ATOM 3336 C C . LEU B 1 132 ? -15.164 -10.617 -8.453 1 96.5 132 LEU B C 1
ATOM 3338 O O . LEU B 1 132 ? -15.062 -10.07 -9.555 1 96.5 132 LEU B O 1
ATOM 3342 N N . ASN B 1 133 ? -15.305 -11.906 -8.367 1 94.62 133 ASN B N 1
ATOM 3343 C CA . ASN B 1 133 ? -15.633 -12.82 -9.453 1 94.62 133 ASN B CA 1
ATOM 3344 C C . ASN B 1 133 ? -14.617 -12.734 -10.586 1 94.62 133 ASN B C 1
ATOM 3346 O O . ASN B 1 133 ? -14.984 -12.625 -11.758 1 94.62 133 ASN B O 1
ATOM 3350 N N . LEU B 1 134 ? -13.383 -12.703 -10.227 1 94.38 134 LEU B N 1
ATOM 3351 C CA . LEU B 1 134 ? -12.297 -12.742 -11.211 1 94.38 134 LEU B CA 1
ATOM 3352 C C . LEU B 1 134 ? -11.969 -14.18 -11.602 1 94.38 134 LEU B C 1
ATOM 3354 O O . LEU B 1 134 ? -12.266 -15.117 -10.852 1 94.38 134 LEU B O 1
ATOM 3358 N N . PRO B 1 135 ? -11.484 -14.398 -12.789 1 94.56 135 PRO B N 1
ATOM 3359 C CA . PRO B 1 135 ? -11.148 -15.766 -13.195 1 94.56 135 PRO B CA 1
ATOM 3360 C C . PRO B 1 135 ? -9.898 -16.297 -12.5 1 94.56 135 PRO B C 1
ATOM 3362 O O . PRO B 1 135 ? -8.836 -16.391 -13.109 1 94.56 135 PRO B O 1
ATOM 3365 N N . TYR B 1 136 ? -10.016 -16.656 -11.227 1 96.19 136 TYR B N 1
ATOM 3366 C CA . TYR B 1 136 ? -8.891 -17.156 -10.438 1 96.19 136 TYR B CA 1
ATOM 3367 C C . TYR B 1 136 ? -8.359 -18.469 -11.008 1 96.19 136 TYR B C 1
ATOM 3369 O O . TYR B 1 136 ? -9.07 -19.469 -11.023 1 96.19 136 TYR B O 1
ATOM 3377 N N . SER B 1 137 ? -7.102 -18.484 -11.43 1 94.06 137 SER B N 1
ATOM 3378 C CA . SER B 1 137 ? -6.547 -19.625 -12.148 1 94.06 137 SER B CA 1
ATOM 3379 C C . SER B 1 137 ? -5.781 -20.547 -11.203 1 94.06 137 SER B C 1
ATOM 3381 O O . SER B 1 137 ? -5.652 -21.75 -11.469 1 94.06 137 SER B O 1
ATOM 3383 N N . ARG B 1 138 ? -5.285 -19.969 -10.133 1 96.12 138 ARG B N 1
ATOM 3384 C CA . ARG B 1 138 ? -4.402 -20.734 -9.258 1 96.12 138 ARG B CA 1
ATOM 3385 C C . ARG B 1 138 ? -4.41 -20.172 -7.844 1 96.12 138 ARG B C 1
ATOM 3387 O O . ARG B 1 138 ? -4.516 -18.953 -7.656 1 96.12 138 ARG B O 1
ATOM 3394 N N . ILE B 1 139 ? -4.344 -21.125 -6.887 1 98.19 139 ILE B N 1
ATOM 3395 C CA . ILE B 1 139 ? -4.109 -20.75 -5.492 1 98.19 139 ILE B CA 1
ATOM 3396 C C . ILE B 1 139 ? -2.867 -21.469 -4.973 1 98.19 139 ILE B C 1
ATOM 3398 O O . ILE B 1 139 ? -2.734 -22.688 -5.129 1 98.19 139 ILE B O 1
ATOM 3402 N N . VAL B 1 140 ? -1.923 -20.75 -4.469 1 98.81 140 VAL B N 1
ATOM 3403 C CA . VAL B 1 140 ? -0.73 -21.297 -3.816 1 98.81 140 VAL B CA 1
ATOM 3404 C C . VAL B 1 140 ? -0.674 -20.812 -2.367 1 98.81 140 VAL B C 1
ATOM 3406 O O . VAL B 1 140 ? -0.927 -19.641 -2.084 1 98.81 140 VAL B O 1
ATOM 3409 N N . TYR B 1 141 ? -0.415 -21.703 -1.428 1 98.81 141 TYR B N 1
ATOM 3410 C CA . TYR B 1 141 ? -0.385 -21.234 -0.047 1 98.81 141 TYR B CA 1
ATOM 3411 C C . TYR B 1 141 ? 0.817 -21.797 0.696 1 98.81 141 TYR B C 1
ATOM 3413 O O . TYR B 1 141 ? 1.355 -22.844 0.313 1 98.81 141 TYR B O 1
ATOM 3421 N N . SER B 1 142 ? 1.308 -21.047 1.672 1 98.88 142 SER B N 1
ATOM 3422 C CA . SER B 1 142 ? 2.363 -21.469 2.586 1 98.88 142 SER B CA 1
ATOM 3423 C C . SER B 1 142 ? 1.975 -22.75 3.332 1 98.88 142 SER B C 1
ATOM 3425 O O . SER B 1 142 ? 0.82 -22.906 3.732 1 98.88 142 SER B O 1
ATOM 3427 N N . THR B 1 143 ? 2.957 -23.547 3.705 1 98.56 143 THR B N 1
ATOM 3428 C CA . THR B 1 143 ? 2.699 -24.844 4.336 1 98.56 143 THR B CA 1
ATOM 3429 C C . THR B 1 143 ? 2.482 -24.672 5.84 1 98.56 143 THR B C 1
ATOM 3431 O O . THR B 1 143 ? 2.117 -25.625 6.527 1 98.56 143 THR B O 1
ATOM 3434 N N . MET B 1 144 ? 2.674 -23.516 6.348 1 98.5 144 MET B N 1
ATOM 3435 C CA . MET B 1 144 ? 2.412 -23.312 7.77 1 98.5 144 MET B CA 1
ATOM 3436 C C . MET B 1 144 ? 0.921 -23.438 8.07 1 98.5 144 MET B C 1
ATOM 3438 O O . MET B 1 144 ? 0.087 -22.984 7.281 1 98.5 144 MET B O 1
ATOM 3442 N N . THR B 1 145 ? 0.582 -23.922 9.211 1 98.75 145 THR B N 1
ATOM 3443 C CA . THR B 1 145 ? -0.773 -24.312 9.586 1 98.75 145 THR B CA 1
ATOM 3444 C C . THR B 1 145 ? -1.735 -23.141 9.438 1 98.75 145 THR B C 1
ATOM 3446 O O . THR B 1 145 ? -2.811 -23.281 8.852 1 98.75 145 THR B O 1
ATOM 3449 N N . ARG B 1 146 ? -1.399 -22 9.938 1 98.56 146 ARG B N 1
ATOM 3450 C CA . ARG B 1 146 ? -2.277 -20.828 9.898 1 98.56 146 ARG B CA 1
ATOM 3451 C C . ARG B 1 146 ? -2.584 -20.422 8.461 1 98.56 146 ARG B C 1
ATOM 3453 O O . ARG B 1 146 ? -3.715 -20.047 8.141 1 98.56 146 ARG B O 1
ATOM 3460 N N . ALA B 1 147 ? -1.621 -20.531 7.574 1 98.88 147 ALA B N 1
ATOM 3461 C CA . ALA B 1 147 ? -1.82 -20.156 6.176 1 98.88 147 ALA B CA 1
ATOM 3462 C C . ALA B 1 147 ? -2.604 -21.25 5.434 1 98.88 147 ALA B C 1
ATOM 3464 O O . ALA B 1 147 ? -3.482 -20.938 4.625 1 98.88 147 ALA B O 1
ATOM 3465 N N . ALA B 1 148 ? -2.275 -22.469 5.742 1 98.75 148 ALA B N 1
ATOM 3466 C CA . ALA B 1 148 ? -2.98 -23.578 5.113 1 98.75 148 ALA B CA 1
ATOM 3467 C C . ALA B 1 148 ? -4.461 -23.562 5.473 1 98.75 148 ALA B C 1
ATOM 3469 O O . ALA B 1 148 ? -5.32 -23.75 4.609 1 98.75 148 ALA B O 1
ATOM 3470 N N . GLU B 1 149 ? -4.742 -23.344 6.703 1 98.81 149 GLU B N 1
ATOM 3471 C CA . GLU B 1 149 ? -6.133 -23.266 7.129 1 98.81 149 GLU B CA 1
ATOM 3472 C C . GLU B 1 149 ? -6.855 -22.094 6.465 1 98.81 149 GLU B C 1
ATOM 3474 O O . GLU B 1 149 ? -8 -22.234 6.027 1 98.81 149 GLU B O 1
ATOM 3479 N N . THR B 1 150 ? -6.18 -20.984 6.391 1 98.88 150 THR B N 1
ATOM 3480 C CA . THR B 1 150 ? -6.754 -19.828 5.723 1 98.88 150 THR B CA 1
ATOM 3481 C C . THR B 1 150 ? -7.082 -20.141 4.266 1 98.88 150 THR B C 1
ATOM 3483 O O . THR B 1 150 ? -8.18 -19.844 3.793 1 98.88 150 THR B O 1
ATOM 3486 N N . ALA B 1 151 ? -6.156 -20.812 3.643 1 98.69 151 ALA B N 1
ATOM 3487 C CA . ALA B 1 151 ? -6.328 -21.156 2.232 1 98.69 151 ALA B CA 1
ATOM 3488 C C . ALA B 1 151 ? -7.504 -22.109 2.041 1 98.69 151 ALA B C 1
ATOM 3490 O O . ALA B 1 151 ? -8.305 -21.938 1.122 1 98.69 151 ALA B O 1
ATOM 3491 N N . ARG B 1 152 ? -7.613 -23.062 2.877 1 97.69 152 ARG B N 1
ATOM 3492 C CA . ARG B 1 152 ? -8.68 -24.031 2.754 1 97.69 152 ARG B CA 1
ATOM 3493 C C . ARG B 1 152 ? -10.055 -23.375 2.893 1 97.69 152 ARG B C 1
ATOM 3495 O O . ARG B 1 152 ? -10.977 -23.688 2.139 1 97.69 152 ARG B O 1
ATOM 3502 N N . ILE B 1 153 ? -10.18 -22.5 3.814 1 98.38 153 ILE B N 1
ATOM 3503 C CA . ILE B 1 153 ? -11.438 -21.797 4.023 1 98.38 153 ILE B CA 1
ATOM 3504 C C . ILE B 1 153 ? -11.758 -20.938 2.799 1 98.38 153 ILE B C 1
ATOM 3506 O O . ILE B 1 153 ? -12.906 -20.906 2.344 1 98.38 153 ILE B O 1
ATOM 3510 N N . ILE B 1 154 ? -10.75 -20.297 2.266 1 98.44 154 ILE B N 1
ATOM 3511 C CA . ILE B 1 154 ? -10.938 -19.453 1.091 1 98.44 154 ILE B CA 1
ATOM 3512 C C . ILE B 1 154 ? -11.375 -20.312 -0.096 1 98.44 154 ILE B C 1
ATOM 3514 O O . ILE B 1 154 ? -12.297 -19.953 -0.828 1 98.44 154 ILE B O 1
ATOM 3518 N N . ILE B 1 155 ? -10.703 -21.438 -0.274 1 97.31 155 ILE B N 1
ATOM 3519 C CA . ILE B 1 155 ? -11 -22.344 -1.376 1 97.31 155 ILE B CA 1
ATOM 3520 C C . ILE B 1 155 ? -12.445 -22.812 -1.276 1 97.31 155 ILE B C 1
ATOM 3522 O O . ILE B 1 155 ? -13.141 -22.922 -2.289 1 97.31 155 ILE B O 1
ATOM 3526 N N . GLU B 1 156 ? -12.898 -23.062 -0.097 1 95.5 156 GLU B N 1
ATOM 3527 C CA . GLU B 1 156 ? -14.273 -23.516 0.125 1 95.5 156 GLU B CA 1
ATOM 3528 C C . GLU B 1 156 ? -15.273 -22.438 -0.315 1 95.5 156 GLU B C 1
ATOM 3530 O O . GLU B 1 156 ? -16.375 -22.766 -0.753 1 95.5 156 GLU B O 1
ATOM 3535 N N . ARG B 1 157 ? -14.859 -21.25 -0.16 1 94.81 157 ARG B N 1
ATOM 3536 C CA . ARG B 1 157 ? -15.742 -20.156 -0.531 1 94.81 157 ARG B CA 1
ATOM 3537 C C . ARG B 1 157 ? -15.75 -19.938 -2.041 1 94.81 157 ARG B C 1
ATOM 3539 O O . ARG B 1 157 ? -16.688 -19.375 -2.59 1 94.81 157 ARG B O 1
ATOM 3546 N N . LEU B 1 158 ? -14.641 -20.453 -2.623 1 92.88 158 LEU B N 1
ATOM 3547 C CA . LEU B 1 158 ? -14.492 -20.25 -4.059 1 92.88 158 LEU B CA 1
ATOM 3548 C C . LEU B 1 158 ? -14.953 -21.469 -4.84 1 92.88 158 LEU B C 1
ATOM 3550 O O . LEU B 1 158 ? -14.805 -22.609 -4.371 1 92.88 158 LEU B O 1
ATOM 3554 N N . ASP B 1 159 ? -15.797 -21.5 -5.805 1 79.06 159 ASP B N 1
ATOM 3555 C CA . ASP B 1 159 ? -16.375 -22.641 -6.496 1 79.06 159 ASP B CA 1
ATOM 3556 C C . ASP B 1 159 ? -15.461 -23.141 -7.605 1 79.06 159 ASP B C 1
ATOM 3558 O O . ASP B 1 159 ? -15.516 -24.312 -7.992 1 79.06 159 ASP B O 1
ATOM 3562 N N . ASN B 1 160 ? -14.539 -22.484 -8.07 1 80.56 160 ASN B N 1
ATOM 3563 C CA . ASN B 1 160 ? -13.898 -22.859 -9.328 1 80.56 160 ASN B CA 1
ATOM 3564 C C . ASN B 1 160 ? -12.43 -22.469 -9.352 1 80.56 160 ASN B C 1
ATOM 3566 O O . ASN B 1 160 ? -12.008 -21.688 -10.211 1 80.56 160 ASN B O 1
ATOM 3570 N N . VAL B 1 161 ? -11.711 -23.141 -8.406 1 84.56 161 VAL B N 1
ATOM 3571 C CA . VAL B 1 161 ? -10.281 -22.891 -8.523 1 84.56 161 VAL B CA 1
ATOM 3572 C C . VAL B 1 161 ? -9.609 -24.016 -9.289 1 84.56 161 VAL B C 1
ATOM 3574 O O . VAL B 1 161 ? -9.734 -25.188 -8.922 1 84.56 161 VAL B O 1
ATOM 3577 N N . GLU B 1 162 ? -8.93 -23.719 -10.375 1 84.19 162 GLU B N 1
ATOM 3578 C CA . GLU B 1 162 ? -8.383 -24.703 -11.297 1 84.19 162 GLU B CA 1
ATOM 3579 C C . GLU B 1 162 ? -7.211 -25.453 -10.672 1 84.19 162 GLU B C 1
ATOM 3581 O O . GLU B 1 162 ? -7.094 -26.672 -10.82 1 84.19 162 GLU B O 1
ATOM 3586 N N . GLU B 1 163 ? -6.352 -24.703 -10.07 1 93.31 163 GLU B N 1
ATOM 3587 C CA . GLU B 1 163 ? -5.125 -25.281 -9.539 1 93.31 163 GLU B CA 1
ATOM 3588 C C . GLU B 1 163 ? -4.883 -24.828 -8.102 1 93.31 163 GLU B C 1
ATOM 3590 O O . GLU B 1 163 ? -4.945 -23.641 -7.797 1 93.31 163 GLU B O 1
ATOM 3595 N N . VAL B 1 164 ? -4.645 -25.797 -7.238 1 96.56 164 VAL B N 1
ATOM 3596 C CA . VAL B 1 164 ? -4.301 -25.516 -5.848 1 96.56 164 VAL B CA 1
ATOM 3597 C C . VAL B 1 164 ? -2.969 -26.172 -5.5 1 96.56 164 VAL B C 1
ATOM 3599 O O . VAL B 1 164 ? -2.773 -27.359 -5.754 1 96.56 164 VAL B O 1
ATOM 3602 N N . GLU B 1 165 ? -2.049 -25.375 -4.988 1 97.25 165 GLU B N 1
ATOM 3603 C CA . GLU B 1 165 ? -0.732 -25.875 -4.598 1 97.25 165 GLU B CA 1
ATOM 3604 C C . GLU B 1 165 ? -0.291 -25.281 -3.266 1 97.25 165 GLU B C 1
ATOM 3606 O O . GLU B 1 165 ? -0.835 -24.266 -2.82 1 97.25 165 GLU B O 1
ATOM 3611 N N . HIS B 1 166 ? 0.591 -26 -2.584 1 97.69 166 HIS B N 1
ATOM 3612 C CA . HIS B 1 166 ? 1.271 -25.438 -1.421 1 97.69 166 HIS B CA 1
ATOM 3613 C C . HIS B 1 166 ? 2.777 -25.375 -1.641 1 97.69 166 HIS B C 1
ATOM 3615 O O . HIS B 1 166 ? 3.316 -26.094 -2.484 1 97.69 166 HIS B O 1
ATOM 3621 N N . CYS B 1 167 ? 3.482 -24.5 -0.968 1 98.38 167 CYS B N 1
ATOM 3622 C CA . CYS B 1 167 ? 4.906 -24.281 -1.209 1 98.38 167 CYS B CA 1
ATOM 3623 C C . CYS B 1 167 ? 5.617 -23.859 0.07 1 98.38 167 CYS B C 1
ATOM 3625 O O . CYS B 1 167 ? 5.234 -22.859 0.697 1 98.38 167 CYS B O 1
ATOM 3627 N N . ASP B 1 168 ? 6.723 -24.469 0.368 1 98.06 168 ASP B N 1
ATOM 3628 C CA . ASP B 1 168 ? 7.512 -24.188 1.562 1 98.06 168 ASP B CA 1
ATOM 3629 C C . ASP B 1 168 ? 8.266 -22.859 1.42 1 98.06 168 ASP B C 1
ATOM 3631 O O . ASP B 1 168 ? 8.602 -22.219 2.418 1 98.06 168 ASP B O 1
ATOM 3635 N N . LEU B 1 169 ? 8.523 -22.5 0.261 1 98.25 169 LEU B N 1
ATOM 3636 C CA . LEU B 1 169 ? 9.266 -21.266 0.048 1 98.25 169 LEU B CA 1
ATOM 3637 C C . LEU B 1 169 ? 8.492 -20.062 0.594 1 98.25 169 LEU B C 1
ATOM 3639 O O . LEU B 1 169 ? 9.086 -19.016 0.895 1 98.25 169 LEU B O 1
ATOM 3643 N N . LEU B 1 170 ? 7.152 -20.188 0.766 1 98.69 170 LEU B N 1
ATOM 3644 C CA . LEU B 1 170 ? 6.285 -19.078 1.158 1 98.69 170 LEU B CA 1
ATOM 3645 C C . LEU B 1 170 ? 6.148 -19.016 2.676 1 98.69 170 LEU B C 1
ATO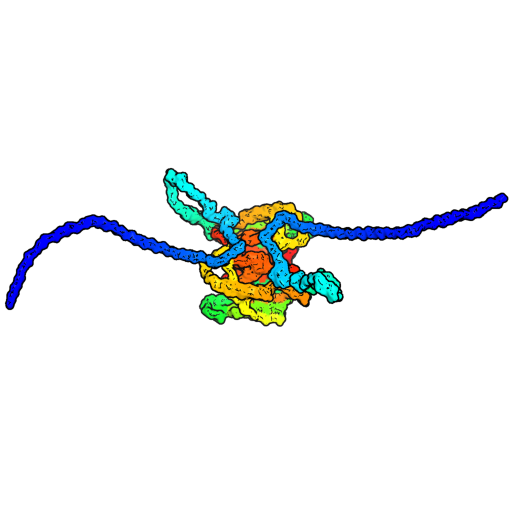M 3647 O O . LEU B 1 170 ? 5.406 -18.172 3.197 1 98.69 170 LEU B O 1
ATOM 3651 N N . ARG B 1 171 ? 6.867 -19.812 3.395 1 98.25 171 ARG B N 1
ATOM 3652 C CA . ARG B 1 171 ? 6.785 -19.812 4.852 1 98.25 171 ARG B CA 1
ATOM 3653 C C . ARG B 1 171 ? 7.301 -18.5 5.434 1 98.25 171 ARG B C 1
ATOM 3655 O O . ARG B 1 171 ? 8.102 -17.812 4.805 1 98.25 171 ARG B O 1
ATOM 3662 N N . GLU B 1 172 ? 6.871 -18.25 6.621 1 96 172 GLU B N 1
ATOM 3663 C CA . GLU B 1 172 ? 7.223 -17 7.285 1 96 172 GLU B CA 1
ATOM 3664 C C . GLU B 1 172 ? 8.711 -16.953 7.602 1 96 172 GLU B C 1
ATOM 3666 O O . GLU B 1 172 ? 9.359 -17.984 7.75 1 96 172 GLU B O 1
ATOM 3671 N N . GLY B 1 173 ? 9.219 -15.75 7.59 1 93.94 173 GLY B N 1
ATOM 3672 C CA . GLY B 1 173 ? 10.609 -15.484 7.938 1 93.94 173 GLY B CA 1
ATOM 3673 C C . GLY B 1 173 ? 10.977 -14.016 7.828 1 93.94 173 GLY B C 1
ATOM 3674 O O . GLY B 1 173 ? 10.109 -13.164 7.641 1 93.94 173 GLY B O 1
ATOM 3675 N N . ALA B 1 174 ? 12.211 -13.734 8.047 1 92.62 174 ALA B N 1
ATOM 3676 C CA . ALA B 1 174 ? 12.734 -12.375 7.953 1 92.62 174 ALA B CA 1
ATOM 3677 C C . ALA B 1 174 ? 13.586 -12.203 6.695 1 92.62 174 ALA B C 1
ATOM 3679 O O . ALA B 1 174 ? 14.695 -12.734 6.609 1 92.62 174 ALA B O 1
ATOM 3680 N N . PRO B 1 175 ? 13.094 -11.43 5.793 1 94.44 175 PRO B N 1
ATOM 3681 C CA . PRO B 1 175 ? 13.758 -11.422 4.488 1 94.44 175 PRO B CA 1
ATOM 3682 C C . PRO B 1 175 ? 15.102 -10.703 4.516 1 94.44 175 PRO B C 1
ATOM 3684 O O . PRO B 1 175 ? 16.078 -11.203 3.967 1 94.44 175 PRO B O 1
ATOM 3687 N N . VAL B 1 176 ? 15.172 -9.523 5.082 1 93.62 176 VAL B N 1
ATOM 3688 C CA . VAL B 1 176 ? 16.375 -8.711 5.207 1 93.62 176 VAL B CA 1
ATOM 3689 C C . VAL B 1 176 ? 16.281 -7.832 6.449 1 93.62 176 VAL B C 1
ATOM 3691 O O . VAL B 1 176 ? 15.18 -7.531 6.926 1 93.62 176 VAL B O 1
ATOM 3694 N N . PRO B 1 177 ? 17.453 -7.41 7 1 91.19 177 PRO B N 1
ATOM 3695 C CA . PRO B 1 177 ? 17.359 -6.457 8.102 1 91.19 177 PRO B CA 1
ATOM 3696 C C . PRO B 1 177 ? 16.625 -5.176 7.711 1 91.19 177 PRO B C 1
ATOM 3698 O O . PRO B 1 177 ? 16.969 -4.543 6.711 1 91.19 177 PRO B O 1
ATOM 3701 N N . PRO B 1 178 ? 15.656 -4.871 8.516 1 93 178 PRO B N 1
ATOM 3702 C CA . PRO B 1 178 ? 14.836 -3.717 8.133 1 93 178 PRO B CA 1
ATOM 3703 C C . PRO B 1 178 ? 15.531 -2.387 8.414 1 93 178 PRO B C 1
ATOM 3705 O O . PRO B 1 178 ? 16.422 -2.318 9.258 1 93 178 PRO B O 1
ATOM 3708 N N . GLU B 1 179 ? 15.148 -1.389 7.656 1 93.62 179 GLU B N 1
ATOM 3709 C CA . GLU B 1 179 ? 15.5 0.012 7.867 1 93.62 179 GLU B CA 1
ATOM 3710 C C . GLU B 1 179 ? 14.258 0.897 7.895 1 93.62 179 GLU B C 1
ATOM 3712 O O . GLU B 1 179 ? 13.516 0.966 6.91 1 93.62 179 GLU B O 1
ATOM 3717 N N . PRO B 1 180 ? 13.969 1.652 8.969 1 94.06 180 PRO B N 1
ATOM 3718 C CA . PRO B 1 180 ? 14.789 1.761 10.172 1 94.06 180 PRO B CA 1
ATOM 3719 C C . PRO B 1 180 ? 14.812 0.472 10.992 1 94.06 180 PRO B C 1
ATOM 3721 O O . PRO B 1 180 ? 13.898 -0.348 10.883 1 94.06 180 PRO B O 1
ATOM 3724 N N . PRO B 1 181 ? 15.828 0.287 11.758 1 88.44 181 PRO B N 1
ATOM 3725 C CA . PRO B 1 181 ? 15.914 -0.936 12.562 1 88.44 181 PRO B CA 1
ATOM 3726 C C . PRO B 1 181 ? 14.852 -0.999 13.656 1 88.44 181 PRO B C 1
ATOM 3728 O O . PRO B 1 181 ? 14.367 0.04 14.109 1 88.44 181 PRO B O 1
ATOM 3731 N N . ILE B 1 182 ? 14.508 -2.248 13.828 1 80.31 182 ILE B N 1
ATOM 3732 C CA . ILE B 1 182 ? 13.594 -2.459 14.938 1 80.31 182 ILE B CA 1
ATOM 3733 C C . ILE B 1 182 ? 14.375 -2.875 16.188 1 80.31 182 ILE B C 1
ATOM 3735 O O . ILE B 1 182 ? 15.469 -3.422 16.078 1 80.31 182 ILE B O 1
ATOM 3739 N N . GLY B 1 183 ? 14.055 -2.34 17.328 1 67 183 GLY B N 1
ATOM 3740 C CA . GLY B 1 183 ? 14.758 -2.525 18.578 1 67 183 GLY B CA 1
ATOM 3741 C C . GLY B 1 183 ? 15.039 -3.98 18.906 1 67 183 GLY B C 1
ATOM 3742 O O . GLY B 1 183 ? 16.016 -4.297 19.594 1 67 183 GLY B O 1
ATOM 3743 N N . SER B 1 184 ? 14.164 -4.891 18.375 1 60.56 184 SER B N 1
ATOM 3744 C CA . SER B 1 184 ? 14.406 -6.266 18.812 1 60.56 184 SER B CA 1
ATOM 3745 C C . SER B 1 184 ? 15.508 -6.918 17.969 1 60.56 184 SER B C 1
ATOM 3747 O O . SER B 1 184 ? 15.5 -6.824 16.75 1 60.56 184 SER B O 1
ATOM 3749 N N . TRP B 1 185 ? 16.516 -7.324 18.641 1 56.16 185 TRP B N 1
ATOM 3750 C CA . TRP B 1 185 ? 17.656 -8.008 18.062 1 56.16 185 TRP B CA 1
ATOM 3751 C C . TRP B 1 185 ? 17.234 -9.32 17.391 1 56.16 185 TRP B C 1
ATOM 3753 O O . TRP B 1 185 ? 16.422 -10.062 17.953 1 56.16 185 TRP B O 1
ATOM 3763 N N . LYS B 1 186 ? 17.5 -9.406 16.078 1 67.88 186 LYS B N 1
ATOM 3764 C CA . LYS B 1 186 ? 17.406 -10.719 15.438 1 67.88 186 LYS B CA 1
ATOM 3765 C C . LYS B 1 186 ? 18.766 -11.172 14.898 1 67.88 186 LYS B C 1
ATOM 3767 O O . LYS B 1 186 ? 19.5 -10.367 14.32 1 67.88 186 LYS B O 1
ATOM 3772 N N . PRO B 1 187 ? 19.031 -12.445 15.211 1 69.94 187 PRO B N 1
ATOM 3773 C CA . PRO B 1 187 ? 20.312 -12.961 14.719 1 69.94 187 PRO B CA 1
ATOM 3774 C C . PRO B 1 187 ? 20.438 -12.867 13.195 1 69.94 187 PRO B C 1
ATOM 3776 O O . PRO B 1 187 ? 19.453 -13.086 12.477 1 69.94 187 PRO B O 1
ATOM 3779 N N . GLU B 1 188 ? 21.547 -12.578 12.812 1 77.38 188 GLU B N 1
ATOM 3780 C CA . GLU B 1 188 ? 21.891 -12.445 11.398 1 77.38 188 GLU B CA 1
ATOM 3781 C C . GLU B 1 188 ? 21.609 -13.734 10.641 1 77.38 188 GLU B C 1
ATOM 3783 O O . GLU B 1 188 ? 21.25 -13.703 9.461 1 77.38 188 GLU B O 1
ATOM 3788 N N . MET B 1 189 ? 21.766 -14.82 11.359 1 80.12 189 MET B N 1
ATOM 3789 C CA . MET B 1 189 ? 21.594 -16.125 10.727 1 80.12 189 MET B CA 1
ATOM 3790 C C . MET B 1 189 ? 20.156 -16.297 10.211 1 80.12 189 MET B C 1
ATOM 3792 O O . MET B 1 189 ? 19.938 -16.938 9.18 1 80.12 189 MET B O 1
ATOM 3796 N N . HIS B 1 190 ? 19.234 -15.703 10.812 1 82.5 190 HIS B N 1
ATOM 3797 C CA . HIS B 1 190 ? 17.844 -15.797 10.391 1 82.5 190 HIS B CA 1
ATOM 3798 C C . HIS B 1 190 ? 17.625 -15.055 9.078 1 82.5 190 HIS B C 1
ATOM 3800 O O . HIS B 1 190 ? 16.969 -15.578 8.172 1 82.5 190 HIS B O 1
ATOM 3806 N N . PHE B 1 191 ? 18.25 -14.031 9.008 1 86.31 191 PHE B N 1
ATOM 3807 C CA . PHE B 1 191 ? 18.109 -13.258 7.777 1 86.31 191 PHE B CA 1
ATOM 3808 C C . PHE B 1 191 ? 18.812 -13.961 6.621 1 86.31 191 PHE B C 1
ATOM 3810 O O . PHE B 1 191 ? 18.328 -13.945 5.488 1 86.31 191 PHE B O 1
ATOM 3817 N N . TYR B 1 192 ? 19.906 -14.57 6.961 1 85.88 192 TYR B N 1
ATOM 3818 C CA . TYR B 1 192 ? 20.688 -15.258 5.934 1 85.88 192 TYR B CA 1
ATOM 3819 C C . TYR B 1 192 ? 19.906 -16.406 5.332 1 85.88 192 TYR B C 1
ATOM 3821 O O . TYR B 1 192 ? 19.828 -16.547 4.105 1 85.88 192 TYR B O 1
ATOM 3829 N N . ALA B 1 193 ? 19.328 -17.203 6.117 1 89.62 193 ALA B N 1
ATOM 3830 C CA . ALA B 1 193 ? 18.594 -18.375 5.645 1 89.62 193 ALA B CA 1
ATOM 3831 C C . ALA B 1 193 ? 17.234 -17.984 5.098 1 89.62 193 ALA B C 1
ATOM 3833 O O . ALA B 1 193 ? 16.875 -18.359 3.98 1 89.62 193 ALA B O 1
ATOM 3834 N N . ASP B 1 194 ? 16.469 -17.234 5.824 1 93.25 194 ASP B N 1
ATOM 3835 C CA . ASP B 1 194 ? 15.117 -16.844 5.43 1 93.25 194 ASP B CA 1
ATOM 3836 C C . ASP B 1 194 ? 15.141 -15.969 4.18 1 93.25 194 ASP B C 1
ATOM 3838 O O . ASP B 1 194 ? 14.281 -16.094 3.305 1 93.25 194 ASP B O 1
ATOM 3842 N N . GLY B 1 195 ? 16.094 -15.125 4.18 1 94.69 195 GLY B N 1
ATOM 3843 C CA . GLY B 1 195 ? 16.203 -14.211 3.053 1 94.69 195 GLY B CA 1
ATOM 3844 C C . GLY B 1 195 ? 16.344 -14.922 1.72 1 94.69 195 GLY B C 1
ATOM 3845 O O . GLY B 1 195 ? 15.641 -14.586 0.761 1 94.69 195 GLY B O 1
ATOM 3846 N N . ALA B 1 196 ? 17.234 -15.914 1.736 1 94.62 196 ALA B N 1
ATOM 3847 C CA . ALA B 1 196 ? 17.453 -16.672 0.506 1 94.62 196 ALA B CA 1
ATOM 3848 C C . ALA B 1 196 ? 16.203 -17.438 0.105 1 94.62 196 ALA B C 1
ATOM 3850 O O . ALA B 1 196 ? 15.852 -17.5 -1.076 1 94.62 196 ALA B O 1
ATOM 3851 N N . ARG B 1 197 ? 15.57 -17.969 1.026 1 96.62 197 ARG B N 1
ATOM 3852 C CA . ARG B 1 197 ? 14.359 -18.734 0.765 1 96.62 197 ARG B CA 1
ATOM 3853 C C . ARG B 1 197 ? 13.242 -17.844 0.246 1 96.62 197 ARG B C 1
ATOM 3855 O O . ARG B 1 197 ? 12.586 -18.172 -0.745 1 96.62 197 ARG B O 1
ATOM 3862 N N . ILE B 1 198 ? 13.055 -16.766 0.889 1 97.69 198 ILE B N 1
ATOM 3863 C CA . ILE B 1 198 ? 11.992 -15.836 0.516 1 97.69 198 ILE B CA 1
ATOM 3864 C C . ILE B 1 198 ? 12.305 -15.211 -0.844 1 97.69 198 ILE B C 1
ATOM 3866 O O . ILE B 1 198 ? 11.406 -15.016 -1.664 1 97.69 198 ILE B O 1
ATOM 3870 N N . GLU B 1 199 ? 13.578 -14.945 -1.092 1 97.25 199 GLU B N 1
ATOM 3871 C CA . GLU B 1 199 ? 13.984 -14.461 -2.408 1 97.25 199 GLU B CA 1
ATOM 3872 C C . GLU B 1 199 ? 13.703 -15.508 -3.486 1 97.25 199 GLU B C 1
ATOM 3874 O O . GLU B 1 199 ? 13.258 -15.172 -4.586 1 97.25 199 GLU B O 1
ATOM 3879 N N . ALA B 1 200 ? 13.953 -16.75 -3.168 1 97.88 200 ALA B N 1
ATOM 3880 C CA . ALA B 1 200 ? 13.656 -17.828 -4.102 1 97.88 200 ALA B CA 1
ATOM 3881 C C . ALA B 1 200 ? 12.164 -17.875 -4.426 1 97.88 200 ALA B C 1
ATOM 3883 O O . ALA B 1 200 ? 11.781 -18.094 -5.578 1 97.88 200 ALA B O 1
ATOM 3884 N N . ALA B 1 201 ? 11.344 -17.703 -3.449 1 98.5 201 ALA B N 1
ATOM 3885 C CA . ALA B 1 201 ? 9.898 -17.656 -3.656 1 98.5 201 ALA B CA 1
ATOM 3886 C C . ALA B 1 201 ? 9.516 -16.484 -4.566 1 98.5 201 ALA B C 1
ATOM 3888 O O . ALA B 1 201 ? 8.695 -16.656 -5.477 1 98.5 201 ALA B O 1
ATOM 3889 N N . PHE B 1 202 ? 10.125 -15.352 -4.344 1 98.69 202 PHE B N 1
ATOM 3890 C CA . PHE B 1 202 ? 9.867 -14.188 -5.176 1 98.69 202 PHE B CA 1
ATOM 3891 C C . PHE B 1 202 ? 10.172 -14.484 -6.641 1 98.69 202 PHE B C 1
ATOM 3893 O O . PHE B 1 202 ? 9.344 -14.211 -7.516 1 98.69 202 PHE B O 1
ATOM 3900 N N . ARG B 1 203 ? 11.297 -15.008 -6.855 1 97.31 203 ARG B N 1
ATOM 3901 C CA . ARG B 1 203 ? 11.734 -15.289 -8.219 1 97.31 203 ARG B CA 1
ATOM 3902 C C . ARG B 1 203 ? 10.859 -16.344 -8.875 1 97.31 203 ARG B C 1
ATOM 3904 O O . ARG B 1 203 ? 10.625 -16.312 -10.086 1 97.31 203 ARG B O 1
ATOM 3911 N N . LYS B 1 204 ? 10.367 -17.203 -8.086 1 98.12 204 LYS B N 1
ATOM 3912 C CA . LYS B 1 204 ? 9.539 -18.297 -8.594 1 98.12 204 LYS B CA 1
ATOM 3913 C C . LYS B 1 204 ? 8.156 -17.797 -8.992 1 98.12 204 LYS B C 1
ATOM 3915 O O . LYS B 1 204 ? 7.617 -18.203 -10.031 1 98.12 204 LYS B O 1
ATOM 3920 N N . TYR B 1 205 ? 7.594 -16.859 -8.203 1 98.38 205 TYR B N 1
ATOM 3921 C CA . TYR B 1 205 ? 6.164 -16.609 -8.352 1 98.38 205 TYR B CA 1
ATOM 3922 C C . TYR B 1 205 ? 5.906 -15.227 -8.922 1 98.38 205 TYR B C 1
ATOM 3924 O O . TYR B 1 205 ? 4.832 -14.961 -9.469 1 98.38 205 TYR B O 1
ATOM 3932 N N . VAL B 1 206 ? 6.832 -14.336 -8.742 1 98.69 206 VAL B N 1
ATOM 3933 C CA . VAL B 1 206 ? 6.625 -12.969 -9.219 1 98.69 206 VAL B CA 1
ATOM 3934 C C . VAL B 1 206 ? 7.48 -12.719 -10.453 1 98.69 206 VAL B C 1
ATOM 3936 O O . VAL B 1 206 ? 8.68 -12.438 -10.344 1 98.69 206 VAL B O 1
ATOM 3939 N N . HIS B 1 207 ? 6.906 -12.789 -11.555 1 98.06 207 HIS B N 1
ATOM 3940 C CA . HIS B 1 207 ? 7.551 -12.562 -12.844 1 98.06 207 HIS B CA 1
ATOM 3941 C C . HIS B 1 207 ? 6.52 -12.383 -13.945 1 98.06 207 HIS B C 1
ATOM 3943 O O . HIS B 1 207 ? 5.336 -12.672 -13.75 1 98.06 207 HIS B O 1
ATOM 3949 N N . ARG B 1 208 ? 6.953 -11.898 -15.086 1 97.5 208 ARG B N 1
ATOM 3950 C CA . ARG B 1 208 ? 6.062 -11.703 -16.219 1 97.5 208 ARG B CA 1
ATOM 3951 C C . ARG B 1 208 ? 5.539 -13.039 -16.734 1 97.5 208 ARG B C 1
ATOM 3953 O O . ARG B 1 208 ? 6.133 -14.086 -16.484 1 97.5 208 ARG B O 1
ATOM 3960 N N . ALA B 1 209 ? 4.449 -12.93 -17.406 1 97.19 209 ALA B N 1
ATOM 3961 C CA . ALA B 1 209 ? 3.842 -14.117 -18 1 97.19 209 ALA B CA 1
ATOM 3962 C C . ALA B 1 209 ? 4.746 -14.719 -19.078 1 97.19 209 ALA B C 1
ATOM 3964 O O . ALA B 1 209 ? 5.477 -13.992 -19.75 1 97.19 209 ALA B O 1
ATOM 3965 N N . PRO B 1 210 ? 4.688 -16.078 -19.203 1 94.12 210 PRO B N 1
ATOM 3966 C CA . PRO B 1 210 ? 5.367 -16.656 -20.359 1 94.12 210 PRO B CA 1
ATOM 3967 C C . PRO B 1 210 ? 4.754 -16.219 -21.688 1 94.12 210 PRO B C 1
ATOM 3969 O O . PRO B 1 210 ? 3.59 -15.805 -21.734 1 94.12 210 PRO B O 1
ATOM 3972 N N . THR B 1 211 ? 5.492 -16.312 -22.734 1 91.81 211 THR B N 1
ATOM 3973 C CA . THR B 1 211 ? 5.066 -15.859 -24.047 1 91.81 211 THR B CA 1
ATOM 3974 C C . THR B 1 211 ? 3.867 -16.656 -24.547 1 91.81 211 THR B C 1
ATOM 3976 O O . THR B 1 211 ? 3.068 -16.172 -25.344 1 91.81 211 THR B O 1
ATOM 3979 N N . SER B 1 212 ? 3.787 -17.844 -24.047 1 93.19 212 SER B N 1
ATOM 3980 C CA . SER B 1 212 ? 2.717 -18.734 -24.5 1 93.19 212 SER B CA 1
ATOM 3981 C C . SER B 1 212 ? 1.383 -18.359 -23.859 1 93.19 212 SER B C 1
ATOM 3983 O O . SER B 1 212 ? 0.326 -18.812 -24.312 1 93.19 212 SER B O 1
ATOM 3985 N N . GLN B 1 213 ? 1.417 -17.547 -22.828 1 94.81 213 GLN B N 1
ATOM 3986 C CA . GLN B 1 213 ? 0.185 -17.156 -22.141 1 94.81 213 GLN B CA 1
ATOM 3987 C C . GLN B 1 213 ? -0.558 -16.078 -22.922 1 94.81 213 GLN B C 1
ATOM 3989 O O . GLN B 1 213 ? -0.024 -14.984 -23.141 1 94.81 213 GLN B O 1
ATOM 3994 N N . GLU B 1 214 ? -1.815 -16.328 -23.219 1 94.25 214 GLU B N 1
ATOM 3995 C CA . GLU B 1 214 ? -2.564 -15.422 -24.078 1 94.25 214 GLU B CA 1
ATOM 3996 C C . GLU B 1 214 ? -3.51 -14.539 -23.266 1 94.25 214 GLU B C 1
ATOM 3998 O O . GLU B 1 214 ? -3.824 -13.422 -23.672 1 94.25 214 GLU B O 1
ATOM 4003 N N . LYS B 1 215 ? -3.916 -15.094 -22.156 1 96.38 215 LYS B N 1
ATOM 4004 C CA . LYS B 1 215 ? -4.891 -14.367 -21.344 1 96.38 215 LYS B CA 1
ATOM 4005 C C . LYS B 1 215 ? -4.297 -13.969 -20 1 96.38 215 LYS B C 1
ATOM 4007 O O . LYS B 1 215 ? -3.443 -14.672 -19.453 1 96.38 215 LYS B O 1
ATOM 4012 N N . ASP B 1 216 ? -4.816 -12.867 -19.516 1 97.75 216 ASP B N 1
ATOM 4013 C CA . ASP B 1 216 ? -4.395 -12.469 -18.188 1 97.75 216 ASP B CA 1
ATOM 4014 C C . ASP B 1 216 ? -4.723 -13.547 -17.156 1 97.75 216 ASP B C 1
ATOM 4016 O O . ASP B 1 216 ? -5.719 -14.266 -17.297 1 97.75 216 ASP B O 1
ATOM 4020 N N . SER B 1 217 ? -3.932 -13.672 -16.219 1 97.44 217 SER B N 1
ATOM 4021 C CA . SER B 1 217 ? -4.18 -14.633 -15.148 1 97.44 217 SER B CA 1
ATOM 4022 C C . SER B 1 217 ? -4.375 -13.93 -13.812 1 97.44 217 SER B C 1
ATOM 4024 O O . SER B 1 217 ? -3.898 -12.805 -13.617 1 97.44 217 SER B O 1
ATOM 4026 N N . TYR B 1 218 ? -5.148 -14.539 -12.984 1 97.56 218 TYR B N 1
ATOM 4027 C CA . TYR B 1 218 ? -5.383 -14.125 -11.609 1 97.56 218 TYR B CA 1
ATOM 4028 C C . TYR B 1 218 ? -5.008 -15.234 -10.633 1 97.56 218 TYR B C 1
ATOM 4030 O O . TYR B 1 218 ? -5.664 -16.281 -10.586 1 97.56 218 TYR B O 1
ATOM 4038 N N . GLU B 1 219 ? -3.957 -14.992 -9.922 1 98.25 219 GLU B N 1
ATOM 4039 C CA . GLU B 1 219 ? -3.385 -15.992 -9.031 1 98.25 219 GLU B CA 1
ATOM 4040 C C . GLU B 1 219 ? -3.432 -15.523 -7.574 1 98.25 219 GLU B C 1
ATOM 4042 O O . GLU B 1 219 ? -3.105 -14.375 -7.277 1 98.25 219 GLU B O 1
ATOM 4047 N N . VAL B 1 220 ? -3.867 -16.422 -6.707 1 98.69 220 VAL B N 1
ATOM 4048 C CA . VAL B 1 220 ? -4.008 -16.094 -5.293 1 98.69 220 VAL B CA 1
ATOM 4049 C C . VAL B 1 220 ? -2.922 -16.797 -4.484 1 98.69 220 VAL B C 1
ATOM 4051 O O . VAL B 1 220 ? -2.703 -18 -4.641 1 98.69 220 VAL B O 1
ATOM 4054 N N . PHE B 1 221 ? -2.232 -16.031 -3.68 1 98.94 221 PHE B N 1
ATOM 4055 C CA . PHE B 1 221 ? -1.207 -16.547 -2.783 1 98.94 221 PHE B CA 1
ATOM 4056 C C . PHE B 1 221 ? -1.584 -16.312 -1.328 1 98.94 221 PHE B C 1
ATOM 4058 O O . PHE B 1 221 ? -1.835 -15.164 -0.933 1 98.94 221 PHE B O 1
ATOM 4065 N N . VAL B 1 222 ? -1.688 -17.344 -0.51 1 98.94 222 VAL B N 1
ATOM 4066 C CA . VAL B 1 222 ? -1.965 -17.203 0.916 1 98.94 222 VAL B CA 1
ATOM 4067 C C . VAL B 1 222 ? -0.694 -17.469 1.719 1 98.94 222 VAL B C 1
ATOM 4069 O O . VAL B 1 222 ? -0.173 -18.578 1.717 1 98.94 222 VAL B O 1
ATOM 4072 N N . CYS B 1 223 ? -0.254 -16.438 2.373 1 98.62 223 CYS B N 1
ATOM 4073 C CA . CYS B 1 223 ? 1.016 -16.594 3.074 1 98.62 223 CYS B CA 1
ATOM 4074 C C . CYS B 1 223 ? 1.122 -15.602 4.227 1 98.62 223 CYS B C 1
ATOM 4076 O O . CYS B 1 223 ? 0.225 -15.523 5.07 1 98.62 223 CYS B O 1
ATOM 4078 N N . HIS B 1 224 ? 2.223 -14.844 4.34 1 98.56 224 HIS B N 1
ATOM 4079 C CA . HIS B 1 224 ? 2.516 -14.148 5.582 1 98.56 224 HIS B CA 1
ATOM 4080 C C . HIS B 1 224 ? 2.914 -12.695 5.32 1 98.56 224 HIS B C 1
ATOM 4082 O O . HIS B 1 224 ? 3.311 -12.352 4.207 1 98.56 224 HIS B O 1
ATOM 4088 N N . ALA B 1 225 ? 2.834 -11.906 6.391 1 98.25 225 ALA B N 1
ATOM 4089 C CA . ALA B 1 225 ? 3.033 -10.469 6.273 1 98.25 225 ALA B CA 1
ATOM 4090 C C . ALA B 1 225 ? 4.453 -10.141 5.812 1 98.25 225 ALA B C 1
ATOM 4092 O O . ALA B 1 225 ? 4.645 -9.383 4.863 1 98.25 225 ALA B O 1
ATOM 4093 N N . ASN B 1 226 ? 5.461 -10.734 6.461 1 97.38 226 ASN B N 1
ATOM 4094 C CA . ASN B 1 226 ? 6.836 -10.398 6.109 1 97.38 226 ASN B CA 1
ATOM 4095 C C . ASN B 1 226 ? 7.148 -10.758 4.66 1 97.38 226 ASN B C 1
ATOM 4097 O O . ASN B 1 226 ? 7.824 -10 3.961 1 97.38 226 ASN B O 1
ATOM 4101 N N . VAL B 1 227 ? 6.609 -11.867 4.234 1 98.44 227 VAL B N 1
ATOM 4102 C CA . VAL B 1 227 ? 6.84 -12.359 2.881 1 98.44 227 VAL B CA 1
ATOM 4103 C C . VAL B 1 227 ? 6.188 -11.422 1.87 1 98.44 227 VAL B C 1
ATOM 4105 O O . VAL B 1 227 ? 6.832 -10.977 0.917 1 98.44 227 VAL B O 1
ATOM 4108 N N . ILE B 1 228 ? 4.977 -11.039 2.121 1 98.81 228 ILE B N 1
ATOM 4109 C CA . ILE B 1 228 ? 4.211 -10.195 1.208 1 98.81 228 ILE B CA 1
ATOM 4110 C C . ILE B 1 228 ? 4.855 -8.812 1.122 1 98.81 228 ILE B C 1
ATOM 4112 O O . ILE B 1 228 ? 5.035 -8.266 0.028 1 98.81 228 ILE B O 1
ATOM 4116 N N . ARG B 1 229 ? 5.184 -8.25 2.252 1 98.5 229 ARG B N 1
ATOM 4117 C CA . ARG B 1 229 ? 5.785 -6.922 2.275 1 98.5 229 ARG B CA 1
ATOM 4118 C C . ARG B 1 229 ? 7.117 -6.914 1.535 1 98.5 229 ARG B C 1
ATOM 4120 O O . ARG B 1 229 ? 7.422 -5.969 0.804 1 98.5 229 ARG B O 1
ATOM 4127 N N . TYR B 1 230 ? 7.906 -7.977 1.686 1 98.31 230 TYR B N 1
ATOM 4128 C CA . TYR B 1 230 ? 9.164 -8.102 0.953 1 98.31 230 TYR B CA 1
ATOM 4129 C C . TYR B 1 230 ? 8.914 -8.188 -0.548 1 98.31 230 TYR B C 1
ATOM 4131 O O . TYR B 1 230 ? 9.586 -7.527 -1.339 1 98.31 230 TYR B O 1
ATOM 4139 N N . PHE B 1 231 ? 7.91 -9.031 -0.952 1 98.88 231 PHE B N 1
ATOM 4140 C CA . PHE B 1 231 ? 7.555 -9.172 -2.357 1 98.88 231 PHE B CA 1
ATOM 4141 C C . PHE B 1 231 ? 7.168 -7.82 -2.955 1 98.88 231 PHE B C 1
ATOM 4143 O O . PHE B 1 231 ? 7.539 -7.508 -4.09 1 98.88 231 PHE B O 1
ATOM 4150 N N . VAL B 1 232 ? 6.453 -7.035 -2.207 1 98.69 232 VAL B N 1
ATOM 4151 C CA . VAL B 1 232 ? 6.012 -5.723 -2.67 1 98.69 232 VAL B CA 1
ATOM 4152 C C . VAL B 1 232 ? 7.227 -4.832 -2.932 1 98.69 232 VAL B C 1
ATOM 4154 O O . VAL B 1 232 ? 7.336 -4.227 -4 1 98.69 232 VAL B O 1
ATOM 4157 N N . CYS B 1 233 ? 8.133 -4.781 -1.968 1 98.31 233 CYS B N 1
ATOM 4158 C CA . CYS B 1 233 ? 9.328 -3.967 -2.143 1 98.31 233 CYS B CA 1
ATOM 4159 C C . CYS B 1 233 ? 10.109 -4.41 -3.371 1 98.31 233 CYS B C 1
ATOM 4161 O O . CYS B 1 233 ? 10.484 -3.584 -4.207 1 98.31 233 CYS B O 1
ATOM 4163 N N . ARG B 1 234 ? 10.289 -5.699 -3.508 1 97.94 234 ARG B N 1
ATOM 4164 C CA . ARG B 1 234 ? 11.086 -6.25 -4.598 1 97.94 234 ARG B CA 1
ATOM 4165 C C . ARG B 1 234 ? 10.414 -6 -5.945 1 97.94 234 ARG B C 1
ATOM 4167 O O . ARG B 1 234 ? 11.062 -5.543 -6.891 1 97.94 234 ARG B O 1
ATOM 4174 N N . ALA B 1 235 ? 9.172 -6.234 -5.98 1 98.56 235 ALA B N 1
ATOM 4175 C CA . ALA B 1 235 ? 8.43 -6.137 -7.234 1 98.56 235 ALA B CA 1
ATOM 4176 C C . ALA B 1 235 ? 8.391 -4.699 -7.738 1 98.56 235 ALA B C 1
ATOM 4178 O O . ALA B 1 235 ? 8.492 -4.453 -8.945 1 98.56 235 ALA B O 1
ATOM 4179 N N . LEU B 1 236 ? 8.234 -3.812 -6.855 1 98.44 236 LEU B N 1
ATOM 4180 C CA . LEU B 1 236 ? 8.141 -2.404 -7.227 1 98.44 236 LEU B CA 1
ATOM 4181 C C . LEU B 1 236 ? 9.516 -1.764 -7.301 1 98.44 236 LEU B C 1
ATOM 4183 O O . LEU B 1 236 ? 9.633 -0.556 -7.52 1 98.44 236 LEU B O 1
ATOM 4187 N N . GLN B 1 237 ? 10.516 -2.533 -7.078 1 97.69 237 GLN B N 1
ATOM 4188 C CA . GLN B 1 237 ? 11.906 -2.086 -7.09 1 97.69 237 GLN B CA 1
ATOM 4189 C C . GLN B 1 237 ? 12.125 -0.944 -6.105 1 97.69 237 GLN B C 1
ATOM 4191 O O . GLN B 1 237 ? 12.695 0.089 -6.461 1 97.69 237 GLN B O 1
ATOM 4196 N N . LEU B 1 238 ? 11.609 -1.088 -4.953 1 97.75 238 LEU B N 1
ATOM 4197 C CA . LEU B 1 238 ? 11.859 -0.264 -3.775 1 97.75 238 LEU B CA 1
ATOM 4198 C C . LEU B 1 238 ? 12.945 -0.877 -2.9 1 97.75 238 LEU B C 1
ATOM 4200 O O . LEU B 1 238 ? 13.266 -2.059 -3.041 1 97.75 238 LEU B O 1
ATOM 4204 N N . PRO B 1 239 ? 13.531 -0.043 -1.998 1 96.38 239 PRO B N 1
ATOM 4205 C CA . PRO B 1 239 ? 14.492 -0.666 -1.086 1 96.38 239 PRO B CA 1
ATOM 4206 C C . PRO B 1 239 ? 13.906 -1.857 -0.333 1 96.38 239 PRO B C 1
ATOM 4208 O O . PRO B 1 239 ? 12.898 -1.717 0.366 1 96.38 239 PRO B O 1
ATOM 4211 N N . PRO B 1 240 ? 14.5 -3.01 -0.47 1 95.56 240 PRO B N 1
ATOM 4212 C CA . PRO B 1 240 ? 13.945 -4.195 0.187 1 95.56 240 PRO B CA 1
ATOM 4213 C C . PRO B 1 240 ? 13.883 -4.055 1.706 1 95.56 240 PRO B C 1
ATOM 4215 O O . PRO B 1 240 ? 13.008 -4.645 2.35 1 95.56 240 PRO B O 1
ATOM 4218 N N . GLU B 1 241 ? 14.719 -3.266 2.281 1 95 241 GLU B N 1
ATOM 4219 C CA . GLU B 1 241 ? 14.781 -3.096 3.73 1 95 241 GLU B CA 1
ATOM 4220 C C . GLU B 1 241 ? 13.609 -2.252 4.238 1 95 241 GLU B C 1
ATOM 4222 O O . GLU B 1 241 ? 13.453 -2.068 5.445 1 95 241 GLU B O 1
ATOM 4227 N N . ALA B 1 242 ? 12.773 -1.793 3.338 1 97.25 242 ALA B N 1
ATOM 4228 C CA . ALA B 1 242 ? 11.641 -0.953 3.717 1 97.25 242 ALA B CA 1
ATOM 4229 C C . ALA B 1 242 ? 10.422 -1.801 4.062 1 97.25 242 ALA B C 1
ATOM 4231 O O . ALA B 1 242 ? 9.352 -1.268 4.344 1 97.25 242 ALA B O 1
ATOM 4232 N N . TRP B 1 243 ? 10.547 -3.111 4.141 1 96.06 243 TRP B N 1
ATOM 4233 C CA . TRP B 1 243 ? 9.398 -4.004 4.234 1 96.06 243 TRP B CA 1
ATOM 4234 C C . TRP B 1 243 ? 8.664 -3.812 5.559 1 96.06 243 TRP B C 1
ATOM 4236 O O . TRP B 1 243 ? 7.449 -4.012 5.641 1 96.06 243 TRP B O 1
ATOM 4246 N N . LEU B 1 244 ? 9.312 -3.291 6.543 1 95.44 244 LEU B N 1
ATOM 4247 C CA . LEU B 1 244 ? 8.648 -3.104 7.828 1 95.44 244 LEU B CA 1
ATOM 4248 C C . LEU B 1 244 ? 8.008 -1.721 7.91 1 95.44 244 LEU B C 1
ATOM 4250 O O . LEU B 1 244 ? 7.395 -1.375 8.922 1 95.44 244 LEU B O 1
ATOM 4254 N N . ARG B 1 245 ? 8.133 -0.909 6.895 1 97.38 245 ARG B N 1
ATOM 4255 C CA . ARG B 1 245 ? 7.445 0.378 6.867 1 97.38 245 ARG B CA 1
ATOM 4256 C C . ARG B 1 245 ? 5.98 0.206 6.48 1 97.38 245 ARG B C 1
ATOM 4258 O O . ARG B 1 245 ? 5.203 1.162 6.531 1 97.38 245 ARG B O 1
ATOM 4265 N N . MET B 1 246 ? 5.59 -1.043 6.156 1 97.31 246 MET B N 1
ATOM 4266 C CA . MET B 1 246 ? 4.227 -1.41 5.785 1 97.31 246 MET B CA 1
ATOM 4267 C C . MET B 1 246 ? 3.646 -2.416 6.773 1 97.31 246 MET B C 1
ATOM 4269 O O . MET B 1 246 ? 4.371 -3.252 7.312 1 97.31 246 MET B O 1
ATOM 4273 N N . THR B 1 247 ? 2.332 -2.316 6.953 1 96.12 247 THR B N 1
ATOM 4274 C CA . THR B 1 247 ? 1.609 -3.262 7.797 1 96.12 247 THR B CA 1
ATOM 4275 C C . THR B 1 247 ? 0.516 -3.969 7 1 96.12 247 THR B C 1
ATOM 4277 O O . THR B 1 247 ? 0.093 -3.482 5.949 1 96.12 247 THR B O 1
ATOM 4280 N N . LEU B 1 248 ? 0.161 -5.129 7.48 1 98 248 LEU B N 1
ATOM 4281 C CA . LEU B 1 248 ? -0.931 -5.898 6.898 1 98 248 LEU B CA 1
ATOM 4282 C C . LEU B 1 248 ? -1.83 -6.48 7.984 1 98 248 LEU B C 1
ATOM 4284 O O . LEU B 1 248 ? -1.349 -7.152 8.898 1 98 248 LEU B O 1
ATOM 4288 N N . HIS B 1 249 ? -3.092 -6.242 7.867 1 98.38 249 HIS B N 1
ATOM 4289 C CA . HIS B 1 249 ? -4.051 -6.91 8.742 1 98.38 249 HIS B CA 1
ATOM 4290 C C . HIS B 1 249 ? -4.172 -8.391 8.391 1 98.38 249 HIS B C 1
ATOM 4292 O O . HIS B 1 249 ? -3.881 -8.797 7.262 1 98.38 249 HIS B O 1
ATOM 4298 N N . ASN B 1 250 ? -4.57 -9.18 9.445 1 98.69 250 ASN B N 1
ATOM 4299 C CA . ASN B 1 250 ? -4.91 -10.578 9.18 1 98.69 250 ASN B CA 1
ATOM 4300 C C . ASN B 1 250 ? -6.051 -10.695 8.172 1 98.69 250 ASN B C 1
ATOM 4302 O O . ASN B 1 250 ? -7.066 -10 8.297 1 98.69 250 ASN B O 1
ATOM 4306 N N . GLY B 1 251 ? -5.809 -11.539 7.172 1 98.62 251 GLY B N 1
ATOM 4307 C CA . GLY B 1 251 ? -6.844 -11.773 6.176 1 98.62 251 GLY B CA 1
ATOM 4308 C C . GLY B 1 251 ? -6.875 -10.719 5.086 1 98.62 251 GLY B C 1
ATOM 4309 O O . GLY B 1 251 ? -7.715 -10.773 4.188 1 98.62 251 GLY B O 1
ATOM 4310 N N . SER B 1 252 ? -5.961 -9.75 5.109 1 98.62 252 SER B N 1
ATOM 4311 C CA . SER B 1 252 ? -5.98 -8.664 4.137 1 98.62 252 SER B CA 1
ATOM 4312 C C . SER B 1 252 ? -5.402 -9.109 2.799 1 98.62 252 SER B C 1
ATOM 4314 O O . SER B 1 252 ? -4.66 -10.094 2.734 1 98.62 252 SER B O 1
ATOM 4316 N N . MET B 1 253 ? -5.738 -8.375 1.754 1 98.56 253 MET B N 1
ATOM 4317 C CA . MET B 1 253 ? -5.312 -8.703 0.397 1 98.56 253 MET B CA 1
ATOM 4318 C C . MET B 1 253 ? -4.387 -7.625 -0.16 1 98.56 253 MET B C 1
ATOM 4320 O O . MET B 1 253 ? -4.633 -6.434 0.02 1 98.56 253 MET B O 1
ATOM 4324 N N . THR B 1 254 ? -3.324 -8 -0.759 1 98.81 254 THR B N 1
ATOM 4325 C CA . THR B 1 254 ? -2.436 -7.156 -1.548 1 98.81 254 THR B CA 1
ATOM 4326 C C . THR B 1 254 ? -2.426 -7.594 -3.01 1 98.81 254 THR B C 1
ATOM 4328 O O . THR B 1 254 ? -2.262 -8.781 -3.305 1 98.81 254 THR B O 1
ATOM 4331 N N . HIS B 1 255 ? -2.637 -6.648 -3.922 1 98.62 255 HIS B N 1
ATOM 4332 C CA . HIS B 1 255 ? -2.801 -6.953 -5.34 1 98.62 255 HIS B CA 1
ATOM 4333 C C . HIS B 1 255 ? -1.733 -6.266 -6.18 1 98.62 255 HIS B C 1
ATOM 4335 O O . HIS B 1 255 ? -1.705 -5.035 -6.266 1 98.62 255 HIS B O 1
ATOM 4341 N N . ILE B 1 256 ? -0.877 -7.082 -6.805 1 98.5 256 ILE B N 1
ATOM 4342 C CA . ILE B 1 256 ? 0.159 -6.582 -7.703 1 98.5 256 ILE B CA 1
ATOM 4343 C C . ILE B 1 256 ? -0.105 -7.074 -9.125 1 98.5 256 ILE B C 1
ATOM 4345 O O . ILE B 1 256 ? -0.537 -8.211 -9.32 1 98.5 256 ILE B O 1
ATOM 4349 N N . VAL B 1 257 ? 0.209 -6.258 -10.094 1 98.56 257 VAL B N 1
ATOM 4350 C CA . VAL B 1 257 ? 0.045 -6.613 -11.5 1 98.56 257 VAL B CA 1
ATOM 4351 C C . VAL B 1 257 ? 1.395 -6.543 -12.211 1 98.56 257 VAL B C 1
ATOM 4353 O O . VAL B 1 257 ? 2.057 -5.504 -12.203 1 98.56 257 VAL B O 1
ATOM 4356 N N . VAL B 1 258 ? 1.783 -7.637 -12.734 1 98.56 258 VAL B N 1
ATOM 4357 C CA . VAL B 1 258 ? 2.973 -7.684 -13.578 1 98.56 258 VAL B CA 1
ATOM 4358 C C . VAL B 1 258 ? 2.566 -7.605 -15.047 1 98.56 258 VAL B C 1
ATOM 4360 O O . VAL B 1 258 ? 1.907 -8.508 -15.57 1 98.56 258 VAL B O 1
ATOM 4363 N N . ARG B 1 259 ? 2.967 -6.586 -15.68 1 97.5 259 ARG B N 1
ATOM 4364 C CA . ARG B 1 259 ? 2.619 -6.352 -17.078 1 97.5 259 ARG B CA 1
ATOM 4365 C C . ARG B 1 259 ? 3.615 -7.027 -18.016 1 97.5 259 ARG B C 1
ATOM 4367 O O . ARG B 1 259 ? 4.73 -7.359 -17.609 1 97.5 259 ARG B O 1
ATOM 4374 N N . PRO B 1 260 ? 3.229 -7.18 -19.281 1 96 260 PRO B N 1
ATOM 4375 C CA . PRO B 1 260 ? 4.09 -7.887 -20.234 1 96 260 PRO B CA 1
ATOM 4376 C C . PRO B 1 260 ? 5.434 -7.195 -20.438 1 96 260 PRO B C 1
ATOM 4378 O O . PRO B 1 260 ? 6.441 -7.859 -20.703 1 96 260 PRO B O 1
ATOM 4381 N N . ASP B 1 261 ? 5.492 -5.891 -20.359 1 93.44 261 ASP B N 1
ATOM 4382 C CA . ASP B 1 261 ? 6.723 -5.156 -20.625 1 93.44 261 ASP B CA 1
ATOM 4383 C C . ASP B 1 261 ? 7.637 -5.141 -19.406 1 93.44 261 ASP B C 1
ATOM 4385 O O . ASP B 1 261 ? 8.719 -4.559 -19.438 1 93.44 261 ASP B O 1
ATOM 4389 N N . GLY B 1 262 ? 7.109 -5.707 -18.328 1 95.81 262 GLY B N 1
ATOM 4390 C CA . GLY B 1 262 ? 7.934 -5.77 -17.141 1 95.81 262 GLY B CA 1
ATOM 4391 C C . GLY B 1 262 ? 7.555 -4.738 -16.094 1 95.81 262 GLY B C 1
ATOM 4392 O O . GLY B 1 262 ? 8.047 -4.777 -14.961 1 95.81 262 GLY B O 1
ATOM 4393 N N . ARG B 1 263 ? 6.66 -3.836 -16.438 1 96.81 263 ARG B N 1
ATOM 4394 C CA . ARG B 1 263 ? 6.148 -2.902 -15.438 1 96.81 263 ARG B CA 1
ATOM 4395 C C . ARG B 1 263 ? 5.336 -3.631 -14.367 1 96.81 263 ARG B C 1
ATOM 4397 O O . ARG B 1 263 ? 4.613 -4.582 -14.672 1 96.81 263 ARG B O 1
ATOM 4404 N N . VAL B 1 264 ? 5.527 -3.158 -13.172 1 98.31 264 VAL B N 1
ATOM 4405 C CA . VAL B 1 264 ? 4.742 -3.697 -12.07 1 98.31 264 VAL B CA 1
ATOM 4406 C C . VAL B 1 264 ? 3.955 -2.574 -11.398 1 98.31 264 VAL B C 1
ATOM 4408 O O . VAL B 1 264 ? 4.488 -1.486 -11.164 1 98.31 264 VAL B O 1
ATOM 4411 N N . GLY B 1 265 ? 2.674 -2.816 -11.172 1 97.81 265 GLY B N 1
ATOM 4412 C CA . GLY B 1 265 ? 1.828 -1.887 -10.438 1 97.81 265 GLY B CA 1
ATOM 4413 C C . GLY B 1 265 ? 1.16 -2.516 -9.234 1 97.81 265 GLY B C 1
ATOM 4414 O O . GLY B 1 265 ? 0.745 -3.674 -9.281 1 97.81 265 GLY B O 1
ATOM 4415 N N . MET B 1 266 ? 1.122 -1.744 -8.195 1 98 266 MET B N 1
ATOM 4416 C CA . MET B 1 266 ? 0.38 -2.156 -7.008 1 98 266 MET B CA 1
ATOM 4417 C C . MET B 1 266 ? -1.004 -1.516 -6.984 1 98 266 MET B C 1
ATOM 4419 O O . MET B 1 266 ? -1.125 -0.289 -6.977 1 98 266 MET B O 1
ATOM 4423 N N . TRP B 1 267 ? -1.979 -2.311 -6.98 1 96.56 267 TRP B N 1
ATOM 4424 C CA . TRP B 1 267 ? -3.35 -1.809 -7.02 1 96.56 267 TRP B CA 1
ATOM 4425 C C . TRP B 1 267 ? -3.867 -1.529 -5.613 1 96.56 267 TRP B C 1
ATOM 4427 O O . TRP B 1 267 ? -4.594 -0.557 -5.395 1 96.56 267 TRP B O 1
ATOM 4437 N N . HIS B 1 268 ? -3.539 -2.363 -4.656 1 96.19 268 HIS B N 1
ATOM 4438 C CA . HIS B 1 268 ? -3.779 -2.078 -3.246 1 96.19 268 HIS B CA 1
ATOM 4439 C C . HIS B 1 268 ? -2.826 -2.869 -2.355 1 96.19 268 HIS B C 1
ATOM 4441 O O . HIS B 1 268 ? -2.293 -3.9 -2.771 1 96.19 268 HIS B O 1
ATOM 4447 N N . LEU B 1 269 ? -2.598 -2.365 -1.219 1 98.38 269 LEU B N 1
ATOM 4448 C CA . LEU B 1 269 ? -1.823 -3.014 -0.167 1 98.38 269 LEU B CA 1
ATOM 4449 C C . LEU B 1 269 ? -2.643 -3.141 1.113 1 98.38 269 LEU B C 1
ATOM 4451 O O . LEU B 1 269 ? -3.115 -2.137 1.653 1 98.38 269 LEU B O 1
ATOM 4455 N N . GLY B 1 270 ? -2.812 -4.391 1.559 1 98.06 270 GLY B N 1
ATOM 4456 C CA . GLY B 1 270 ? -3.463 -4.625 2.838 1 98.06 270 GLY B CA 1
ATOM 4457 C C . GLY B 1 270 ? -4.938 -4.277 2.83 1 98.06 270 GLY B C 1
ATOM 4458 O O . GLY B 1 270 ? -5.457 -3.725 3.803 1 98.06 270 GLY B O 1
ATOM 4459 N N . GLU B 1 271 ? -5.594 -4.543 1.729 1 97 271 GLU B N 1
ATOM 4460 C CA . GLU B 1 271 ? -7.023 -4.273 1.617 1 97 271 GLU B CA 1
ATOM 4461 C C . GLU B 1 271 ? -7.832 -5.18 2.541 1 97 271 GLU B C 1
ATOM 4463 O O . GLU B 1 271 ? -7.723 -6.406 2.467 1 97 271 GLU B O 1
ATOM 4468 N N . CYS B 1 272 ? -8.578 -4.574 3.453 1 97.19 272 CYS B N 1
ATOM 4469 C CA . CYS B 1 272 ? -9.367 -5.348 4.406 1 97.19 272 CYS B CA 1
ATOM 4470 C C . CYS B 1 272 ? -10.711 -4.672 4.676 1 97.19 272 CYS B C 1
ATOM 4472 O O . CYS B 1 272 ? -11.359 -4.953 5.688 1 97.19 272 CYS B O 1
ATOM 4474 N N . GLY B 1 273 ? -11.109 -3.773 3.812 1 96.94 273 GLY B N 1
ATOM 4475 C CA . GLY B 1 273 ? -12.328 -3.004 3.98 1 96.94 273 GLY B CA 1
ATOM 4476 C C . GLY B 1 273 ? -13.578 -3.865 3.992 1 96.94 273 GLY B C 1
ATOM 4477 O O . GLY B 1 273 ? -14.641 -3.424 4.438 1 96.94 273 GLY B O 1
ATOM 4478 N N . TYR B 1 274 ? -13.453 -5.051 3.537 1 97.88 274 TYR B N 1
ATOM 4479 C CA . TYR B 1 274 ? -14.586 -5.965 3.498 1 97.88 274 TYR B CA 1
ATOM 4480 C C . TYR B 1 274 ? -14.82 -6.602 4.863 1 97.88 274 TYR B C 1
ATOM 4482 O O . TYR B 1 274 ? -15.789 -7.344 5.051 1 97.88 274 TYR B O 1
ATOM 4490 N N . MET B 1 275 ? -13.984 -6.277 5.805 1 98.19 275 MET B N 1
ATOM 4491 C CA . MET B 1 275 ? -14.156 -6.762 7.172 1 98.19 275 MET B CA 1
ATOM 4492 C C . MET B 1 275 ? -14.695 -5.66 8.078 1 98.19 275 MET B C 1
ATOM 4494 O O . MET B 1 275 ? -14.219 -4.52 8.023 1 98.19 275 MET B O 1
ATOM 4498 N N . PRO B 1 276 ? -15.664 -6.02 8.922 1 97.94 276 PRO B N 1
ATOM 4499 C CA . PRO B 1 276 ? -16.047 -5.027 9.93 1 97.94 276 PRO B CA 1
ATOM 4500 C C . PRO B 1 276 ? -14.961 -4.77 10.961 1 97.94 276 PRO B C 1
ATOM 4502 O O . PRO B 1 276 ? -14.062 -5.598 11.133 1 97.94 276 PRO B O 1
ATOM 4505 N N . PRO B 1 277 ? -15.039 -3.672 11.633 1 97 277 PRO B N 1
ATOM 4506 C CA . PRO B 1 277 ? -13.953 -3.244 12.516 1 97 277 PRO B CA 1
ATOM 4507 C C . PRO B 1 277 ? -13.617 -4.281 13.586 1 97 277 PRO B C 1
ATOM 4509 O O . PRO B 1 277 ? -12.445 -4.461 13.938 1 97 277 PRO B O 1
ATOM 4512 N N . GLU B 1 278 ? -14.594 -4.98 14.086 1 97.62 278 GLU B N 1
ATOM 4513 C CA . GLU B 1 278 ? -14.359 -5.914 15.188 1 97.62 278 GLU B CA 1
ATOM 4514 C C . GLU B 1 278 ? -13.648 -7.172 14.703 1 97.62 278 GLU B C 1
ATOM 4516 O O . GLU B 1 278 ? -13.219 -8 15.508 1 97.62 278 GLU B O 1
ATOM 4521 N N . LYS B 1 279 ? -13.539 -7.289 13.383 1 98.38 279 LYS B N 1
ATOM 4522 C CA . LYS B 1 279 ? -12.867 -8.453 12.828 1 98.38 279 LYS B CA 1
ATOM 4523 C C . LYS B 1 279 ? -11.469 -8.102 12.336 1 98.38 279 LYS B C 1
ATOM 4525 O O . LYS B 1 279 ? -10.781 -8.93 11.734 1 98.38 279 LYS B O 1
ATOM 4530 N N . LEU B 1 280 ? -11.062 -6.891 12.57 1 97.88 280 LEU B N 1
ATOM 4531 C CA . LEU B 1 280 ? -9.727 -6.457 12.172 1 97.88 280 LEU B CA 1
ATOM 4532 C C . LEU B 1 280 ? -8.703 -6.773 13.258 1 97.88 280 LEU B C 1
ATOM 4534 O O . LEU B 1 280 ? -8.977 -6.594 14.445 1 97.88 280 LEU B O 1
ATOM 4538 N N . SER B 1 281 ? -7.547 -7.332 12.875 1 97.75 281 SER B N 1
ATOM 4539 C CA . SER B 1 281 ? -6.426 -7.562 13.781 1 97.75 281 SER B CA 1
ATOM 4540 C C . SER B 1 281 ? -5.098 -7.531 13.039 1 97.75 281 SER B C 1
ATOM 4542 O O . SER B 1 281 ? -5.059 -7.684 11.812 1 97.75 281 SER B O 1
ATOM 4544 N N . ARG B 1 282 ? -3.951 -7.172 13.727 1 90.88 282 ARG B N 1
ATOM 4545 C CA . ARG B 1 282 ? -2.611 -7.121 13.156 1 90.88 282 ARG B CA 1
ATOM 4546 C C . ARG B 1 282 ? -1.635 -7.973 13.961 1 90.88 282 ARG B C 1
ATOM 4548 O O . ARG B 1 282 ? -0.423 -7.746 13.914 1 90.88 282 ARG B O 1
ATOM 4555 N N . SER B 1 283 ? -1.962 -8.961 14.609 1 76.69 283 SER B N 1
ATOM 4556 C CA . SER B 1 283 ? -1.094 -9.75 15.477 1 76.69 283 SER B CA 1
ATOM 4557 C C . SER B 1 283 ? -0.172 -10.648 14.656 1 76.69 283 SER B C 1
ATOM 4559 O O . SER B 1 283 ? -0.455 -10.945 13.492 1 76.69 283 SER B O 1
#

Secondary structure (DSSP, 8-state):
----------------------------------------SPPPSS---TTTTS--HHHHS----TTTTTTS------HHHHHHHT-----EEEEEEEPPPB-TT-SSGGG-PBPHHHHHHHHHHHHHHHHHT--EEEEEEESSHHHHHHHHHHHHH-S--SEEEEEGGGS----S--SSPPSS---HHHHHHHHHHHHHHHHHHSSPPPTT--S-EEEEEEE-HHHHHHHHHHHTT--GGGGGGB---TT-EEEEEE-TTS-EEEEEEEE-TTS-GGG----/----------------------------------------SPPPSS---TTTTS--HHHHS----TTTTTTS------HHHHHHHT-----EEEEEEEPPPB-TT-SSGGG-PBPHHHHHHHHHHHHHHHHHT--EEEEEEESSHHHHHHHHHHHHH-S--SEEEEEGGGS----S--SSPPSS---HHHHHHHHHHHHHHHHHHSSPPPTT--S-EEEEEEE-HHHHHHHHHHHTT--GGGGGGB---TT-EEEEEE-TTS-EEEEEEEE-TTS-GGG----

pLDDT: mean 81.44, std 26.19, range [16.3, 98.94]

Organism: Cherax quadricarinatus (NCBI:txid27406)

Sequence (566 aa):
MWVKKLGRMSILAAAAGGAIVGYVVSSDERRRTAQASWTTGYTPSVKWDWNWDRREAHSLVKPRNPKNDINNNIVNGNFEDRVEKVKPSASRHLIFIRHGQYNLEGVSDSERYLTQLGREQASLTGDRLKQLNLPYSRIVYSTMTRAAETARIIIERLDNVEEVEHCDLLREGAPVPPEPPIGSWKPEMHFYADGARIEAAFRKYVHRAPTSQEKDSYEVFVCHANVIRYFVCRALQLPPEAWLRMTLHNGSMTHIVVRPDGRVGMWHLGECGYMPPEKLSRSMWVKKLGRMSILAAAAGGAIVGYVVSSDERRRTAQASWTTGYTPSVKWDWNWDRREAHSLVKPRNPKNDINNNIVNGNFEDRVEKVKPSASRHLIFIRHGQYNLEGVSDSERYLTQLGREQASLTGDRLKQLNLPYSRIVYSTMTRAAETARIIIERLDNVEEVEHCDLLREGAPVPPEPPIGSWKPEMHFYADGARIEAAFRKYVHRAPTSQEKDSYEVFVCHANVIRYFVCRALQLPPEAWLRMTLHNGSMTHIVVRPDGRVGMWHLGECGYMPPEKLSRS

Nearest PDB structures (foldseek):
  5muf-assembly1_C  TM=9.713E-01  e=1.524E-31  Homo sapiens
  5muf-assembly1_A  TM=9.674E-01  e=1.621E-31  Homo sapiens
  6cnl-assembly1_L  TM=9.724E-01  e=7.450E-30  Homo sapiens
  6cnl-assembly1_C  TM=9.732E-01  e=3.082E-29  Homo sapiens
  6cnl-assembly1_G  TM=9.768E-01  e=4.119E-28  Homo sapiens

Foldseek 3Di:
DPDDPPPPDPPPVPPDPPPPPPPPPPPPPPPPPCPVVCPPVDDDPDDDDLCLLVQQLLSVDDDDDVPVCVPDPPDDDPSVNSSVLFFAAAKEKEKEWEFFDFDPPDPDLQRGAHDPLRLVLLLLLLQVVVVVVDPAAEEEEEPGRRQVSSSVNSVVSPDDHNYYYYDNLQADFAQAQAPVHDPDDDDPVRNVVNNVSLVVVLSVPPDGDGNPDDYYHYYYYGHHQNSVLLSVCSLQVHPSNHSVVDFAKHSFMWIKMQGRSGDIDTPDDRHRVSDDPVSTDGD/DDYYDDDDDDCPPPPDDPPPPPPPPPPPPPVCPCPVVCPPVDDDPDDDDLCLLVQQLLSVDDDDDVVVVVPDPPDDDPSVNSSVLFFAAAKEKEKEWEFFDFDPPDPDLQRGAHDPLRLVLLLLLLQVVVVVVDPAAEEEEEPGRRQVSSSVNSVVSPDDHNYYYYDNLQADFAQAQAPVHDPDDDDPVRNVVNNVSLVVVLSVPPDGDGNPDDYYHYYYYGGHQNSVLLSVCSLQVHDSNHSVVDFAKHSFMWIWMQGRSGDIDTPDDRHRVSDDPVSTDGD

Radius of gyration: 35.54 Å; Cα contacts (8 Å, |Δi|>4): 1044; chains: 2; bounding box: 69×81×199 Å

InterPro domains:
  IPR013078 Histidine phosphatase superfamily, clade-1 [PF00300] (94-172)
  IPR013078 Histidine phosphatase superfamily, clade-1 [PF00300] (195-263)
  IPR013078 Histidine phosphatase superfamily, clade-1 [SM00855] (93-231)
  IPR013078 Histidine phosphatase superfamily, clade-1 [cd07067] (93-264)
  IPR029033 Histidine phosphatase superfamily [G3DSA:3.40.50.1240] (82-283)
  IPR029033 Histidine phosphatase superfamily [SSF53254] (92-275)
  IPR051021 Mitochondrial serine/threonine phosphatase [PTHR20935] (33-282)

Solvent-accessible surface area (backbone atoms only — not comparable to full-atom values): 31278 Å² total; per-residue (Å²): 139,82,84,78,84,77,77,80,80,77,78,75,75,79,75,78,78,69,79,70,74,72,73,73,74,74,77,76,72,69,69,66,65,67,64,70,62,79,69,47,94,69,73,72,92,66,78,69,64,60,50,74,69,74,68,35,33,74,77,72,46,80,76,80,52,73,75,68,56,64,71,54,77,73,80,71,73,46,73,64,52,57,28,59,71,46,42,30,71,11,37,32,35,42,34,39,27,26,26,22,42,49,38,82,81,37,87,48,60,82,49,22,34,56,35,72,65,10,49,50,26,16,40,47,39,16,49,49,52,47,65,58,62,64,77,44,48,33,37,38,22,11,67,46,39,26,16,39,53,26,42,51,46,23,49,70,55,39,89,68,70,75,37,81,48,70,39,71,47,43,41,80,52,45,55,56,77,44,47,64,70,66,90,70,86,69,66,60,67,49,28,58,56,30,18,53,39,41,48,50,36,39,65,72,70,58,54,58,42,56,52,87,39,78,60,66,41,30,34,38,34,25,23,34,58,57,50,50,34,35,46,50,21,53,62,61,68,41,65,55,32,41,31,73,36,48,47,51,35,37,25,9,36,27,35,37,36,27,29,41,80,52,53,41,37,33,48,27,35,28,27,46,44,64,50,58,64,92,60,61,48,70,127,138,87,86,90,86,90,81,87,87,79,85,73,79,81,82,81,85,71,80,75,74,74,74,75,77,76,80,74,76,69,71,71,67,67,66,71,62,80,69,48,94,67,75,73,93,66,78,70,65,59,50,75,70,73,67,35,33,74,77,71,47,79,75,82,51,71,75,66,55,63,72,57,76,76,80,70,73,47,73,64,52,57,30,59,70,46,42,30,71,11,36,32,35,41,35,38,26,26,28,24,42,49,38,81,84,36,87,47,59,82,48,22,34,56,36,73,64,9,49,50,26,14,41,47,40,14,49,47,52,47,65,58,62,63,78,42,49,33,38,39,23,11,66,47,41,26,16,38,53,26,40,50,45,22,50,70,54,40,91,68,70,75,35,79,48,70,38,70,45,45,42,78,53,45,55,56,78,44,47,65,72,64,89,70,87,71,65,61,65,49,28,57,55,31,16,53,39,41,49,50,35,38,64,72,71,57,53,56,42,56,52,85,38,78,60,66,42,31,34,38,35,25,25,32,59,56,49,50,33,35,46,50,22,55,61,63,70,43,65,54,31,42,31,74,38,48,47,52,37,38,27,8,36,27,35,37,36,28,29,42,80,50,52,39,37,33,47,26,36,27,28,49,46,65,49,58,62,91,60,62,47,70,128